Protein 9A4K (pdb70)

Solvent-accessible surface area: 30232 Å² total; per-residue (Å²): 237,138,214,124,119,165,127,176,192,174,202,201,91,109,134,122,83,122,151,91,170,166,127,91,77,184,57,86,91,28,123,0,68,133,46,121,106,98,17,80,26,166,89,0,54,177,44,53,45,3,1,108,82,33,80,56,12,12,69,24,62,0,83,44,9,14,116,27,3,10,34,167,181,32,48,88,28,26,57,51,2,14,20,14,63,41,21,12,56,7,88,33,1,89,106,87,10,75,140,22,46,131,144,28,57,15,17,2,0,0,2,0,0,69,7,37,1,30,55,26,64,1,0,2,0,4,6,2,23,43,0,48,116,0,3,10,0,0,0,0,0,29,5,0,0,49,0,1,48,73,0,51,79,59,186,23,26,0,0,0,3,0,5,1,34,30,38,0,12,4,1,0,2,5,4,1,0,0,4,0,4,0,0,2,3,0,15,34,3,37,111,106,172,14,18,2,0,0,0,3,15,69,20,0,21,18,25,3,0,0,0,0,0,13,17,15,80,57,18,8,0,4,38,41,1,60,5,5,32,11,39,80,181,91,0,47,119,64,52,68,115,193,10,46,171,68,2,4,26,0,80,11,17,73,166,57,62,39,13,84,31,37,12,36,9,79,78,2,66,135,37,0,63,71,14,4,80,134,86,98,147,75,57,133,107,147,175,111,168,184,219,70,83,176,12,116,35,25,101,61,3,65,113,22,74,66,124,10,59,109,46,93,140,111,42,158,113,39,165,106,120,32,66,78,78,18,120,172,26,67,89,156,24,52,140,50,39,47,92,32,29,153,107,21,116,36,47,16,21,2,56,0,2,92,9,61,82,2,3,2,0,49,24,0,7,141,87,12,13,87,98,58,140,54,18,107,14,12,193,92,136,28,55,12,71,0,1,1,0,0,48,4,85,5,123,52,59,66,0,0,0,0,0,0,1,33,0,125,83,111,161,48,22,122,86,35,30,99,0,20,0,34,0,12,0,0,66,4,0,22,46,0,0,83,58,0,24,158,117,105,22,3,0,0,0,0,0,1,0,123,9,5,48,16,1,99,42,0,15,42,43,4,1,14,50,2,0,0,78,1,0,15,16,0,6,17,1,113,2,5,0,0,0,0,0,0,0,33,3,10,29,1,0,0,0,0,0,0,0,0,0,27,1,4,0,0,36,5,0,8,0,9,14,36,52,6,59,22,0,0,46,123,41,75,193,58,64,90,63,6,89,98,0,0,71,22,0,56,3,5,0,50,24,0,93,140,33,59,3,4,54,85,61,3,116,15,19,97,4,0,0,38,107,57,38,152,71,0,2,50,53,0,22,103,14,0,55,110,4,7,129,62,1,91,171,58,48,68,127,89,6,22,84,58,0,15,78,35,1,57,85,12,24,102,48,40,110,94,137,168,106,110,34,28,187

Structure (mmCIF, N/CA/C/O backbone):
data_9A4K
#
_entry.id   9A4K
#
loop_
_entity.id
_entity.type
_entity.pdbx_description
1 POLYMER ACCD_BACSU
2 POLYMER ACCA_BACSU
#
loop_
_atom_site.group_PDB
_atom_site.id
_atom_site.type_symbol
_atom_site.label_atom_id
_atom_site.label_alt_id
_atom_site.label_comp_id
_atom_site.label_asym_id
_atom_site.label_entity_id
_atom_site.label_seq_id
_atom_site.pdbx_PDB_ins_code
_atom_site.Cartn_x
_atom_site.Cartn_y
_atom_site.Cartn_z
_atom_site.occupancy
_atom_site.B_iso_or_equiv
_atom_site.auth_seq_id
_atom_site.auth_comp_id
_atom_site.auth_asym_id
_atom_site.auth_atom_id
_atom_site.pdbx_PDB_model_num
ATOM 1 N N . MET A 1 1 ? -81.738 -39.847 -39.118 1.000 0.180 1 MET A N 1
ATOM 2 C CA . MET A 1 1 ? -80.511 -40.653 -38.949 1.000 0.180 1 MET A CA 1
ATOM 3 C C . MET A 1 1 ? -79.524 -39.975 -38.000 1.000 0.180 1 MET A C 1
ATOM 4 O O . MET A 1 1 ? -79.451 -40.346 -36.847 1.000 0.180 1 MET A O 1
ATOM 20 N N . LEU A 1 2 ? -78.808 -38.948 -38.450 1.000 0.210 2 LEU A N 1
ATOM 21 C CA . LEU A 1 2 ? -77.358 -38.839 -38.226 1.000 0.210 2 LEU A CA 1
ATOM 22 C C . LEU A 1 2 ? -76.890 -37.898 -37.099 1.000 0.210 2 LEU A C 1
ATOM 23 O O . LEU A 1 2 ? -75.783 -37.370 -37.159 1.000 0.210 2 LEU A O 1
ATOM 39 N N . LYS A 1 3 ? -77.714 -37.602 -36.096 1.000 0.250 3 LYS A N 1
ATOM 40 C CA . LYS A 1 3 ? -77.420 -36.503 -35.153 1.000 0.250 3 LYS A CA 1
ATOM 41 C C . LYS A 1 3 ? -76.324 -36.813 -34.092 1.000 0.250 3 LYS A C 1
ATOM 42 O O . LYS A 1 3 ? -76.334 -36.172 -33.051 1.000 0.250 3 LYS A O 1
ATOM 61 N N . ASP A 1 4 ? -75.384 -37.736 -34.336 1.000 0.220 4 ASP A N 1
ATOM 62 C CA . ASP A 1 4 ? -74.515 -38.353 -33.305 1.000 0.220 4 ASP A CA 1
ATOM 63 C C . ASP A 1 4 ? -73.383 -37.473 -32.723 1.000 0.220 4 ASP A C 1
ATOM 64 O O . ASP A 1 4 ? -73.260 -37.315 -31.512 1.000 0.220 4 ASP A O 1
ATOM 73 N N . ILE A 1 5 ? -72.452 -37.011 -33.569 1.000 0.210 5 ILE A N 1
ATOM 74 C CA . ILE A 1 5 ? -71.025 -37.301 -33.293 1.000 0.210 5 ILE A CA 1
ATOM 75 C C . ILE A 1 5 ? -70.360 -36.420 -32.222 1.000 0.210 5 ILE A C 1
ATOM 76 O O . ILE A 1 5 ? -69.743 -36.916 -31.280 1.000 0.210 5 ILE A O 1
ATOM 92 N N . PHE A 1 6 ? -70.311 -35.106 -32.457 1.000 0.220 6 PHE A N 1
ATOM 93 C CA . PHE A 1 6 ? -69.085 -34.331 -32.196 1.000 0.220 6 PHE A CA 1
ATOM 94 C C . PHE A 1 6 ? -68.889 -33.831 -30.748 1.000 0.220 6 PHE A C 1
ATOM 95 O O . PHE A 1 6 ? -68.275 -32.782 -30.539 1.000 0.220 6 PHE A O 1
ATOM 112 N N . THR A 1 7 ? -69.313 -34.571 -29.716 1.000 0.250 7 THR A N 1
ATOM 113 C CA . THR A 1 7 ? -68.945 -34.251 -28.319 1.000 0.250 7 THR A CA 1
ATOM 114 C C . THR A 1 7 ? -67.476 -34.612 -28.043 1.000 0.250 7 THR A C 1
ATOM 115 O O . THR A 1 7 ? -67.161 -35.453 -27.202 1.000 0.250 7 THR A O 1
ATOM 126 N N . LYS A 1 8 ? -66.525 -33.975 -28.753 1.000 0.230 8 LYS A N 1
ATOM 127 C CA . LYS A 1 8 ? -65.082 -34.098 -28.483 1.000 0.230 8 LYS A CA 1
ATOM 128 C C . LYS A 1 8 ? -64.803 -33.523 -27.093 1.000 0.230 8 LYS A C 1
ATOM 129 O O . LYS A 1 8 ? -64.513 -32.338 -26.943 1.000 0.230 8 LYS A O 1
ATOM 148 N N . LYS A 1 9 ? -64.886 -34.386 -26.074 1.000 0.240 9 LYS A N 1
ATOM 149 C CA . LYS A 1 9 ? -64.391 -34.136 -24.717 1.000 0.240 9 LYS A CA 1
ATOM 150 C C . LYS A 1 9 ? -62.911 -33.764 -24.830 1.000 0.240 9 LYS A C 1
ATOM 151 O O . LYS A 1 9 ? -62.062 -34.647 -24.938 1.000 0.240 9 LYS A O 1
ATOM 170 N N . LYS A 1 10 ? -62.599 -32.463 -24.860 1.000 0.250 10 LYS A N 1
ATOM 171 C CA . LYS A 1 10 ? -61.223 -31.953 -24.803 1.000 0.250 10 LYS A CA 1
ATOM 172 C C . LYS A 1 10 ? -60.625 -32.413 -23.471 1.000 0.250 10 LYS A C 1
ATOM 173 O O . LYS A 1 10 ? -60.888 -31.804 -22.439 1.000 0.250 10 LYS A O 1
ATOM 192 N N . LYS A 1 11 ? -59.874 -33.522 -23.485 1.000 0.240 11 LYS A N 1
ATOM 193 C CA . LYS A 1 11 ? -59.050 -33.957 -22.351 1.000 0.240 11 LYS A CA 1
ATOM 194 C C . LYS A 1 11 ? -57.982 -32.886 -22.158 1.000 0.240 11 LYS A C 1
ATOM 195 O O . LYS A 1 11 ? -56.997 -32.866 -22.891 1.000 0.240 11 LYS A O 1
ATOM 214 N N . TYR A 1 12 ? -58.224 -31.957 -21.235 1.000 0.250 12 TYR A N 1
ATOM 215 C CA . TYR A 1 12 ? -57.201 -31.008 -20.822 1.000 0.250 12 TYR A CA 1
ATOM 216 C C . TYR A 1 12 ? -56.058 -31.815 -20.219 1.000 0.250 12 TYR A C 1
ATOM 217 O O . TYR A 1 12 ? -56.225 -32.475 -19.195 1.000 0.250 12 TYR A O 1
ATOM 235 N N . ALA A 1 13 ? -54.935 -31.840 -20.933 1.000 0.250 13 ALA A N 1
ATOM 236 C CA . ALA A 1 13 ? -53.726 -32.472 -20.452 1.000 0.250 13 ALA A CA 1
ATOM 237 C C . ALA A 1 13 ? -53.293 -31.733 -19.183 1.000 0.250 13 ALA A C 1
ATOM 238 O O . ALA A 1 13 ? -53.162 -30.509 -19.180 1.000 0.250 13 ALA A O 1
ATOM 245 N N . SER A 1 14 ? -53.127 -32.480 -18.098 1.000 0.250 14 SER A N 1
ATOM 246 C CA . SER A 1 14 ? -52.545 -31.983 -16.860 1.000 0.250 14 SER A CA 1
ATOM 247 C C . SER A 1 14 ? -51.095 -31.618 -17.146 1.000 0.250 14 SER A C 1
ATOM 248 O O . SER A 1 14 ? -50.285 -32.490 -17.470 1.000 0.250 14 SER A O 1
ATOM 256 N N . VAL A 1 15 ? -50.792 -30.326 -17.092 1.000 0.290 15 VAL A N 1
ATOM 257 C CA . VAL A 1 15 ? -49.423 -29.834 -17.244 1.000 0.290 15 VAL A CA 1
ATOM 258 C C . VAL A 1 15 ? -48.575 -30.437 -16.108 1.000 0.290 15 VAL A C 1
ATOM 259 O O . VAL A 1 15 ? -49.075 -30.496 -14.980 1.000 0.290 15 VAL A O 1
ATOM 272 N N . PRO A 1 16 ? -47.350 -30.942 -16.377 1.000 0.270 16 PRO A N 1
ATOM 273 C CA . PRO A 1 16 ? -46.534 -31.610 -15.366 1.000 0.270 16 PRO A CA 1
ATOM 274 C C . PRO A 1 16 ? -46.222 -30.658 -14.213 1.000 0.270 16 PRO A C 1
ATOM 275 O O . PRO A 1 16 ? -45.991 -29.470 -14.430 1.000 0.270 16 PRO A O 1
ATOM 286 N N . SER A 1 17 ? -46.217 -31.183 -12.990 1.000 0.260 17 SER A N 1
ATOM 287 C CA . SER A 1 17 ? -45.888 -30.415 -11.790 1.000 0.260 17 SER A CA 1
ATOM 288 C C . SER A 1 17 ? -44.443 -29.903 -11.818 1.000 0.260 17 SER A C 1
ATOM 289 O O . SER A 1 17 ? -43.535 -30.636 -12.208 1.000 0.260 17 SER A O 1
ATOM 297 N N . ASP A 1 18 ? -44.222 -28.690 -11.300 1.000 0.280 18 ASP A N 1
ATOM 298 C CA . ASP A 1 18 ? -42.910 -28.021 -11.184 1.000 0.280 18 ASP A CA 1
ATOM 299 C C . ASP A 1 18 ? -41.874 -28.764 -10.308 1.000 0.280 18 ASP A C 1
ATOM 300 O O . ASP A 1 18 ? -40.699 -28.397 -10.295 1.000 0.280 18 ASP A O 1
ATOM 309 N N . GLN A 1 19 ? -42.270 -29.816 -9.578 1.000 0.290 19 GLN A N 1
ATOM 310 C CA . GLN A 1 19 ? -41.395 -30.533 -8.638 1.000 0.290 19 GLN A CA 1
ATOM 311 C C . GLN A 1 19 ? -40.139 -31.151 -9.274 1.000 0.290 19 GLN A C 1
ATOM 312 O O . GLN A 1 19 ? -39.124 -31.263 -8.595 1.000 0.290 19 GLN A O 1
ATOM 326 N N . ALA A 1 20 ? -40.154 -31.506 -10.563 1.000 0.310 20 ALA A N 1
ATOM 327 C CA . ALA A 1 20 ? -39.010 -32.166 -11.205 1.000 0.310 20 ALA A CA 1
ATOM 328 C C . ALA A 1 20 ? -37.758 -31.269 -11.349 1.000 0.310 20 ALA A C 1
ATOM 329 O O . ALA A 1 20 ? -36.691 -31.769 -11.696 1.000 0.310 20 ALA A O 1
ATOM 336 N N . LYS A 1 21 ? -37.856 -29.948 -11.114 1.000 0.300 21 LYS A N 1
ATOM 337 C CA . LYS A 1 21 ? -36.699 -29.036 -11.208 1.000 0.300 21 LYS A CA 1
ATOM 338 C C . LYS A 1 21 ? -35.719 -29.127 -10.034 1.000 0.300 21 LYS A C 1
ATOM 339 O O . LYS A 1 21 ? -34.578 -28.710 -10.211 1.000 0.300 21 LYS A O 1
ATOM 358 N N . HIS A 1 22 ? -36.141 -29.596 -8.857 1.000 0.330 22 HIS A N 1
ATOM 359 C CA . HIS A 1 22 ? -35.319 -29.510 -7.640 1.000 0.330 22 HIS A CA 1
ATOM 360 C C . HIS A 1 22 ? -34.352 -30.674 -7.430 1.000 0.330 22 HIS A C 1
ATOM 361 O O . HIS A 1 22 ? -33.415 -30.531 -6.653 1.000 0.330 22 HIS A O 1
ATOM 375 N N . ASP A 1 23 ? -34.534 -31.791 -8.130 1.000 0.330 23 ASP A N 1
ATOM 376 C CA . ASP A 1 23 ? -33.741 -32.995 -7.869 1.000 0.330 23 ASP A CA 1
ATOM 377 C C . ASP A 1 23 ? -32.323 -32.955 -8.443 1.000 0.330 23 ASP A C 1
ATOM 378 O O . ASP A 1 23 ? -31.580 -33.917 -8.269 1.000 0.330 23 ASP A O 1
ATOM 387 N N . VAL A 1 24 ? -31.900 -31.887 -9.130 1.000 0.390 24 VAL A N 1
ATOM 388 C CA . VAL A 1 24 ? -30.476 -31.758 -9.464 1.000 0.390 24 VAL A CA 1
ATOM 389 C C . VAL A 1 24 ? -29.753 -31.349 -8.180 1.000 0.390 24 VAL A C 1
ATOM 390 O O . VAL A 1 24 ? -29.947 -30.213 -7.744 1.000 0.390 24 VAL A O 1
ATOM 403 N N . PRO A 1 25 ? -28.927 -32.219 -7.565 1.000 0.440 25 PRO A N 1
ATOM 404 C CA . PRO A 1 25 ? -28.269 -31.885 -6.310 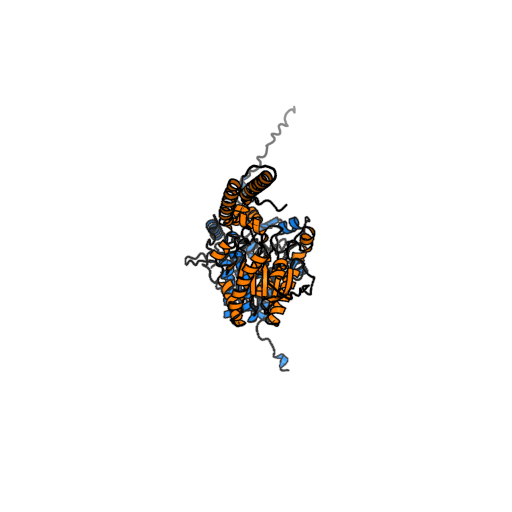1.000 0.440 25 PRO A CA 1
ATOM 405 C C . PRO A 1 25 ? -27.376 -30.663 -6.527 1.000 0.440 25 PRO A C 1
ATOM 406 O O . PRO A 1 25 ? -26.581 -30.627 -7.479 1.000 0.440 25 PRO A O 1
ATOM 417 N N . GLU A 1 26 ? -27.522 -29.651 -5.669 1.000 0.530 26 GLU A N 1
ATOM 418 C CA . GLU A 1 26 ? -26.631 -28.491 -5.671 1.000 0.530 26 GLU A CA 1
ATOM 419 C C . GLU A 1 26 ? -25.168 -28.971 -5.625 1.000 0.530 26 GLU A C 1
ATOM 420 O O . GLU A 1 26 ? -24.813 -29.878 -4.876 1.000 0.530 26 GLU A O 1
ATOM 432 N N . GLY A 1 27 ? -24.315 -28.405 -6.485 1.000 0.690 27 GLY A N 1
ATOM 433 C CA . GLY A 1 27 ? -22.886 -28.736 -6.574 1.000 0.690 27 GLY A CA 1
ATOM 434 C C . GLY A 1 27 ? -22.480 -29.692 -7.707 1.000 0.690 27 GLY A C 1
ATOM 435 O O . GLY A 1 27 ? -21.325 -29.657 -8.131 1.000 0.690 27 GLY A O 1
ATOM 439 N N . ILE A 1 28 ? -23.394 -30.483 -8.286 1.000 0.810 28 ILE A N 1
ATOM 440 C CA . ILE A 1 28 ? -23.031 -31.430 -9.368 1.000 0.810 28 ILE A CA 1
ATOM 441 C C . ILE A 1 28 ? -22.829 -30.732 -10.719 1.000 0.810 28 ILE A C 1
ATOM 442 O O . ILE A 1 28 ? -22.024 -31.179 -11.539 1.000 0.810 28 ILE A O 1
ATOM 458 N N . MET A 1 29 ? -23.543 -29.630 -10.946 1.000 0.910 29 MET A N 1
ATOM 459 C CA . MET A 1 29 ? -23.541 -28.895 -12.209 1.000 0.910 29 MET A CA 1
ATOM 460 C C . MET A 1 29 ? -23.071 -27.457 -12.000 1.000 0.910 29 MET A C 1
ATOM 461 O O . MET A 1 29 ? -23.547 -26.765 -11.102 1.000 0.910 29 MET A O 1
ATOM 475 N N . THR A 1 30 ? -22.195 -26.983 -12.885 1.000 0.930 30 THR A N 1
ATOM 476 C CA . THR A 1 30 ? -21.699 -25.600 -12.894 1.000 0.930 30 THR A CA 1
ATOM 477 C C . THR A 1 30 ? -22.077 -24.905 -14.204 1.000 0.930 30 THR A C 1
ATOM 478 O O . THR A 1 30 ? -21.886 -25.452 -15.292 1.000 0.930 30 THR A O 1
ATOM 489 N N . LYS A 1 31 ? -22.605 -23.674 -14.121 1.000 0.950 31 LYS A N 1
ATOM 490 C CA . LYS A 1 31 ? -22.941 -22.833 -15.284 1.000 0.950 31 LYS A CA 1
ATOM 491 C C . LYS A 1 31 ? -21.839 -21.808 -15.545 1.000 0.950 31 LYS A C 1
ATOM 492 O O . LYS A 1 31 ? -21.526 -21.006 -14.671 1.000 0.950 31 LYS A O 1
ATOM 511 N N . CYS A 1 32 ? -21.297 -21.777 -16.761 1.000 0.960 32 CYS A N 1
ATOM 512 C CA . CYS A 1 32 ? -20.289 -20.791 -17.140 1.000 0.960 32 CYS A CA 1
ATOM 513 C C . CYS A 1 32 ? -20.850 -19.362 -17.106 1.000 0.960 32 CYS A C 1
ATOM 514 O O . CYS A 1 32 ? -21.865 -19.094 -17.759 1.000 0.960 32 CYS A O 1
ATOM 522 N N . PRO A 1 33 ? -20.206 -18.412 -16.404 1.000 0.950 33 PRO A N 1
ATOM 523 C CA . PRO A 1 33 ? -20.673 -17.033 -16.376 1.000 0.950 33 PRO A CA 1
ATOM 524 C C . PRO A 1 33 ? -20.499 -16.334 -17.734 1.000 0.950 33 PRO A C 1
ATOM 525 O O . PRO A 1 33 ? -21.296 -15.443 -18.029 1.000 0.950 33 PRO A O 1
ATOM 536 N N . LYS A 1 34 ? -19.555 -16.770 -18.584 1.000 0.950 34 LYS A N 1
ATOM 537 C CA . LYS A 1 34 ? -19.309 -16.220 -19.930 1.000 0.950 34 LYS A CA 1
ATOM 538 C C . LYS A 1 34 ? -20.300 -16.770 -20.967 1.000 0.950 34 LYS A C 1
ATOM 539 O O . LYS A 1 34 ? -21.220 -16.060 -21.359 1.000 0.950 34 LYS A O 1
ATOM 558 N N . CYS A 1 35 ? -20.198 -18.046 -21.354 1.000 0.960 35 CYS A N 1
ATOM 559 C CA . CYS A 1 35 ? -21.037 -18.626 -22.421 1.000 0.960 35 CYS A CA 1
ATOM 560 C C . CYS A 1 35 ? -22.367 -19.242 -21.955 1.000 0.960 35 CYS A C 1
ATOM 561 O O . CYS A 1 35 ? -23.152 -19.708 -22.776 1.000 0.960 35 CYS A O 1
ATOM 569 N N . LYS A 1 36 ? -22.628 -19.285 -20.642 1.000 0.960 36 LYS A N 1
ATOM 570 C CA . LYS A 1 36 ? -23.844 -19.868 -20.041 1.000 0.960 36 LYS A CA 1
ATOM 571 C C . LYS A 1 36 ? -24.012 -21.388 -20.211 1.000 0.960 36 LYS A C 1
ATOM 572 O O . LYS A 1 36 ? -25.035 -21.907 -19.765 1.000 0.960 36 LYS A O 1
ATOM 591 N N . LYS A 1 37 ? -23.030 -22.106 -20.773 1.000 0.950 37 LYS A N 1
ATOM 592 C CA . LYS A 1 37 ? -23.015 -23.578 -20.863 1.000 0.950 37 LYS A CA 1
ATOM 593 C C . LYS A 1 37 ? -23.028 -24.204 -19.467 1.000 0.950 37 LYS A C 1
ATOM 594 O O . LYS A 1 37 ? -22.343 -23.721 -18.566 1.000 0.950 37 LYS A O 1
ATOM 613 N N . ILE A 1 38 ? -23.800 -25.274 -19.306 1.000 0.950 38 ILE A N 1
ATOM 614 C CA . ILE A 1 38 ? -23.818 -26.094 -18.094 1.000 0.950 38 ILE A CA 1
ATOM 615 C C . ILE A 1 38 ? -22.899 -27.292 -18.327 1.000 0.950 38 ILE A C 1
ATOM 616 O O . ILE A 1 38 ? -22.967 -27.919 -19.385 1.000 0.950 38 ILE A O 1
ATOM 632 N N . MET A 1 39 ? -22.038 -27.573 -17.358 1.000 0.930 39 MET A N 1
ATOM 633 C CA . MET A 1 39 ? -21.060 -28.660 -17.389 1.000 0.930 39 MET A CA 1
ATOM 634 C C . MET A 1 39 ? -21.099 -29.399 -16.048 1.000 0.930 39 MET A C 1
ATOM 635 O O . MET A 1 39 ? -21.473 -28.807 -15.029 1.000 0.930 39 MET A O 1
ATOM 649 N N . LEU A 1 40 ? -20.697 -30.670 -16.039 1.000 0.940 40 LEU A N 1
ATOM 650 C CA . LEU A 1 40 ? -20.486 -31.412 -14.797 1.000 0.940 40 LEU A CA 1
ATOM 651 C C . LEU A 1 40 ? -19.319 -30.783 -14.029 1.000 0.940 40 LEU A C 1
ATOM 652 O O . LEU A 1 40 ? -18.238 -30.600 -14.588 1.000 0.940 40 LEU A O 1
ATOM 668 N N . THR A 1 41 ? -19.513 -30.478 -12.744 1.000 0.930 41 THR A N 1
ATOM 669 C CA . THR A 1 41 ? -18.487 -29.827 -11.908 1.000 0.930 41 THR A CA 1
ATOM 670 C C . THR A 1 41 ? -17.203 -30.656 -11.853 1.000 0.930 41 THR A C 1
ATOM 671 O O . THR A 1 41 ? -16.123 -30.109 -12.012 1.000 0.930 41 THR A O 1
ATOM 682 N N . LYS A 1 42 ? -17.309 -31.986 -11.761 1.000 0.930 42 LYS A N 1
ATOM 683 C CA . LYS A 1 42 ? -16.141 -32.884 -11.761 1.000 0.930 42 LYS A CA 1
ATOM 684 C C . LYS A 1 42 ? -15.331 -32.844 -13.054 1.000 0.930 42 LYS A C 1
ATOM 685 O O . LYS A 1 42 ? -14.115 -32.976 -13.012 1.000 0.930 42 LYS A O 1
ATOM 704 N N . GLU A 1 43 ? -15.994 -32.732 -14.203 1.000 0.940 43 GLU A N 1
ATOM 705 C CA . GLU A 1 43 ? -15.286 -32.602 -15.481 1.000 0.940 43 GLU A CA 1
ATOM 706 C C . GLU A 1 43 ? -14.620 -31.227 -15.584 1.000 0.940 43 GLU A C 1
ATOM 707 O O . GLU A 1 43 ? -13.489 -31.137 -16.047 1.000 0.940 43 GLU A O 1
ATOM 719 N N . LEU A 1 44 ? -15.279 -30.171 -15.085 1.000 0.950 44 LEU A N 1
ATOM 720 C CA . LEU A 1 44 ? -14.683 -28.839 -14.971 1.000 0.950 44 LEU A CA 1
ATOM 721 C C . LEU A 1 44 ? -13.447 -28.848 -14.056 1.000 0.950 44 LEU A C 1
ATOM 722 O O . LEU A 1 44 ? -12.438 -28.257 -14.421 1.000 0.950 44 LEU A O 1
ATOM 738 N N . ASP A 1 45 ? -13.501 -29.527 -12.908 1.000 0.930 45 ASP A N 1
ATOM 739 C CA . ASP A 1 45 ? -12.366 -29.654 -11.984 1.000 0.930 45 ASP A CA 1
ATOM 740 C C . ASP A 1 45 ? -11.203 -30.429 -12.618 1.000 0.930 45 ASP A C 1
ATOM 741 O O . ASP A 1 45 ? -10.061 -29.987 -12.532 1.000 0.930 45 ASP A O 1
ATOM 750 N N . LYS A 1 46 ? -11.490 -31.524 -13.338 1.000 0.930 46 LYS A N 1
ATOM 751 C CA . LYS A 1 46 ? -10.480 -32.259 -14.121 1.000 0.930 46 LYS A CA 1
ATOM 752 C C . LYS A 1 46 ? -9.843 -31.410 -15.219 1.000 0.930 46 LYS A C 1
ATOM 753 O O . LYS A 1 46 ? -8.676 -31.606 -15.523 1.000 0.930 46 LYS A O 1
ATOM 772 N N . ASN A 1 47 ? -10.589 -30.466 -15.789 1.000 0.950 47 ASN A N 1
ATOM 773 C CA . ASN A 1 47 ? -10.083 -29.504 -16.768 1.000 0.950 47 ASN A CA 1
ATOM 774 C C . ASN A 1 47 ? -9.516 -28.240 -16.102 1.000 0.950 47 ASN A C 1
ATOM 775 O O . ASN A 1 47 ? -9.678 -27.133 -16.618 1.000 0.950 47 ASN A O 1
ATOM 786 N N . MET A 1 48 ? -8.967 -28.379 -14.889 1.000 0.960 48 MET A N 1
ATOM 787 C CA . MET A 1 48 ? -8.360 -27.293 -14.115 1.000 0.960 48 MET A CA 1
ATOM 788 C C . MET A 1 48 ? -9.243 -26.042 -14.023 1.000 0.960 48 MET A C 1
ATOM 789 O O . MET A 1 48 ? -8.768 -24.910 -14.007 1.000 0.960 48 MET A O 1
ATOM 803 N N . ARG A 1 49 ? -10.564 -26.218 -13.980 1.000 0.960 49 ARG A N 1
ATOM 804 C CA . ARG A 1 49 ? -11.555 -25.139 -13.926 1.000 0.960 49 ARG A CA 1
ATOM 805 C C . ARG A 1 49 ? -11.504 -24.154 -15.102 1.000 0.960 49 ARG A C 1
ATOM 806 O O . ARG A 1 49 ? -11.898 -22.997 -14.954 1.000 0.960 49 ARG A O 1
ATOM 827 N N . VAL A 1 50 ? -11.095 -24.611 -16.282 1.000 0.980 50 VAL A N 1
ATOM 828 C CA . VAL A 1 50 ? -11.244 -23.881 -17.549 1.000 0.980 50 VAL A CA 1
ATOM 829 C C . VAL A 1 50 ? -12.488 -24.378 -18.287 1.000 0.980 50 VAL A C 1
ATOM 830 O O . VAL A 1 50 ? -12.760 -25.576 -18.369 1.000 0.980 50 VAL A O 1
ATOM 843 N N . CYS A 1 51 ? -13.301 -23.464 -18.818 1.000 0.970 51 CYS A N 1
ATOM 844 C CA . CYS A 1 51 ? -14.497 -23.829 -19.570 1.000 0.970 51 CYS A CA 1
ATOM 845 C C . CYS A 1 51 ? -14.146 -24.451 -20.930 1.000 0.970 51 CYS A C 1
ATOM 846 O O . CYS A 1 51 ? -13.845 -23.725 -21.869 1.000 0.970 51 CYS A O 1
ATOM 854 N N . MET A 1 52 ? -14.383 -25.751 -21.099 1.000 0.950 52 MET A N 1
ATOM 855 C CA . MET A 1 52 ? -14.167 -26.478 -22.366 1.000 0.950 52 MET A CA 1
ATOM 856 C C . MET A 1 52 ? -14.960 -25.942 -23.578 1.000 0.950 52 MET A C 1
ATOM 857 O O . MET A 1 52 ? -14.707 -26.333 -24.711 1.000 0.950 52 MET A O 1
ATOM 871 N N . ASN A 1 53 ? -15.964 -25.082 -23.364 1.000 0.960 53 ASN A N 1
ATOM 872 C CA . ASN A 1 53 ? -16.793 -24.526 -24.440 1.000 0.960 53 ASN A CA 1
ATOM 873 C C . ASN A 1 53 ? -16.372 -23.113 -24.871 1.000 0.960 53 ASN A C 1
ATOM 874 O O . ASN A 1 53 ? -16.727 -22.689 -25.967 1.000 0.960 53 ASN A O 1
ATOM 885 N N . CYS A 1 54 ? -15.768 -22.315 -23.990 1.000 0.970 54 CYS A N 1
ATOM 886 C CA . CYS A 1 54 ? -15.477 -20.904 -24.295 1.000 0.970 54 CYS A CA 1
ATOM 887 C C . CYS A 1 54 ? -14.184 -20.375 -23.680 1.000 0.970 54 CYS A C 1
ATOM 888 O O . CYS A 1 54 ? -13.964 -19.162 -23.695 1.000 0.970 54 CYS A O 1
ATOM 896 N N . ASP A 1 55 ? -13.397 -21.270 -23.093 1.000 0.970 55 ASP A N 1
ATOM 897 C CA . ASP A 1 55 ? -12.090 -20.985 -22.521 1.000 0.970 55 ASP A CA 1
ATOM 898 C C . ASP A 1 55 ? -12.107 -19.990 -21.349 1.000 0.970 55 ASP A C 1
ATOM 899 O O . ASP A 1 55 ? -11.110 -19.381 -20.996 1.000 0.970 55 ASP A O 1
ATOM 908 N N . TYR A 1 56 ? -13.268 -19.784 -20.712 1.000 0.980 56 TYR A N 1
ATOM 909 C CA . TYR A 1 56 ? -13.353 -18.967 -19.500 1.000 0.980 56 TYR A CA 1
ATOM 910 C C . TYR A 1 56 ? -12.684 -19.679 -18.322 1.000 0.980 56 TYR A C 1
ATOM 911 O O . TYR A 1 56 ? -13.130 -20.755 -17.913 1.000 0.980 56 TYR A O 1
ATOM 929 N N . HIS A 1 57 ? -11.670 -19.041 -17.747 1.000 0.980 57 HIS A N 1
ATOM 930 C CA . HIS A 1 57 ? -11.002 -19.478 -16.526 1.000 0.980 57 HIS A CA 1
ATOM 931 C C . HIS A 1 57 ? -11.879 -19.164 -15.321 1.000 0.980 57 HIS A C 1
ATOM 932 O O . HIS A 1 57 ? -12.084 -18.006 -14.960 1.000 0.980 57 HIS A O 1
ATOM 946 N N . PHE A 1 58 ? -12.420 -20.197 -14.683 1.000 0.960 58 PHE A N 1
ATOM 947 C CA . PHE A 1 58 ? -13.095 -20.015 -13.406 1.000 0.960 58 PHE A CA 1
ATOM 948 C C . PHE A 1 58 ? -12.060 -19.829 -12.288 1.000 0.960 58 PHE A C 1
ATOM 949 O O . PHE A 1 58 ? -10.929 -20.323 -12.408 1.000 0.960 58 PHE A O 1
ATOM 966 N N . PRO A 1 59 ? -12.461 -19.183 -11.176 1.000 0.930 59 PRO A N 1
ATOM 967 C CA . PRO A 1 59 ? -11.670 -19.169 -9.956 1.000 0.930 59 PRO A CA 1
ATOM 968 C C . PRO A 1 59 ? -11.320 -20.588 -9.513 1.000 0.930 59 PRO A C 1
ATOM 969 O O . PRO A 1 59 ? -12.135 -21.511 -9.639 1.000 0.930 59 PRO A O 1
ATOM 980 N N . MET A 1 60 ? -10.116 -20.722 -8.980 1.000 0.940 60 MET A N 1
ATOM 981 C CA . MET A 1 60 ? -9.547 -21.947 -8.443 1.000 0.940 60 MET A CA 1
ATOM 982 C C . MET A 1 60 ? -9.158 -21.682 -6.990 1.000 0.940 60 MET A C 1
ATOM 983 O O . MET A 1 60 ? -8.660 -20.596 -6.695 1.000 0.940 60 MET A O 1
ATOM 997 N N . ASN A 1 61 ? -9.426 -22.635 -6.098 1.000 0.950 61 ASN A N 1
ATOM 998 C CA . ASN A 1 61 ? -8.999 -22.514 -4.704 1.000 0.950 61 ASN A CA 1
ATOM 999 C C . ASN A 1 61 ? -7.501 -22.846 -4.560 1.000 0.950 61 ASN A C 1
ATOM 1000 O O . ASN A 1 61 ? -6.884 -23.397 -5.478 1.000 0.950 61 ASN A O 1
ATOM 1011 N N . ALA A 1 62 ? -6.909 -22.516 -3.413 1.000 0.970 62 ALA A N 1
ATOM 1012 C CA . ALA A 1 62 ? -5.478 -22.713 -3.196 1.000 0.970 62 ALA A CA 1
ATOM 1013 C C . ALA A 1 62 ? -5.052 -24.189 -3.321 1.000 0.970 62 ALA A C 1
ATOM 1014 O O . ALA A 1 62 ? -4.024 -24.472 -3.932 1.000 0.970 62 ALA A O 1
ATOM 1021 N N . LYS A 1 63 ? -5.875 -25.131 -2.833 1.000 0.950 63 LYS A N 1
ATOM 1022 C CA . LYS A 1 63 ? -5.627 -26.581 -2.935 1.000 0.950 63 LYS A CA 1
ATOM 1023 C C . LYS A 1 63 ? -5.493 -27.043 -4.385 1.000 0.950 63 LYS A C 1
ATOM 1024 O O . LYS A 1 63 ? -4.472 -27.599 -4.770 1.000 0.950 63 LYS A O 1
ATOM 1043 N N . GLN A 1 64 ? -6.511 -26.758 -5.194 1.000 0.960 64 GLN A N 1
ATOM 1044 C CA . GLN A 1 64 ? -6.565 -27.124 -6.610 1.000 0.960 64 GLN A CA 1
ATOM 1045 C C . GLN A 1 64 ? -5.385 -26.536 -7.382 1.000 0.960 64 GLN A C 1
ATOM 1046 O O . GLN A 1 64 ? -4.835 -27.181 -8.271 1.000 0.960 64 GLN A O 1
ATOM 1060 N N . ARG A 1 65 ? -4.980 -25.312 -7.027 1.000 0.970 65 ARG A N 1
ATOM 1061 C CA . ARG A 1 65 ? -3.832 -24.652 -7.640 1.000 0.970 65 ARG A CA 1
ATOM 1062 C C . ARG A 1 65 ? -2.539 -25.398 -7.334 1.000 0.970 65 ARG A C 1
ATOM 1063 O O . ARG A 1 65 ? -1.800 -25.703 -8.265 1.000 0.970 65 ARG A O 1
ATOM 1084 N N . ILE A 1 66 ? -2.296 -25.713 -6.065 1.000 0.970 66 ILE A N 1
ATOM 1085 C CA . ILE A 1 66 ? -1.118 -26.466 -5.620 1.000 0.970 66 ILE A CA 1
ATOM 1086 C C . ILE A 1 66 ? -1.075 -27.840 -6.301 1.000 0.970 66 ILE A C 1
ATOM 1087 O O . ILE A 1 66 ? -0.059 -28.165 -6.905 1.000 0.970 66 ILE A O 1
ATOM 1103 N N . GLU A 1 67 ? -2.182 -28.589 -6.305 1.000 0.960 67 GLU A N 1
ATOM 1104 C CA . GLU A 1 67 ? -2.292 -29.902 -6.969 1.000 0.960 67 GLU A CA 1
ATOM 1105 C C . GLU A 1 67 ? -2.032 -29.836 -8.485 1.000 0.960 67 GLU A C 1
ATOM 1106 O O . GLU A 1 67 ? -1.487 -30.774 -9.061 1.000 0.960 67 GLU A O 1
ATOM 1118 N N . SER A 1 68 ? -2.409 -28.733 -9.143 1.000 0.960 68 SER A N 1
ATOM 1119 C CA . SER A 1 68 ? -2.185 -28.548 -10.585 1.000 0.960 68 SER A CA 1
ATOM 1120 C C . SER A 1 68 ? -0.746 -28.171 -10.963 1.000 0.960 68 SER A C 1
ATOM 1121 O O . SER A 1 68 ? -0.361 -28.315 -12.122 1.000 0.960 68 SER A O 1
ATOM 1129 N N . LEU A 1 69 ? 0.042 -27.657 -10.014 1.000 0.960 69 LEU A N 1
ATOM 1130 C CA . LEU A 1 69 ? 1.370 -27.084 -10.259 1.000 0.960 69 LEU A CA 1
ATOM 1131 C C . LEU A 1 69 ? 2.483 -27.949 -9.683 1.000 0.960 69 LEU A C 1
ATOM 1132 O O . LEU A 1 69 ? 3.388 -28.359 -10.412 1.000 0.960 69 LEU A O 1
ATOM 1148 N N . MET A 1 70 ? 2.406 -28.208 -8.379 1.000 0.970 70 MET A N 1
ATOM 1149 C CA . MET A 1 70 ? 3.447 -28.903 -7.637 1.000 0.970 70 MET A CA 1
ATOM 1150 C C . MET A 1 70 ? 3.522 -30.360 -8.085 1.000 0.970 70 MET A C 1
ATOM 1151 O O . MET A 1 70 ? 2.530 -30.961 -8.503 1.000 0.970 70 MET A O 1
ATOM 1165 N N . ASP A 1 71 ? 4.711 -30.939 -8.022 1.000 0.980 71 ASP A N 1
ATOM 1166 C CA . ASP A 1 71 ? 4.886 -32.360 -8.285 1.000 0.980 71 ASP A CA 1
ATOM 1167 C C . ASP A 1 71 ? 4.235 -33.189 -7.173 1.000 0.980 71 ASP A C 1
ATOM 1168 O O . ASP A 1 71 ? 4.162 -32.762 -6.012 1.000 0.980 71 ASP A O 1
ATOM 1177 N N . GLU A 1 72 ? 3.745 -34.374 -7.537 1.000 0.950 72 GLU A N 1
ATOM 1178 C CA . GLU A 1 72 ? 2.985 -35.246 -6.645 1.000 0.950 72 GLU A CA 1
ATOM 1179 C C . GLU A 1 72 ? 3.777 -35.546 -5.360 1.000 0.950 72 GLU A C 1
ATOM 1180 O O . GLU A 1 72 ? 4.948 -35.914 -5.410 1.000 0.950 72 GLU A O 1
ATOM 1192 N N . GLN A 1 73 ? 3.136 -35.352 -4.200 1.000 0.940 73 GLN A N 1
ATOM 1193 C CA . GLN A 1 73 ? 3.722 -35.541 -2.860 1.000 0.940 73 GLN A CA 1
ATOM 1194 C C . GLN A 1 73 ? 4.945 -34.661 -2.522 1.000 0.940 73 GLN A C 1
ATOM 1195 O O . GLN A 1 73 ? 5.588 -34.894 -1.500 1.000 0.940 73 GLN A O 1
ATOM 1209 N N . SER A 1 74 ? 5.253 -33.628 -3.316 1.000 0.970 74 SER A N 1
ATOM 1210 C CA . SER A 1 74 ? 6.390 -32.727 -3.047 1.000 0.970 74 SER A CA 1
ATOM 1211 C C . SER A 1 74 ? 6.068 -31.565 -2.099 1.000 0.970 74 SER A C 1
ATOM 1212 O O . SER A 1 74 ? 6.985 -30.958 -1.545 1.000 0.970 74 SER A O 1
ATOM 1220 N N . PHE A 1 75 ? 4.787 -31.222 -1.932 1.000 0.970 75 PHE A N 1
ATOM 1221 C CA . PHE A 1 75 ? 4.379 -30.000 -1.239 1.000 0.970 75 PHE A CA 1
ATOM 1222 C C . PHE A 1 75 ? 4.373 -30.143 0.291 1.000 0.970 75 PHE A C 1
ATOM 1223 O O . PHE A 1 75 ? 3.692 -31.002 0.848 1.000 0.970 75 PHE A O 1
ATOM 1240 N N . GLU A 1 76 ? 5.081 -29.240 0.970 1.000 0.980 76 GLU A N 1
ATOM 1241 C CA . GLU A 1 76 ? 5.109 -29.074 2.425 1.000 0.980 76 GLU A CA 1
ATOM 1242 C C . GLU A 1 76 ? 4.598 -27.670 2.775 1.000 0.980 76 GLU A C 1
ATOM 1243 O O . GLU A 1 76 ? 5.276 -26.669 2.529 1.000 0.980 76 GLU A O 1
ATOM 1255 N N . GLU A 1 77 ? 3.394 -27.593 3.342 1.000 0.960 77 GLU A N 1
ATOM 1256 C CA . GLU A 1 77 ? 2.761 -26.323 3.702 1.000 0.960 77 GLU A CA 1
ATOM 1257 C C . GLU A 1 77 ? 3.346 -25.736 5.001 1.000 0.960 77 GLU A C 1
ATOM 1258 O O . GLU A 1 77 ? 3.491 -26.426 6.012 1.000 0.960 77 GLU A O 1
ATOM 1270 N N . PHE A 1 78 ? 3.617 -24.432 4.990 1.000 0.950 78 PHE A N 1
ATOM 1271 C CA . PHE A 1 78 ? 4.142 -23.648 6.103 1.000 0.950 78 PHE A CA 1
ATOM 1272 C C . PHE A 1 78 ? 3.045 -22.903 6.862 1.000 0.950 78 PHE A C 1
ATOM 1273 O O . PHE A 1 78 ? 2.052 -22.457 6.285 1.000 0.950 78 PHE A O 1
ATOM 1290 N N . ASN A 1 79 ? 3.296 -22.652 8.153 1.000 0.950 79 ASN A N 1
ATOM 1291 C CA . ASN A 1 79 ? 2.533 -21.703 8.978 1.000 0.950 79 ASN A CA 1
ATOM 1292 C C . ASN A 1 79 ? 1.012 -21.884 8.857 1.000 0.950 79 ASN A C 1
ATOM 1293 O O . ASN A 1 79 ? 0.258 -20.913 8.760 1.000 0.950 79 ASN A O 1
ATOM 1304 N N . GLN A 1 80 ? 0.569 -23.137 8.800 1.000 0.930 80 GLN A N 1
ATOM 1305 C CA . GLN A 1 80 ? -0.801 -23.482 8.444 1.000 0.930 80 GLN A CA 1
ATOM 1306 C C . GLN A 1 80 ? -1.813 -22.846 9.433 1.000 0.930 80 GLN A C 1
ATOM 1307 O O . GLN A 1 80 ? -2.946 -22.542 9.068 1.000 0.930 80 GLN A O 1
ATOM 1321 N N . GLY A 1 81 ? -1.431 -22.690 10.705 1.000 0.930 81 GLY A N 1
ATOM 1322 C CA . GLY A 1 81 ? -2.308 -22.456 11.872 1.000 0.930 81 GLY A CA 1
ATOM 1323 C C . GLY A 1 81 ? -2.222 -21.048 12.397 1.000 0.930 81 GLY A C 1
ATOM 1324 O O . GLY A 1 81 ? -2.659 -20.756 13.506 1.000 0.930 81 GLY A O 1
ATOM 1328 N N . MET A 1 82 ? -1.625 -20.182 11.589 1.000 0.960 82 MET A N 1
ATOM 1329 C CA . MET A 1 82 ? -1.647 -18.762 11.814 1.000 0.960 82 MET A CA 1
ATOM 1330 C C . MET A 1 82 ? -3.069 -18.242 11.595 1.000 0.960 82 MET A C 1
ATOM 1331 O O . MET A 1 82 ? -3.678 -18.491 10.552 1.000 0.960 82 MET A O 1
ATOM 1345 N N . LEU A 1 83 ? -3.585 -17.520 12.582 1.000 0.960 83 LEU A N 1
ATOM 1346 C CA . LEU A 1 83 ? -4.957 -17.033 12.632 1.000 0.960 83 LEU A CA 1
ATOM 1347 C C . LEU A 1 83 ? -4.997 -15.520 12.805 1.000 0.960 83 LEU A C 1
ATOM 1348 O O . LEU A 1 83 ? -4.100 -14.894 13.377 1.000 0.960 83 LEU A O 1
ATOM 1364 N N . SER A 1 84 ? -6.056 -14.924 12.262 1.000 0.970 84 SER A N 1
ATOM 1365 C CA . SER A 1 84 ? -6.264 -13.485 12.342 1.000 0.970 84 SER A CA 1
ATOM 1366 C C . SER A 1 84 ? -6.805 -13.101 13.712 1.000 0.970 84 SER A C 1
ATOM 1367 O O . SER A 1 84 ? -7.773 -13.681 14.201 1.000 0.970 84 SER A O 1
ATOM 1375 N N . GLU A 1 85 ? -6.232 -12.050 14.288 1.000 0.970 85 GLU A N 1
ATOM 1376 C CA . GLU A 1 85 ? -6.798 -11.384 15.456 1.000 0.970 85 GLU A CA 1
ATOM 1377 C C . GLU A 1 85 ? -7.753 -10.249 15.055 1.000 0.970 85 GLU A C 1
ATOM 1378 O O . GLU A 1 85 ? -7.936 -9.928 13.880 1.000 0.970 85 GLU A O 1
ATOM 1390 N N . ASN A 1 86 ? -8.337 -9.584 16.056 1.000 0.980 86 ASN A N 1
ATOM 1391 C CA . ASN A 1 86 ? -9.136 -8.376 15.870 1.000 0.980 86 ASN A CA 1
ATOM 1392 C C . ASN A 1 86 ? -8.456 -7.142 16.493 1.000 0.980 86 ASN A C 1
ATOM 1393 O O . ASN A 1 86 ? -8.952 -6.604 17.487 1.000 0.980 86 ASN A O 1
ATOM 1404 N N . PRO A 1 87 ? -7.324 -6.671 15.933 1.000 0.970 87 PRO A N 1
ATOM 1405 C CA . PRO A 1 87 ? -6.482 -5.649 16.559 1.000 0.970 87 PRO A CA 1
ATOM 1406 C C . PRO A 1 87 ? -7.185 -4.301 16.772 1.000 0.970 87 PRO A C 1
ATOM 1407 O O . PRO A 1 87 ? -6.784 -3.536 17.646 1.000 0.970 87 PRO A O 1
ATOM 1418 N N . LEU A 1 88 ? -8.226 -4.001 15.990 1.000 0.980 88 LEU A N 1
ATOM 1419 C CA . LEU A 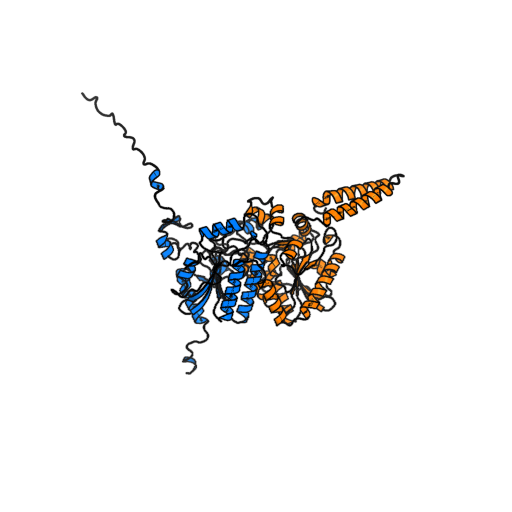1 88 ? -8.989 -2.754 16.099 1.000 0.980 88 LEU A CA 1
ATOM 1420 C C . LEU A 1 88 ? -10.260 -2.891 16.950 1.000 0.980 88 LEU A C 1
ATOM 1421 O O . LEU A 1 88 ? -10.945 -1.895 17.169 1.000 0.980 88 LEU A O 1
ATOM 1437 N N . GLY A 1 89 ? -10.603 -4.100 17.410 1.000 0.970 89 GLY A N 1
ATOM 1438 C CA . GLY A 1 89 ? -11.914 -4.368 18.008 1.000 0.970 89 GLY A CA 1
ATOM 1439 C C . GLY A 1 89 ? -13.056 -4.174 17.004 1.000 0.970 89 GLY A C 1
ATOM 1440 O O . GLY A 1 89 ? -14.145 -3.727 17.360 1.000 0.970 89 GLY A O 1
ATOM 1444 N N . PHE A 1 90 ? -12.804 -4.471 15.728 1.000 0.970 90 PHE A N 1
ATOM 1445 C CA . PHE A 1 90 ? -13.734 -4.243 14.637 1.000 0.970 90 PHE A CA 1
ATOM 1446 C C . PHE A 1 90 ? -15.001 -5.105 14.806 1.000 0.970 90 PHE A C 1
ATOM 1447 O O . PHE A 1 90 ? -14.895 -6.336 14.895 1.000 0.970 90 PHE A O 1
ATOM 1464 N N . PRO A 1 91 ? -16.210 -4.510 14.822 1.000 0.960 91 PRO A N 1
ATOM 1465 C CA . PRO A 1 91 ? -17.440 -5.246 15.098 1.000 0.960 91 PRO A CA 1
ATOM 1466 C C . PRO A 1 91 ? -17.732 -6.344 14.071 1.000 0.960 91 PRO A C 1
ATOM 1467 O O . PRO A 1 91 ? -17.769 -6.092 12.859 1.000 0.960 91 PRO A O 1
ATOM 1478 N N . GLY A 1 92 ? -18.008 -7.554 14.560 1.000 0.960 92 GLY A N 1
ATOM 1479 C CA . GLY A 1 92 ? -18.389 -8.689 13.722 1.000 0.960 92 GLY A CA 1
ATOM 1480 C C . GLY A 1 92 ? -17.242 -9.273 12.890 1.000 0.960 92 GLY A C 1
ATOM 1481 O O . GLY A 1 92 ? -17.513 -9.932 11.883 1.000 0.960 92 GLY A O 1
ATOM 1485 N N . TYR A 1 93 ? -15.982 -8.924 13.187 1.000 0.970 93 TYR A N 1
ATOM 1486 C CA . TYR A 1 93 ? -14.851 -9.346 12.362 1.000 0.970 93 TYR A CA 1
ATOM 1487 C C . TYR A 1 93 ? -14.527 -10.831 12.540 1.000 0.970 93 TYR A C 1
ATOM 1488 O O . TYR A 1 93 ? -14.509 -11.555 11.546 1.000 0.970 93 TYR A O 1
ATOM 1506 N N . LEU A 1 94 ? -14.341 -11.288 13.781 1.000 0.960 94 LEU A N 1
ATOM 1507 C CA . LEU A 1 94 ? -13.990 -12.681 14.081 1.000 0.960 94 LEU A CA 1
ATOM 1508 C C . LEU A 1 94 ? -15.077 -13.654 13.610 1.000 0.960 94 LEU A C 1
ATOM 1509 O O . LEU A 1 94 ? -14.780 -14.692 13.037 1.000 0.960 94 LEU A O 1
ATOM 1525 N N . GLU A 1 95 ? -16.346 -13.276 13.732 1.000 0.970 95 GLU A N 1
ATOM 1526 C CA . GLU A 1 95 ? -17.479 -14.086 13.285 1.000 0.970 95 GLU A CA 1
ATOM 1527 C C . GLU A 1 95 ? -17.521 -14.236 11.759 1.000 0.970 95 GLU A C 1
ATOM 1528 O O . GLU A 1 95 ? -17.999 -15.241 11.237 1.000 0.970 95 GLU A O 1
ATOM 1540 N N . LYS A 1 96 ? -17.055 -13.227 11.015 1.000 0.960 96 LYS A N 1
ATOM 1541 C CA . LYS A 1 96 ? -16.928 -13.325 9.554 1.000 0.960 96 LYS A CA 1
ATOM 1542 C C . LYS A 1 96 ? -15.745 -14.193 9.154 1.000 0.960 96 LYS A C 1
ATOM 1543 O O . LYS A 1 96 ? -15.863 -14.906 8.166 1.000 0.960 96 LYS A O 1
ATOM 1562 N N . LEU A 1 97 ? -14.639 -14.108 9.891 1.000 0.960 97 LEU A N 1
ATOM 1563 C CA . LEU A 1 97 ? -13.478 -14.967 9.673 1.000 0.960 97 LEU A CA 1
ATOM 1564 C C . LEU A 1 97 ? -13.852 -16.431 9.890 1.000 0.960 97 LEU A C 1
ATOM 1565 O O . LEU A 1 97 ? -13.587 -17.246 9.018 1.000 0.960 97 LEU A O 1
ATOM 1581 N N . GLU A 1 98 ? -14.558 -16.741 10.976 1.000 0.950 98 GLU A N 1
ATOM 1582 C CA . GLU A 1 98 ? -14.974 -18.114 11.269 1.000 0.950 98 GLU A CA 1
ATOM 1583 C C . GLU A 1 98 ? -15.879 -18.691 10.174 1.000 0.950 98 GLU A C 1
ATOM 1584 O O . GLU A 1 98 ? -15.642 -19.785 9.673 1.000 0.950 98 GLU A O 1
ATOM 1596 N N . LYS A 1 99 ? -16.846 -17.903 9.689 1.000 0.960 99 LYS A N 1
ATOM 1597 C CA . LYS A 1 99 ? -17.689 -18.305 8.551 1.000 0.960 99 LYS A CA 1
ATOM 1598 C C . LYS A 1 99 ? -16.894 -18.589 7.282 1.000 0.960 99 LYS A C 1
ATOM 1599 O O . LYS A 1 99 ? -17.267 -19.477 6.516 1.000 0.960 99 LYS A O 1
ATOM 1618 N N . ASP A 1 100 ? -15.847 -17.808 7.022 1.000 0.950 100 ASP A N 1
ATOM 1619 C CA . ASP A 1 100 ? -14.985 -18.052 5.872 1.000 0.950 100 ASP A CA 1
ATOM 1620 C C . ASP A 1 100 ? -14.154 -19.334 6.076 1.000 0.950 100 ASP A C 1
ATOM 1621 O O . ASP A 1 100 ? -14.066 -20.111 5.130 1.000 0.950 100 ASP A O 1
ATOM 1630 N N . ARG A 1 101 ? -13.669 -19.637 7.293 1.000 0.940 101 ARG A N 1
ATOM 1631 C CA . ARG A 1 101 ? -12.973 -20.904 7.620 1.000 0.940 101 ARG A CA 1
ATOM 1632 C C . ARG A 1 101 ? -13.864 -22.125 7.431 1.000 0.940 101 ARG A C 1
ATOM 1633 O O . ARG A 1 101 ? -13.457 -23.082 6.781 1.000 0.940 101 ARG A O 1
ATOM 1654 N N . GLU A 1 102 ? -15.093 -22.083 7.941 1.000 0.930 102 GLU A N 1
ATOM 1655 C CA . GLU A 1 102 ? -16.068 -23.167 7.762 1.000 0.930 102 GLU A CA 1
ATOM 1656 C C . GLU A 1 102 ? -16.349 -23.419 6.274 1.000 0.930 102 GLU A C 1
ATOM 1657 O O . GLU A 1 102 ? -16.411 -24.561 5.820 1.000 0.930 102 GLU A O 1
ATOM 1669 N N . LYS A 1 103 ? -16.486 -22.340 5.495 1.000 0.920 103 LYS A N 1
ATOM 1670 C CA . LYS A 1 103 ? -16.803 -22.405 4.066 1.000 0.920 103 LYS A CA 1
ATOM 1671 C C . LYS A 1 103 ? -15.636 -22.910 3.215 1.000 0.920 103 LYS A C 1
ATOM 1672 O O . LYS A 1 103 ? -15.884 -23.581 2.213 1.000 0.920 103 LYS A O 1
ATOM 1691 N N . THR A 1 104 ? -14.400 -22.527 3.528 1.000 0.930 104 THR A N 1
ATOM 1692 C CA . THR A 1 104 ? -13.235 -22.803 2.667 1.000 0.930 104 THR A CA 1
ATOM 1693 C C . THR A 1 104 ? -12.313 -23.886 3.205 1.000 0.930 104 THR A C 1
ATOM 1694 O O . THR A 1 104 ? -11.474 -24.371 2.453 1.000 0.930 104 THR A O 1
ATOM 1705 N N . SER A 1 105 ? -12.447 -24.258 4.482 1.000 0.920 105 SER A N 1
ATOM 1706 C CA . SER A 1 105 ? -11.483 -25.099 5.203 1.000 0.920 105 SER A CA 1
ATOM 1707 C C . SER A 1 105 ? -10.055 -24.531 5.187 1.000 0.920 105 SER A C 1
ATOM 1708 O O . SER A 1 105 ? -9.087 -25.283 5.225 1.000 0.920 105 SER A O 1
ATOM 1716 N N . LEU A 1 106 ? -9.920 -23.200 5.123 1.000 0.940 106 LEU A N 1
ATOM 1717 C CA . LEU A 1 106 ? -8.648 -22.482 5.229 1.000 0.940 106 LEU A CA 1
ATOM 1718 C C . LEU A 1 106 ? -8.657 -21.601 6.471 1.000 0.940 106 LEU A C 1
ATOM 1719 O O . LEU A 1 106 ? -9.657 -20.949 6.751 1.000 0.940 106 LEU A O 1
ATOM 1735 N N . ASN A 1 107 ? -7.521 -21.501 7.157 1.000 0.940 107 ASN A N 1
ATOM 1736 C CA . ASN A 1 107 ? -7.360 -20.549 8.257 1.000 0.940 107 ASN A CA 1
ATOM 1737 C C . ASN A 1 107 ? -7.259 -19.095 7.775 1.000 0.940 107 ASN A C 1
ATOM 1738 O O . ASN A 1 107 ? -7.637 -18.184 8.507 1.000 0.940 107 ASN A O 1
ATOM 1749 N N . GLU A 1 108 ? -6.782 -18.880 6.546 1.000 0.960 108 GLU A N 1
ATOM 1750 C CA . GLU A 1 108 ? -6.739 -17.568 5.902 1.000 0.960 108 GLU A CA 1
ATOM 1751 C C . GLU A 1 108 ? -6.622 -17.682 4.375 1.000 0.960 108 GLU A C 1
ATOM 1752 O O . GLU A 1 108 ? -6.380 -18.750 3.817 1.000 0.960 108 GLU A O 1
ATOM 1764 N N . ALA A 1 109 ? -6.756 -16.549 3.695 1.000 0.980 109 ALA A N 1
ATOM 1765 C CA . ALA A 1 109 ? -6.742 -16.346 2.256 1.000 0.980 109 ALA A CA 1
ATOM 1766 C C . ALA A 1 109 ? -5.377 -16.551 1.582 1.000 0.980 109 ALA A C 1
ATOM 1767 O O . ALA A 1 109 ? -5.162 -16.019 0.492 1.000 0.980 109 ALA A O 1
ATOM 1774 N N . VAL A 1 110 ? -4.444 -17.275 2.204 1.000 0.990 110 VAL A N 1
ATOM 1775 C CA . VAL A 1 110 ? -3.189 -17.682 1.565 1.000 0.990 110 VAL A CA 1
ATOM 1776 C C . VAL A 1 110 ? -2.678 -19.010 2.127 1.000 0.990 110 VAL A C 1
ATOM 1777 O O . VAL A 1 110 ? -2.597 -19.216 3.343 1.000 0.990 110 VAL A O 1
ATOM 1790 N N . VAL A 1 111 ? -2.285 -19.902 1.223 1.000 0.980 111 VAL A N 1
ATOM 1791 C CA . VAL A 1 111 ? -1.553 -21.139 1.519 1.000 0.980 111 VAL A CA 1
ATOM 1792 C C . VAL A 1 111 ? -0.112 -20.941 1.065 1.000 0.980 111 VAL A C 1
ATOM 1793 O O . VAL A 1 111 ? 0.121 -20.481 -0.051 1.000 0.980 111 VAL A O 1
ATOM 1806 N N . THR A 1 112 ? 0.857 -21.232 1.928 1.000 0.990 112 THR A N 1
ATOM 1807 C CA . THR A 1 112 ? 2.284 -21.084 1.615 1.000 0.990 112 THR A CA 1
ATOM 1808 C C . THR A 1 112 ? 3.013 -22.384 1.897 1.000 0.990 112 THR A C 1
ATOM 1809 O O . THR A 1 112 ? 2.594 -23.139 2.763 1.000 0.990 112 THR A O 1
ATOM 1820 N N . GLY A 1 113 ? 4.087 -22.671 1.175 1.000 0.980 113 GLY A N 1
ATOM 1821 C CA . GLY A 1 113 ? 4.836 -23.912 1.351 1.000 0.980 113 GLY A CA 1
ATOM 1822 C C . GLY A 1 113 ? 6.001 -24.023 0.386 1.000 0.980 113 GLY A C 1
ATOM 1823 O O . GLY A 1 113 ? 6.195 -23.149 -0.454 1.000 0.980 113 GLY A O 1
ATOM 1827 N N . LYS A 1 114 ? 6.764 -25.107 0.482 1.000 0.980 114 LYS A N 1
ATOM 1828 C CA . LYS A 1 114 ? 7.778 -25.479 -0.518 1.000 0.980 114 LYS A CA 1
ATOM 1829 C C . LYS A 1 114 ? 7.370 -26.758 -1.229 1.000 0.980 114 LYS A C 1
ATOM 1830 O O . LYS A 1 114 ? 6.595 -27.542 -0.696 1.000 0.980 114 LYS A O 1
ATOM 1849 N N . GLY A 1 115 ? 7.942 -26.993 -2.393 1.000 0.980 115 GLY A N 1
ATOM 1850 C CA . GLY A 1 115 ? 7.893 -28.279 -3.076 1.000 0.980 115 GLY A CA 1
ATOM 1851 C C . GLY A 1 115 ? 8.693 -28.199 -4.362 1.000 0.980 115 GLY A C 1
ATOM 1852 O O . GLY A 1 115 ? 9.581 -27.351 -4.468 1.000 0.980 115 GLY A O 1
ATOM 1856 N N . THR A 1 116 ? 8.374 -29.046 -5.335 1.000 0.990 116 THR A N 1
ATOM 1857 C CA . THR A 1 116 ? 9.023 -29.019 -6.650 1.000 0.990 116 THR A CA 1
ATOM 1858 C C . THR A 1 116 ? 8.017 -28.802 -7.774 1.000 0.990 116 THR A C 1
ATOM 1859 O O . THR A 1 116 ? 6.844 -29.156 -7.645 1.000 0.990 116 THR A O 1
ATOM 1870 N N . ILE A 1 117 ? 8.474 -28.202 -8.872 1.000 0.980 117 ILE A N 1
ATOM 1871 C CA . ILE A 1 117 ? 7.747 -28.098 -10.140 1.000 0.980 117 ILE A CA 1
ATOM 1872 C C . ILE A 1 117 ? 8.690 -28.601 -11.229 1.000 0.980 117 ILE A C 1
ATOM 1873 O O . ILE A 1 117 ? 9.726 -27.983 -11.469 1.000 0.980 117 ILE A O 1
ATOM 1889 N N . GLY A 1 118 ? 8.364 -29.731 -11.857 1.000 0.970 118 GLY A N 1
ATOM 1890 C CA . GLY A 1 118 ? 9.271 -30.362 -12.822 1.000 0.970 118 GLY A CA 1
ATOM 1891 C C . GLY A 1 118 ? 10.604 -30.774 -12.187 1.000 0.970 118 GLY A C 1
ATOM 1892 O O . GLY A 1 118 ? 11.650 -30.705 -12.816 1.000 0.970 118 GLY A O 1
ATOM 1896 N N . GLY A 1 119 ? 10.597 -31.136 -10.901 1.000 0.970 119 GLY A N 1
ATOM 1897 C CA . GLY 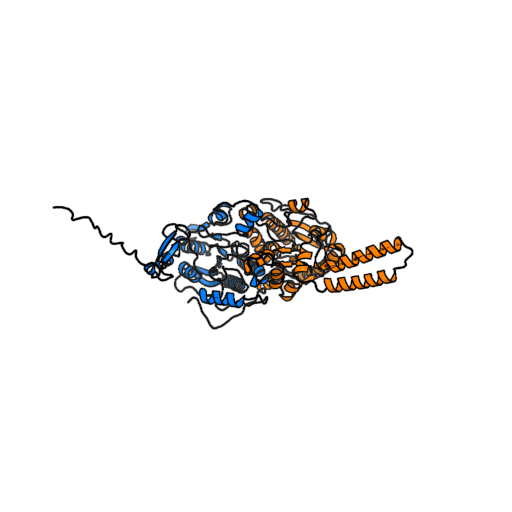A 1 119 ? 11.806 -31.449 -10.137 1.000 0.970 119 GLY A CA 1
ATOM 1898 C C . GLY A 1 119 ? 12.589 -30.233 -9.628 1.000 0.970 119 GLY A C 1
ATOM 1899 O O . GLY A 1 119 ? 13.461 -30.403 -8.775 1.000 0.970 119 GLY A O 1
ATOM 1903 N N . HIS A 1 120 ? 12.261 -29.009 -10.055 1.000 0.980 120 HIS A N 1
ATOM 1904 C CA . HIS A 1 120 ? 12.928 -27.799 -9.572 1.000 0.980 120 HIS A CA 1
ATOM 1905 C C . HIS A 1 120 ? 12.303 -27.322 -8.254 1.000 0.980 120 HIS A C 1
ATOM 1906 O O . HIS A 1 120 ? 11.091 -27.085 -8.207 1.000 0.980 120 HIS A O 1
ATOM 1920 N N . PRO A 1 121 ? 13.084 -27.179 -7.170 1.000 0.980 121 PRO A N 1
ATOM 1921 C CA . PRO A 1 121 ? 12.559 -26.740 -5.886 1.000 0.980 121 PRO A CA 1
ATOM 1922 C C . PRO A 1 121 ? 12.139 -25.267 -5.932 1.000 0.980 121 PRO A C 1
ATOM 1923 O O . PRO A 1 121 ? 12.845 -24.428 -6.487 1.000 0.980 121 PRO A O 1
ATOM 1934 N N . ALA A 1 122 ? 11.012 -24.947 -5.300 1.000 0.990 122 ALA A N 1
ATOM 1935 C CA . ALA A 1 122 ? 10.516 -23.582 -5.162 1.000 0.990 122 ALA A CA 1
ATOM 1936 C C . ALA A 1 122 ? 9.705 -23.416 -3.870 1.000 0.990 122 ALA A C 1
ATOM 1937 O O . ALA A 1 122 ? 9.084 -24.365 -3.377 1.000 0.990 122 ALA A O 1
ATOM 1944 N N . VAL A 1 123 ? 9.674 -22.189 -3.343 1.000 0.990 123 VAL A N 1
ATOM 1945 C CA . VAL A 1 123 ? 8.694 -21.775 -2.332 1.000 0.990 123 VAL A CA 1
ATOM 1946 C C . VAL A 1 123 ? 7.535 -21.080 -3.031 1.000 0.990 123 VAL A C 1
ATOM 1947 O O . VAL A 1 123 ? 7.733 -20.190 -3.856 1.000 0.990 123 VAL A O 1
ATOM 1960 N N . VAL A 1 124 ? 6.315 -21.479 -2.685 1.000 0.990 124 VAL A N 1
ATOM 1961 C CA . VAL A 1 124 ? 5.090 -21.004 -3.321 1.000 0.990 124 VAL A CA 1
ATOM 1962 C C . VAL A 1 124 ? 4.160 -20.358 -2.298 1.000 0.990 124 VAL A C 1
ATOM 1963 O O . VAL A 1 124 ? 3.994 -20.856 -1.183 1.000 0.990 124 VAL A O 1
ATOM 1976 N N . ALA A 1 125 ? 3.517 -19.259 -2.694 1.000 0.990 125 ALA A N 1
ATOM 1977 C CA . ALA A 1 125 ? 2.387 -18.653 -1.998 1.000 0.990 125 ALA A CA 1
ATOM 1978 C C . ALA A 1 125 ? 1.166 -18.591 -2.926 1.000 0.990 125 ALA A C 1
ATOM 1979 O O . ALA A 1 125 ? 1.239 -18.051 -4.024 1.000 0.990 125 ALA A O 1
ATOM 1986 N N . VAL A 1 126 ? 0.022 -19.118 -2.497 1.000 0.990 126 VAL A N 1
ATOM 1987 C CA . VAL A 1 126 ? -1.214 -19.121 -3.289 1.000 0.990 126 VAL A CA 1
ATOM 1988 C C . VAL A 1 126 ? -2.321 -18.433 -2.512 1.000 0.990 126 VAL A C 1
ATOM 1989 O O . VAL A 1 126 ? -2.811 -18.966 -1.516 1.000 0.990 126 VAL A O 1
ATOM 2002 N N . MET A 1 127 ? -2.715 -17.243 -2.967 1.000 0.990 127 MET A N 1
ATOM 2003 C CA . MET A 1 127 ? -3.855 -16.526 -2.406 1.000 0.990 127 MET A CA 1
ATOM 2004 C C . MET A 1 127 ? -5.176 -17.168 -2.837 1.000 0.990 127 MET A C 1
ATOM 2005 O O . MET A 1 127 ? -5.326 -17.591 -3.982 1.000 0.990 127 MET A O 1
ATOM 2019 N N . ASP A 1 128 ? -6.161 -17.177 -1.941 1.000 0.980 128 ASP A N 1
ATOM 2020 C CA . ASP A 1 128 ? -7.484 -17.743 -2.195 1.000 0.980 128 ASP A CA 1
ATOM 2021 C C . ASP A 1 128 ? -8.583 -16.685 -2.034 1.000 0.980 128 ASP A C 1
ATOM 2022 O O . ASP A 1 128 ? -8.905 -16.238 -0.931 1.000 0.980 128 ASP A O 1
ATOM 2031 N N . SER A 1 129 ? -9.203 -16.295 -3.151 1.000 0.980 129 SER A N 1
ATOM 2032 C CA . SER A 1 129 ? -10.273 -15.292 -3.145 1.000 0.980 129 SER A CA 1
ATOM 2033 C C . SER A 1 129 ? -11.592 -15.788 -2.540 1.000 0.980 129 SER A C 1
ATOM 2034 O O . SER A 1 129 ? -12.479 -14.977 -2.259 1.000 0.980 129 SER A O 1
ATOM 2042 N N . SER A 1 130 ? -11.746 -17.094 -2.294 1.000 0.960 130 SER A N 1
ATOM 2043 C CA . SER A 1 130 ? -12.937 -17.648 -1.643 1.000 0.960 130 SER A CA 1
ATOM 2044 C C . SER A 1 130 ? -13.023 -17.298 -0.153 1.000 0.960 130 SER A C 1
ATOM 2045 O O . SER A 1 130 ? -14.142 -17.269 0.381 1.000 0.960 130 SER A O 1
ATOM 2053 N N . PHE A 1 131 ? -11.885 -16.958 0.469 1.000 0.970 131 PHE A N 1
ATOM 2054 C CA . PHE A 1 131 ? -11.756 -16.480 1.845 1.000 0.970 131 PHE A CA 1
ATOM 2055 C C . PHE A 1 131 ? -11.626 -14.955 1.857 1.000 0.970 131 PHE A C 1
ATOM 2056 O O . PHE A 1 131 ? -10.692 -14.405 1.274 1.000 0.970 131 PHE A O 1
ATOM 2073 N N . ARG A 1 132 ? -12.557 -14.228 2.494 1.000 0.970 132 ARG A N 1
ATOM 2074 C CA . ARG A 1 132 ? -12.527 -12.753 2.597 1.000 0.970 132 ARG A CA 1
ATOM 2075 C C . ARG A 1 132 ? -12.202 -12.018 1.278 1.000 0.970 132 ARG A C 1
ATOM 2076 O O . ARG A 1 132 ? -11.573 -10.958 1.319 1.000 0.970 132 ARG A O 1
ATOM 2097 N N . MET A 1 133 ? -12.616 -12.536 0.115 1.000 0.970 133 MET A N 1
ATOM 2098 C CA . MET A 1 133 ? -12.272 -11.982 -1.210 1.000 0.970 133 MET A CA 1
ATOM 2099 C C . MET A 1 133 ? -10.758 -11.896 -1.487 1.000 0.970 133 MET A C 1
ATOM 2100 O O . MET A 1 133 ? -10.338 -11.062 -2.286 1.000 0.970 133 MET A O 1
ATOM 2114 N N . GLY A 1 134 ? -9.920 -12.683 -0.808 1.000 0.980 134 GLY A N 1
ATOM 2115 C CA . GLY A 1 134 ? -8.465 -12.602 -0.952 1.000 0.980 134 GLY A CA 1
ATOM 2116 C C . GLY A 1 134 ? -7.868 -11.322 -0.360 1.000 0.980 134 GLY A C 1
ATOM 2117 O O . GLY A 1 134 ? -6.768 -10.904 -0.715 1.000 0.980 134 GLY A O 1
ATOM 2121 N N . SER A 1 135 ? -8.619 -10.608 0.481 1.000 0.980 135 SER A N 1
ATOM 2122 C CA . SER A 1 135 ? -8.148 -9.345 1.050 1.000 0.980 135 SER A CA 1
ATOM 2123 C C . SER A 1 135 ? -6.972 -9.570 2.001 1.000 0.980 135 SER A C 1
ATOM 2124 O O . SER A 1 135 ? -7.013 -10.477 2.822 1.000 0.980 135 SER A O 1
ATOM 2132 N N . MET A 1 136 ? -5.931 -8.744 1.919 1.000 0.990 136 MET A N 1
ATOM 2133 C CA . MET A 1 136 ? -4.706 -8.937 2.702 1.000 0.990 136 MET A CA 1
ATOM 2134 C C . MET A 1 136 ? -4.830 -8.359 4.120 1.000 0.990 136 MET A C 1
ATOM 2135 O O . MET A 1 136 ? -4.835 -7.139 4.293 1.000 0.990 136 MET A O 1
ATOM 2149 N N . GLY A 1 137 ? -4.927 -9.240 5.117 1.000 0.990 137 GLY A N 1
ATOM 2150 C CA . GLY A 1 137 ? -4.761 -8.927 6.542 1.000 0.990 137 GLY A CA 1
ATOM 2151 C C . GLY A 1 137 ? -3.363 -9.275 7.060 1.000 0.990 137 GLY A C 1
ATOM 2152 O O . GLY A 1 137 ? -2.487 -9.672 6.290 1.000 0.990 137 GLY A O 1
ATOM 2156 N N . SER A 1 138 ? -3.170 -9.156 8.373 1.000 0.990 138 SER A N 1
ATOM 2157 C CA . SER A 1 138 ? -1.894 -9.407 9.058 1.000 0.990 138 SER A CA 1
ATOM 2158 C C . SER A 1 138 ? -1.359 -10.818 8.814 1.000 0.990 138 SER A C 1
ATOM 2159 O O . SER A 1 138 ? -0.175 -10.975 8.544 1.000 0.990 138 SER A O 1
ATOM 2167 N N . VAL A 1 139 ? -2.225 -11.836 8.836 1.000 0.990 139 VAL A N 1
ATOM 2168 C CA . VAL A 1 139 ? -1.825 -13.234 8.584 1.000 0.990 139 VAL A CA 1
ATOM 2169 C C . VAL A 1 139 ? -1.346 -13.433 7.156 1.000 0.990 139 VAL A C 1
ATOM 2170 O O . VAL A 1 139 ? -0.323 -14.071 6.941 1.000 0.990 139 VAL A O 1
ATOM 2183 N N . VAL A 1 140 ? -2.060 -12.882 6.169 1.000 0.990 140 VAL A N 1
ATOM 2184 C CA . VAL A 1 140 ? -1.652 -12.992 4.762 1.000 0.990 140 VAL A CA 1
ATOM 2185 C C . VAL A 1 140 ? -0.277 -12.356 4.563 1.000 0.990 140 VAL A C 1
ATOM 2186 O O . VAL A 1 140 ? 0.600 -12.978 3.968 1.000 0.990 140 VAL A O 1
ATOM 2199 N N . GLY A 1 141 ? -0.074 -11.150 5.103 1.000 0.990 141 GLY A N 1
ATOM 2200 C CA . GLY A 1 141 ? 1.218 -10.469 5.047 1.000 0.990 141 GLY A CA 1
ATOM 2201 C C . GLY A 1 141 ? 2.333 -11.249 5.748 1.000 0.990 141 GLY A C 1
ATOM 2202 O O . GLY A 1 141 ? 3.398 -11.430 5.169 1.000 0.990 141 GLY A O 1
ATOM 2206 N N . GLU A 1 142 ? 2.080 -11.773 6.950 1.000 0.990 142 GLU A N 1
ATOM 2207 C CA . GLU A 1 142 ? 3.038 -12.586 7.710 1.000 0.990 142 GLU A CA 1
ATOM 2208 C C . GLU A 1 142 ? 3.400 -13.890 6.983 1.000 0.990 142 GLU A C 1
ATOM 2209 O O . GLU A 1 142 ? 4.580 -14.155 6.761 1.000 0.990 142 GLU A O 1
ATOM 2221 N N . LYS A 1 143 ? 2.411 -14.682 6.539 1.000 0.990 143 LYS A N 1
ATOM 2222 C CA . LYS A 1 143 ? 2.660 -15.946 5.822 1.000 0.990 143 LYS A CA 1
ATOM 2223 C C . LYS A 1 143 ? 3.466 -15.723 4.542 1.000 0.990 143 LYS A C 1
ATOM 2224 O O . LYS A 1 143 ? 4.363 -16.517 4.267 1.000 0.990 143 LYS A O 1
ATOM 2243 N N . ILE A 1 144 ? 3.172 -14.664 3.778 1.000 0.990 144 ILE A N 1
ATOM 2244 C CA . ILE A 1 144 ? 3.929 -14.311 2.565 1.000 0.990 144 ILE A CA 1
ATOM 2245 C C . ILE A 1 144 ? 5.358 -13.891 2.926 1.000 0.990 144 ILE A C 1
ATOM 2246 O O . ILE A 1 144 ? 6.300 -14.400 2.326 1.000 0.990 144 ILE A O 1
ATOM 2262 N N . THR A 1 145 ? 5.544 -13.016 3.920 1.000 0.990 145 THR A N 1
ATOM 2263 C CA . THR A 1 145 ? 6.880 -12.595 4.370 1.000 0.990 145 THR A CA 1
ATOM 2264 C C . THR A 1 145 ? 7.728 -13.783 4.823 1.000 0.990 145 THR A C 1
ATOM 2265 O O . THR A 1 145 ? 8.857 -13.919 4.359 1.000 0.990 145 THR A O 1
ATOM 2276 N N . LEU A 1 146 ? 7.183 -14.685 5.644 1.000 0.990 146 LEU A N 1
ATOM 2277 C CA . LEU A 1 146 ? 7.894 -15.886 6.096 1.000 0.990 146 LEU A CA 1
ATOM 2278 C C . LEU A 1 146 ? 8.220 -16.843 4.941 1.000 0.990 146 LEU A C 1
ATOM 2279 O O . LEU A 1 146 ? 9.280 -17.464 4.941 1.000 0.990 146 LEU A O 1
ATOM 2295 N N . ALA A 1 147 ? 7.342 -16.955 3.940 1.000 0.990 147 ALA A N 1
ATOM 2296 C CA . ALA A 1 147 ? 7.619 -17.745 2.743 1.000 0.990 147 ALA A CA 1
ATOM 2297 C C . ALA A 1 147 ? 8.791 -17.157 1.934 1.000 0.990 147 ALA A C 1
ATOM 2298 O O . ALA A 1 147 ? 9.680 -17.896 1.523 1.000 0.990 147 ALA A O 1
ATOM 2305 N N . ILE A 1 148 ? 8.853 -15.833 1.771 1.000 0.990 148 ILE A N 1
ATOM 2306 C CA . ILE A 1 148 ? 9.977 -15.167 1.095 1.000 0.990 148 ILE A CA 1
ATOM 2307 C C . ILE A 1 148 ? 11.283 -15.372 1.876 1.000 0.990 148 ILE A C 1
ATOM 2308 O O . ILE A 1 148 ? 12.303 -15.723 1.287 1.000 0.990 148 ILE A O 1
ATOM 2324 N N . GLU A 1 149 ? 11.262 -15.217 3.205 1.000 0.990 149 GLU A N 1
ATOM 2325 C CA . GLU A 1 149 ? 12.436 -15.490 4.049 1.000 0.990 149 GLU A CA 1
ATOM 2326 C C . GLU A 1 149 ? 12.895 -16.948 3.935 1.000 0.990 149 GLU A C 1
ATOM 2327 O O . GLU A 1 149 ? 14.096 -17.223 3.913 1.000 0.990 149 GLU A O 1
ATOM 2339 N N . LYS A 1 150 ? 11.949 -17.886 3.805 1.000 0.990 150 LYS A N 1
ATOM 2340 C CA . LYS A 1 150 ? 12.254 -19.299 3.589 1.000 0.990 150 LYS A CA 1
ATOM 2341 C C . LYS A 1 150 ? 12.883 -19.548 2.216 1.000 0.990 150 LYS A C 1
ATOM 2342 O O . LYS A 1 150 ? 13.887 -20.250 2.148 1.000 0.990 150 LYS A O 1
ATOM 2361 N N . ALA A 1 151 ? 12.354 -18.934 1.157 1.000 0.990 151 ALA A N 1
ATOM 2362 C CA . ALA A 1 151 ? 12.919 -19.006 -0.194 1.000 0.990 151 ALA A CA 1
ATOM 2363 C C . ALA A 1 151 ? 14.361 -18.482 -0.222 1.000 0.990 151 ALA A C 1
ATOM 2364 O O . ALA A 1 151 ? 15.261 -19.120 -0.765 1.000 0.990 151 ALA A O 1
ATOM 2371 N N . LYS A 1 152 ? 14.584 -17.355 0.462 1.000 0.990 152 LYS A N 1
ATOM 2372 C CA . LYS A 1 152 ? 15.892 -16.732 0.645 1.000 0.990 152 LYS A CA 1
ATOM 2373 C C . LYS A 1 152 ? 16.880 -17.648 1.372 1.000 0.990 152 LYS A C 1
ATOM 2374 O O . LYS A 1 152 ? 17.977 -17.880 0.874 1.000 0.990 152 LYS A O 1
ATOM 2393 N N . ALA A 1 153 ? 16.493 -18.192 2.528 1.000 0.980 153 ALA A N 1
ATOM 2394 C CA . ALA A 1 153 ? 17.350 -19.068 3.329 1.000 0.980 153 ALA A CA 1
ATOM 2395 C C . ALA A 1 153 ? 17.719 -20.365 2.593 1.000 0.980 153 ALA A C 1
ATOM 2396 O O . ALA A 1 153 ? 18.860 -20.821 2.674 1.000 0.980 153 ALA A O 1
ATOM 2403 N N . ASP A 1 154 ? 16.762 -20.928 1.854 1.000 0.980 154 ASP A N 1
ATOM 2404 C CA . ASP A 1 154 ? 16.952 -22.158 1.085 1.000 0.980 154 ASP A CA 1
ATOM 2405 C C . ASP A 1 154 ? 17.609 -21.900 -0.285 1.000 0.980 154 ASP A C 1
ATOM 2406 O O . ASP A 1 154 ? 18.003 -22.852 -0.954 1.000 0.980 154 ASP A O 1
ATOM 2415 N N . LYS A 1 155 ? 17.766 -20.628 -0.686 1.000 0.970 155 LYS A N 1
ATOM 2416 C CA . LYS A 1 155 ? 18.282 -20.193 -1.995 1.000 0.970 155 LYS A CA 1
ATOM 2417 C C . LYS A 1 155 ? 17.509 -20.800 -3.169 1.000 0.970 155 LYS A C 1
ATOM 2418 O O . LYS A 1 155 ? 18.101 -21.284 -4.131 1.000 0.970 155 LYS A O 1
ATOM 2437 N N . VAL A 1 156 ? 16.182 -20.772 -3.077 1.000 0.980 156 VAL A N 1
ATOM 2438 C CA . VAL A 1 156 ? 15.267 -21.260 -4.119 1.000 0.980 156 VAL A CA 1
ATOM 2439 C C . VAL A 1 156 ? 14.343 -20.139 -4.604 1.000 0.980 156 VAL A C 1
ATOM 2440 O O . VAL A 1 156 ? 14.112 -19.181 -3.862 1.000 0.980 156 VAL A O 1
ATOM 2453 N N . PRO A 1 157 ? 13.782 -20.238 -5.822 1.000 0.990 157 PRO A N 1
ATOM 2454 C CA . PRO A 1 157 ? 12.818 -19.269 -6.335 1.000 0.990 157 PRO A CA 1
ATOM 2455 C C . PRO A 1 157 ? 11.567 -19.122 -5.461 1.000 0.990 157 PRO A C 1
ATOM 2456 O O . PRO A 1 157 ? 11.113 -20.076 -4.819 1.000 0.990 157 PRO A O 1
ATOM 2467 N N . PHE A 1 158 ? 10.984 -17.924 -5.490 1.000 0.990 158 PHE A N 1
ATOM 2468 C CA . PHE A 1 158 ? 9.701 -17.608 -4.872 1.000 0.990 158 PHE A CA 1
ATOM 2469 C C . PHE A 1 158 ? 8.641 -17.372 -5.951 1.000 0.990 158 PHE A C 1
ATOM 2470 O O . PHE A 1 158 ? 8.784 -16.486 -6.794 1.000 0.990 158 PHE A O 1
ATOM 2487 N N . ILE A 1 159 ? 7.556 -18.145 -5.907 1.000 0.990 159 ILE A N 1
ATOM 2488 C CA . ILE A 1 159 ? 6.437 -18.031 -6.848 1.000 0.990 159 ILE A CA 1
ATOM 2489 C C . ILE A 1 159 ? 5.177 -17.655 -6.079 1.000 0.990 159 ILE A C 1
ATOM 2490 O O . ILE A 1 159 ? 4.827 -18.299 -5.090 1.000 0.990 159 ILE A O 1
ATOM 2506 N N . ILE A 1 160 ? 4.445 -16.647 -6.545 1.000 0.990 160 ILE A N 1
ATOM 2507 C CA . ILE A 1 160 ? 3.197 -16.231 -5.910 1.000 0.990 160 ILE A CA 1
ATOM 2508 C C . ILE A 1 160 ? 2.035 -16.164 -6.895 1.000 0.990 160 ILE A C 1
ATOM 2509 O O . ILE A 1 160 ? 2.112 -15.516 -7.932 1.000 0.990 160 ILE A O 1
ATOM 2525 N N . PHE A 1 161 ? 0.920 -16.794 -6.534 1.000 0.990 161 PHE A N 1
ATOM 2526 C CA . PHE A 1 161 ? -0.362 -16.649 -7.215 1.000 0.990 161 PHE A CA 1
ATOM 2527 C C . PHE A 1 161 ? -1.214 -15.653 -6.444 1.000 0.990 161 PHE A C 1
ATOM 2528 O O . PHE A 1 161 ? -1.612 -15.907 -5.304 1.000 0.990 161 PHE A O 1
ATOM 2545 N N . THR A 1 162 ? -1.489 -14.507 -7.058 1.000 0.990 162 THR A N 1
ATOM 2546 C CA . THR A 1 162 ? -2.224 -13.424 -6.402 1.000 0.990 162 THR A CA 1
ATOM 2547 C C . THR A 1 162 ? -3.702 -13.474 -6.753 1.000 0.990 162 THR A C 1
ATOM 2548 O O . THR A 1 162 ? -4.072 -13.758 -7.892 1.000 0.990 162 THR A O 1
ATOM 2559 N N . ALA A 1 163 ? -4.544 -13.216 -5.754 1.000 0.990 163 ALA A N 1
ATOM 2560 C CA . ALA A 1 163 ? -5.991 -13.119 -5.885 1.000 0.990 163 ALA A CA 1
ATOM 2561 C C . ALA A 1 163 ? -6.522 -12.227 -4.754 1.000 0.990 163 ALA A C 1
ATOM 2562 O O . ALA A 1 163 ? -6.468 -12.604 -3.588 1.000 0.990 163 ALA A O 1
ATOM 2569 N N . SER A 1 164 ? -7.013 -11.032 -5.076 1.000 0.980 164 SER A N 1
ATOM 2570 C CA . SER A 1 164 ? -7.594 -10.082 -4.133 1.000 0.980 164 SER A CA 1
ATOM 2571 C C . SER A 1 164 ? -8.603 -9.143 -4.798 1.000 0.980 164 SER A C 1
ATOM 2572 O O . SER A 1 164 ? -8.276 -8.404 -5.729 1.000 0.980 164 SER A O 1
ATOM 2580 N N . GLY A 1 165 ? -9.838 -9.133 -4.294 1.000 0.970 165 GLY A N 1
ATOM 2581 C CA . GLY A 1 165 ? -10.930 -8.262 -4.748 1.000 0.970 165 GLY A CA 1
ATOM 2582 C C . GLY A 1 165 ? -11.156 -7.012 -3.888 1.000 0.970 165 GLY A C 1
ATOM 2583 O O . GLY A 1 165 ? -12.166 -6.332 -4.072 1.000 0.970 165 GLY A O 1
ATOM 2587 N N . GLY A 1 166 ? -10.291 -6.729 -2.908 1.000 0.950 166 GLY A N 1
ATOM 2588 C CA . GLY A 1 166 ? -10.426 -5.557 -2.041 1.000 0.950 166 GLY A CA 1
ATOM 2589 C C . GLY A 1 166 ? -9.536 -5.580 -0.796 1.000 0.950 166 GLY A C 1
ATOM 2590 O O . GLY A 1 166 ? -8.804 -6.530 -0.541 1.000 0.950 166 GLY A O 1
ATOM 2594 N N . ALA A 1 167 ? -9.610 -4.518 0.008 1.000 0.970 167 ALA A N 1
ATOM 2595 C CA . ALA A 1 167 ? -8.805 -4.367 1.222 1.000 0.970 167 ALA A CA 1
ATOM 2596 C C . ALA A 1 167 ? -9.423 -5.059 2.450 1.000 0.970 167 ALA A C 1
ATOM 2597 O O . ALA A 1 167 ? -10.648 -5.088 2.615 1.000 0.970 167 ALA A O 1
ATOM 2604 N N . ARG A 1 168 ? -8.573 -5.523 3.380 1.000 0.980 168 ARG A N 1
ATOM 2605 C CA . ARG A 1 168 ? -8.991 -6.058 4.687 1.000 0.980 168 ARG A CA 1
ATOM 2606 C C . ARG A 1 168 ? -9.238 -4.916 5.677 1.000 0.980 168 ARG A C 1
ATOM 2607 O O . ARG A 1 168 ? -8.615 -4.791 6.718 1.000 0.980 168 ARG A O 1
ATOM 2628 N N . MET A 1 169 ? -10.194 -4.056 5.353 1.000 0.970 169 MET A N 1
ATOM 2629 C CA . MET A 1 169 ? -10.494 -2.839 6.122 1.000 0.970 169 MET A CA 1
ATOM 2630 C C . MET A 1 169 ? -10.813 -3.060 7.612 1.000 0.970 169 MET A C 1
ATOM 2631 O O . MET A 1 169 ? -10.731 -2.111 8.383 1.000 0.970 169 MET A O 1
ATOM 2645 N N . GLN A 1 170 ? -11.124 -4.291 8.034 1.000 0.980 170 GLN A N 1
ATOM 2646 C CA . GLN A 1 170 ? -11.296 -4.645 9.445 1.000 0.980 170 GLN A CA 1
ATOM 2647 C C . GLN A 1 170 ? -10.015 -4.528 10.283 1.000 0.980 170 GLN A C 1
ATOM 2648 O O . GLN A 1 170 ? -10.113 -4.346 11.492 1.000 0.980 170 GLN A O 1
ATOM 2662 N N . GLU A 1 171 ? -8.834 -4.583 9.663 1.000 0.980 171 GLU A N 1
ATOM 2663 C CA . GLU A 1 171 ? -7.561 -4.313 10.347 1.000 0.980 171 GLU A CA 1
ATOM 2664 C C . GLU A 1 171 ? -6.971 -2.947 9.952 1.000 0.980 171 GLU A C 1
ATOM 2665 O O . GLU A 1 171 ? -5.871 -2.591 10.374 1.000 0.980 171 GLU A O 1
ATOM 2677 N N . GLY A 1 172 ? -7.713 -2.147 9.175 1.000 0.980 172 GLY A N 1
ATOM 2678 C CA . GLY A 1 172 ? -7.391 -0.753 8.872 1.000 0.980 172 GLY A CA 1
ATOM 2679 C C . GLY A 1 172 ? -5.964 -0.560 8.357 1.000 0.980 172 GLY A C 1
ATOM 2680 O O . GLY A 1 172 ? -5.542 -1.189 7.385 1.000 0.980 172 GLY A O 1
ATOM 2684 N N . VAL A 1 173 ? -5.214 0.331 9.007 1.000 0.980 173 VAL A N 1
ATOM 2685 C CA . VAL A 1 173 ? -3.830 0.641 8.622 1.000 0.980 173 VAL A CA 1
ATOM 2686 C C . VAL A 1 173 ? -2.878 -0.555 8.763 1.000 0.980 173 VAL A C 1
ATOM 2687 O O . VAL A 1 173 ? -1.910 -0.630 8.012 1.000 0.980 173 VAL A O 1
ATOM 2700 N N . LEU A 1 174 ? -3.154 -1.527 9.643 1.000 0.990 174 LEU A N 1
ATOM 2701 C CA . LEU A 1 174 ? -2.316 -2.728 9.751 1.000 0.990 174 LEU A CA 1
ATOM 2702 C C . LEU A 1 174 ? -2.336 -3.514 8.440 1.000 0.990 174 LEU A C 1
ATOM 2703 O O . LEU A 1 174 ? -1.278 -3.934 7.981 1.000 0.990 174 LEU A O 1
ATOM 2719 N N . SER A 1 175 ? -3.501 -3.622 7.789 1.000 0.990 175 SER A N 1
ATOM 2720 C CA . SER A 1 175 ? -3.616 -4.207 6.446 1.000 0.990 175 SER A CA 1
ATOM 2721 C C . SER A 1 175 ? -2.860 -3.416 5.389 1.000 0.990 175 SER A C 1
ATOM 2722 O O . SER A 1 175 ? -2.238 -4.010 4.514 1.000 0.990 175 SER A O 1
ATOM 2730 N N . LEU A 1 176 ? -2.894 -2.082 5.462 1.000 0.990 176 LEU A N 1
ATOM 2731 C CA . LEU A 1 176 ? -2.154 -1.233 4.528 1.000 0.990 176 LEU A CA 1
ATOM 2732 C C . LEU A 1 176 ? -0.645 -1.488 4.629 1.000 0.990 176 LEU A C 1
ATOM 2733 O O . LEU A 1 176 ? 0.024 -1.663 3.615 1.000 0.990 176 LEU A O 1
ATOM 2749 N N . MET A 1 177 ? -0.120 -1.562 5.851 1.000 0.990 177 MET A N 1
ATOM 2750 C CA . MET A 1 177 ? 1.309 -1.765 6.095 1.000 0.990 177 MET A CA 1
ATOM 2751 C C . MET A 1 177 ? 1.817 -3.135 5.634 1.000 0.990 177 MET A C 1
ATOM 2752 O O . MET A 1 177 ? 3.012 -3.269 5.372 1.000 0.990 177 MET A O 1
ATOM 2766 N N . GLN A 1 178 ? 0.934 -4.121 5.431 1.000 0.990 178 GLN A N 1
ATOM 2767 C CA . GLN A 1 178 ? 1.330 -5.409 4.852 1.000 0.990 178 GLN A CA 1
ATOM 2768 C C . GLN A 1 178 ? 1.883 -5.264 3.424 1.000 0.990 178 GLN A C 1
ATOM 2769 O O . GLN A 1 178 ? 2.732 -6.055 3.019 1.000 0.990 178 GLN A O 1
ATOM 2783 N N . MET A 1 179 ? 1.485 -4.218 2.683 1.000 0.990 179 MET A N 1
ATOM 2784 C CA . MET A 1 179 ? 2.079 -3.891 1.379 1.000 0.990 179 MET A CA 1
ATOM 2785 C C . MET A 1 179 ? 3.576 -3.588 1.514 1.000 0.990 179 MET A C 1
ATOM 2786 O O . MET A 1 179 ? 4.387 -4.134 0.772 1.000 0.990 179 MET A O 1
ATOM 2800 N N . ALA A 1 180 ? 3.955 -2.746 2.482 1.000 0.990 180 ALA A N 1
ATOM 2801 C CA . ALA A 1 180 ? 5.353 -2.402 2.735 1.000 0.990 180 ALA A CA 1
ATOM 2802 C C . ALA A 1 180 ? 6.130 -3.585 3.329 1.000 0.990 180 ALA A C 1
ATOM 2803 O O . ALA A 1 180 ? 7.257 -3.840 2.911 1.000 0.990 180 ALA A O 1
ATOM 2810 N N . LYS A 1 181 ? 5.517 -4.342 4.249 1.000 0.990 181 LYS A N 1
ATOM 2811 C CA . LYS A 1 181 ? 6.097 -5.545 4.865 1.000 0.990 181 LYS A CA 1
ATOM 2812 C C . LYS A 1 181 ? 6.531 -6.586 3.831 1.000 0.990 181 LYS A C 1
ATOM 2813 O O . LYS A 1 181 ? 7.689 -6.995 3.799 1.000 0.990 181 LYS A O 1
ATOM 2832 N N . THR A 1 182 ? 5.607 -6.980 2.960 1.000 0.990 182 THR A N 1
ATOM 2833 C CA . THR A 1 182 ? 5.855 -7.983 1.914 1.000 0.990 182 THR A CA 1
ATOM 2834 C C . THR A 1 182 ? 6.817 -7.459 0.847 1.000 0.990 182 THR A C 1
ATOM 2835 O O . THR A 1 182 ? 7.755 -8.163 0.479 1.000 0.990 182 THR A O 1
ATOM 2846 N N . SER A 1 183 ? 6.669 -6.199 0.415 1.000 0.990 183 SER A N 1
ATOM 2847 C CA . SER A 1 183 ? 7.581 -5.583 -0.566 1.000 0.990 183 SER A CA 1
ATOM 2848 C C . SER A 1 183 ? 9.014 -5.452 -0.036 1.000 0.990 183 SER A C 1
ATOM 2849 O O . SER A 1 183 ? 9.964 -5.615 -0.797 1.000 0.990 183 SER A O 1
ATOM 2857 N N . SER A 1 184 ? 9.190 -5.204 1.268 1.000 0.990 184 SER A N 1
ATOM 2858 C CA . SER A 1 184 ? 10.518 -5.140 1.894 1.000 0.990 184 SER A CA 1
ATOM 2859 C C . SER A 1 184 ? 11.192 -6.512 1.954 1.000 0.990 184 SER A C 1
ATOM 2860 O O . SER A 1 184 ? 12.390 -6.612 1.702 1.000 0.990 184 SER A O 1
ATOM 2868 N N . ALA A 1 185 ? 10.428 -7.577 2.224 1.000 0.990 185 ALA A N 1
ATOM 2869 C CA . ALA A 1 185 ? 10.938 -8.947 2.163 1.000 0.990 185 ALA A CA 1
ATOM 2870 C C . ALA A 1 185 ? 11.370 -9.324 0.738 1.000 0.990 185 ALA A C 1
ATOM 2871 O O . ALA A 1 185 ? 12.474 -9.833 0.550 1.000 0.990 185 ALA A O 1
ATOM 2878 N N . LEU A 1 186 ? 10.553 -8.993 -0.273 1.000 0.990 186 LEU A N 1
ATOM 2879 C CA . LEU A 1 186 ? 10.924 -9.188 -1.679 1.000 0.990 186 LEU A CA 1
ATOM 2880 C C . LEU A 1 186 ? 12.189 -8.415 -2.050 1.000 0.990 186 LEU A C 1
ATOM 2881 O O . LEU A 1 186 ? 13.034 -8.948 -2.764 1.000 0.990 186 LEU A O 1
ATOM 2897 N N . LYS A 1 187 ? 12.360 -7.187 -1.544 1.000 0.990 187 LYS A N 1
ATOM 2898 C CA . LYS A 1 187 ? 13.571 -6.405 -1.807 1.000 0.990 187 LYS A CA 1
ATOM 2899 C C . LYS A 1 187 ? 14.824 -7.121 -1.317 1.000 0.990 187 LYS A C 1
ATOM 2900 O O . LYS A 1 187 ? 15.767 -7.272 -2.084 1.000 0.990 187 LYS A O 1
ATOM 2919 N N . LEU A 1 188 ? 14.825 -7.596 -0.072 1.000 0.980 188 LEU A N 1
ATOM 2920 C CA . LEU A 1 188 ? 15.975 -8.310 0.492 1.000 0.980 188 LEU A CA 1
ATOM 2921 C C . LEU A 1 188 ? 16.237 -9.670 -0.161 1.000 0.980 188 LEU A C 1
ATOM 2922 O O . LEU A 1 188 ? 17.367 -10.149 -0.101 1.000 0.980 188 LEU A O 1
ATOM 2938 N N . PHE A 1 189 ? 15.211 -10.311 -0.719 1.000 0.990 189 PHE A N 1
ATOM 2939 C CA . PHE A 1 189 ? 15.360 -11.538 -1.498 1.000 0.990 189 PHE A CA 1
ATOM 2940 C C . PHE A 1 189 ? 15.984 -11.255 -2.872 1.000 0.990 189 PHE A C 1
ATOM 2941 O O . PHE A 1 189 ? 16.932 -11.927 -3.265 1.000 0.990 189 PHE A O 1
ATOM 2958 N N . SER A 1 190 ? 15.536 -10.196 -3.549 1.000 0.990 190 SER A N 1
ATOM 2959 C CA . SER A 1 190 ? 16.077 -9.761 -4.842 1.000 0.990 190 SER A CA 1
ATOM 2960 C C . SER A 1 190 ? 17.536 -9.281 -4.762 1.000 0.990 190 SER A C 1
ATOM 2961 O O . SER A 1 190 ? 18.327 -9.594 -5.647 1.000 0.990 190 SER A O 1
ATOM 2969 N N . GLU A 1 191 ? 17.941 -8.587 -3.689 1.000 0.970 191 GLU A N 1
ATOM 2970 C CA . GLU A 1 191 ? 19.350 -8.185 -3.477 1.000 0.970 191 GLU A CA 1
ATOM 2971 C C . GLU A 1 191 ? 20.299 -9.389 -3.316 1.000 0.970 191 GLU A C 1
ATOM 2972 O O . GLU A 1 191 ? 21.487 -9.290 -3.615 1.000 0.970 191 GLU A O 1
ATOM 2984 N N . GLU A 1 192 ? 19.775 -10.547 -2.902 1.000 0.970 192 GLU A N 1
ATOM 2985 C CA . GLU A 1 192 ? 20.500 -11.826 -2.891 1.000 0.970 192 GLU A CA 1
ATOM 2986 C C . GLU A 1 192 ? 20.250 -12.659 -4.157 1.000 0.970 192 GLU A C 1
ATOM 2987 O O . GLU A 1 192 ? 20.447 -13.871 -4.161 1.000 0.970 192 GLU A O 1
ATOM 2999 N N . GLN A 1 193 ? 19.854 -11.998 -5.250 1.000 0.970 193 GLN A N 1
ATOM 3000 C CA . GLN A 1 193 ? 19.636 -12.593 -6.571 1.000 0.970 193 GLN A CA 1
ATOM 3001 C C . GLN A 1 193 ? 18.516 -13.650 -6.601 1.000 0.970 193 GLN A C 1
ATOM 3002 O O . GLN A 1 193 ? 18.504 -14.522 -7.467 1.000 0.970 193 GLN A O 1
ATOM 3016 N N . GLY A 1 194 ? 17.573 -13.588 -5.657 1.000 0.980 194 GLY A N 1
ATOM 3017 C CA . GLY A 1 194 ? 16.425 -14.485 -5.606 1.000 0.980 194 GLY A CA 1
ATOM 3018 C C . GLY A 1 194 ? 15.421 -14.221 -6.729 1.000 0.980 194 GLY A C 1
ATOM 3019 O O . GLY A 1 194 ? 14.986 -13.085 -6.901 1.000 0.980 194 GLY A O 1
ATOM 3023 N N . LEU A 1 195 ? 15.029 -15.279 -7.449 1.000 0.990 195 LEU A N 1
ATOM 3024 C CA . LEU A 1 195 ? 14.038 -15.224 -8.529 1.000 0.990 195 LEU A CA 1
ATOM 3025 C C . LEU A 1 195 ? 12.611 -15.100 -7.980 1.000 0.990 195 LEU A C 1
ATOM 3026 O O . LEU A 1 195 ? 12.143 -15.981 -7.252 1.000 0.990 195 LEU A O 1
ATOM 3042 N N . ILE A 1 196 ? 11.904 -14.051 -8.392 1.000 0.990 196 ILE A N 1
ATOM 3043 C CA . ILE A 1 196 ? 10.517 -13.754 -8.031 1.000 0.990 196 ILE A CA 1
ATOM 3044 C C . ILE A 1 196 ? 9.626 -13.931 -9.266 1.000 0.990 196 ILE A C 1
ATOM 3045 O O . ILE A 1 196 ? 9.746 -13.194 -10.242 1.000 0.990 196 ILE A O 1
ATOM 3061 N N . ILE A 1 197 ? 8.664 -14.853 -9.211 1.000 0.990 197 ILE A N 1
ATOM 3062 C CA . ILE A 1 197 ? 7.634 -15.001 -10.250 1.000 0.990 197 ILE A CA 1
ATOM 3063 C C . ILE A 1 197 ? 6.270 -14.666 -9.656 1.000 0.990 197 ILE A C 1
ATOM 3064 O O . ILE A 1 197 ? 5.816 -15.305 -8.705 1.000 0.990 197 ILE A O 1
ATOM 3080 N N . SER A 1 198 ? 5.584 -13.691 -10.243 1.000 0.990 198 SER A N 1
ATOM 3081 C CA . SER A 1 198 ? 4.220 -13.331 -9.866 1.000 0.990 198 SER A CA 1
ATOM 3082 C C . SER A 1 198 ? 3.236 -13.780 -10.937 1.000 0.990 198 SER A C 1
ATOM 3083 O O . SER A 1 198 ? 3.376 -13.438 -12.108 1.000 0.990 198 SER A O 1
ATOM 3091 N N . VAL A 1 199 ? 2.208 -14.523 -10.535 1.000 0.990 199 VAL A N 1
ATOM 3092 C CA . VAL A 1 199 ? 1.100 -14.937 -11.397 1.000 0.990 199 VAL A CA 1
ATOM 3093 C C . VAL A 1 199 ? -0.186 -14.291 -10.891 1.000 0.990 199 VAL A C 1
ATOM 3094 O O . VAL A 1 199 ? -0.762 -14.676 -9.871 1.000 0.990 199 VAL A O 1
ATOM 3107 N N . MET A 1 200 ? -0.648 -13.267 -11.600 1.000 0.990 200 MET A N 1
ATOM 3108 C CA . MET A 1 200 ? -1.847 -12.509 -11.264 1.000 0.990 200 MET A CA 1
ATOM 3109 C C . MET A 1 200 ? -3.108 -13.221 -11.762 1.000 0.990 200 MET A C 1
ATOM 3110 O O . MET A 1 200 ? -3.313 -13.398 -12.963 1.000 0.990 200 MET A O 1
ATOM 3124 N N . THR A 1 201 ? -3.976 -13.634 -10.837 1.000 0.990 201 THR A N 1
ATOM 3125 C CA . THR A 1 201 ? -5.208 -14.372 -11.162 1.000 0.990 201 THR A CA 1
ATOM 3126 C C . THR A 1 201 ? -6.457 -13.517 -10.948 1.000 0.990 201 THR A C 1
ATOM 3127 O O . THR A 1 201 ? -6.397 -12.383 -10.478 1.000 0.990 201 THR A O 1
ATOM 3138 N N . HIS A 1 202 ? -7.625 -14.021 -11.355 1.000 0.980 202 HIS A N 1
ATOM 3139 C CA . HIS A 1 202 ? -8.861 -13.244 -11.289 1.000 0.980 202 HIS A CA 1
ATOM 3140 C C . HIS A 1 202 ? -9.477 -13.220 -9.872 1.000 0.980 202 HIS A C 1
ATOM 3141 O O . HIS A 1 202 ? -9.900 -14.276 -9.391 1.000 0.980 202 HIS A O 1
ATOM 3155 N N . PRO A 1 203 ? -9.706 -12.040 -9.262 1.000 0.980 203 PRO A N 1
ATOM 3156 C CA . PRO A 1 203 ? -9.142 -10.718 -9.572 1.000 0.980 203 PRO A CA 1
ATOM 3157 C C . PRO A 1 203 ? -7.866 -10.428 -8.756 1.000 0.980 203 PRO A C 1
ATOM 3158 O O . PRO A 1 203 ? -7.745 -10.939 -7.651 1.000 0.980 203 PRO A O 1
ATOM 3169 N N . THR A 1 204 ? -6.993 -9.526 -9.213 1.000 0.990 204 THR A N 1
ATOM 3170 C CA . THR A 1 204 ? -5.851 -8.990 -8.441 1.000 0.990 204 THR A CA 1
ATOM 3171 C C . THR A 1 204 ? -5.926 -7.471 -8.411 1.000 0.990 204 THR A C 1
ATOM 3172 O O . THR A 1 204 ? -5.565 -6.793 -9.369 1.000 0.990 204 THR A O 1
ATOM 3183 N N . THR A 1 205 ? -6.420 -6.908 -7.309 1.000 0.980 205 THR A N 1
ATOM 3184 C CA . THR A 1 205 ? -6.742 -5.475 -7.243 1.000 0.980 205 THR A CA 1
ATOM 3185 C C . THR A 1 205 ? -6.190 -4.760 -6.015 1.000 0.980 205 THR A C 1
ATOM 3186 O O . THR A 1 205 ? -5.741 -5.386 -5.050 1.000 0.980 205 THR A O 1
ATOM 3197 N N . GLY A 1 206 ? -6.213 -3.424 -6.043 1.000 0.980 206 GLY A N 1
ATOM 3198 C CA . GLY A 1 206 ? -5.928 -2.581 -4.883 1.000 0.980 206 GLY A CA 1
ATOM 3199 C C . GLY A 1 206 ? -4.523 -2.791 -4.324 1.000 0.980 206 GLY A C 1
ATOM 3200 O O . GLY A 1 206 ? -3.554 -2.863 -5.078 1.000 0.980 206 GLY A O 1
ATOM 3204 N N . GLY A 1 207 ? -4.412 -2.901 -2.998 1.000 0.990 207 GLY A N 1
ATOM 3205 C CA . GLY A 1 207 ? -3.121 -2.993 -2.311 1.000 0.990 207 GLY A CA 1
ATOM 3206 C C . GLY A 1 207 ? -2.274 -4.202 -2.715 1.000 0.990 207 GLY A C 1
ATOM 3207 O O . GLY A 1 207 ? -1.057 -4.085 -2.784 1.000 0.990 207 GLY A O 1
ATOM 3211 N N . VAL A 1 208 ? -2.898 -5.334 -3.051 1.000 0.990 208 VAL A N 1
ATOM 3212 C CA . VAL A 1 208 ? -2.173 -6.514 -3.549 1.000 0.990 208 VAL A CA 1
ATOM 3213 C C . VAL A 1 208 ? -1.566 -6.227 -4.919 1.000 0.990 208 VAL A C 1
ATOM 3214 O O . VAL A 1 208 ? -0.378 -6.466 -5.113 1.000 0.990 208 VAL A O 1
ATOM 3227 N N . SER A 1 209 ? -2.343 -5.630 -5.834 1.000 0.990 209 SER A N 1
ATOM 3228 C CA . SER A 1 209 ? -1.819 -5.209 -7.141 1.000 0.990 209 SER A CA 1
ATOM 3229 C C . SER A 1 209 ? -0.670 -4.202 -6.993 1.000 0.990 209 SER A C 1
ATOM 3230 O O . SER A 1 209 ? 0.354 -4.341 -7.648 1.000 0.990 209 SER A O 1
ATOM 3238 N N . ALA A 1 210 ? -0.798 -3.233 -6.080 1.000 0.990 210 ALA A N 1
ATOM 3239 C CA . ALA A 1 210 ? 0.185 -2.177 -5.827 1.000 0.990 210 ALA A CA 1
ATOM 3240 C C . ALA A 1 210 ? 1.277 -2.569 -4.812 1.000 0.990 210 ALA A C 1
ATOM 3241 O O . ALA A 1 210 ? 1.799 -1.721 -4.088 1.000 0.990 210 ALA A O 1
ATOM 3248 N N . SER A 1 211 ? 1.594 -3.858 -4.720 1.000 0.990 211 SER A N 1
ATOM 3249 C CA . SER A 1 211 ? 2.706 -4.381 -3.925 1.000 0.990 211 SER A CA 1
ATOM 3250 C C . SER A 1 211 ? 3.277 -5.631 -4.600 1.000 0.990 211 SER A C 1
ATOM 3251 O O . SER A 1 211 ? 3.586 -5.583 -5.787 1.000 0.990 211 SER A O 1
ATOM 3259 N N . PHE A 1 212 ? 3.401 -6.751 -3.888 1.000 0.990 212 PHE A N 1
ATOM 3260 C CA . PHE A 1 212 ? 4.084 -7.962 -4.353 1.000 0.990 212 PHE A CA 1
ATOM 3261 C C . PHE A 1 212 ? 3.575 -8.520 -5.684 1.000 0.990 212 PHE A C 1
ATOM 3262 O O . PHE A 1 212 ? 4.352 -9.137 -6.403 1.000 0.990 212 PHE A O 1
ATOM 3279 N N . ALA A 1 213 ? 2.306 -8.296 -6.047 1.000 0.990 213 ALA A N 1
ATOM 3280 C CA . ALA A 1 213 ? 1.790 -8.794 -7.315 1.000 0.990 213 ALA A CA 1
ATOM 3281 C C . ALA A 1 213 ? 2.526 -8.197 -8.523 1.000 0.990 213 ALA A C 1
ATOM 3282 O O . ALA A 1 213 ? 2.707 -8.906 -9.502 1.000 0.990 213 ALA A O 1
ATOM 3289 N N . SER A 1 214 ? 2.955 -6.932 -8.455 1.000 0.990 214 SER A N 1
ATOM 3290 C CA . SER A 1 214 ? 3.606 -6.223 -9.571 1.000 0.990 214 SER A CA 1
ATOM 3291 C C . SER A 1 214 ? 5.134 -6.175 -9.448 1.000 0.990 214 SER A C 1
ATOM 3292 O O . SER A 1 214 ? 5.772 -5.337 -10.079 1.000 0.990 214 SER A O 1
ATOM 3300 N N . LEU A 1 215 ? 5.723 -7.021 -8.598 1.000 0.990 215 LEU A N 1
ATOM 3301 C CA . LEU A 1 215 ? 7.155 -7.011 -8.267 1.000 0.990 215 LEU A CA 1
ATOM 3302 C C . LEU A 1 215 ? 7.882 -8.294 -8.685 1.000 0.990 215 LEU A C 1
ATOM 3303 O O . LEU A 1 215 ? 8.978 -8.547 -8.191 1.000 0.990 215 LEU A O 1
ATOM 3319 N N . GLY A 1 216 ? 7.280 -9.112 -9.549 1.000 0.990 216 GLY A N 1
ATOM 3320 C CA . GLY A 1 216 ? 7.977 -10.250 -10.135 1.000 0.990 216 GLY A CA 1
ATOM 3321 C C . GLY A 1 216 ? 9.089 -9.799 -11.077 1.000 0.990 216 GLY A C 1
ATOM 3322 O O . GLY A 1 216 ? 8.935 -8.807 -11.789 1.000 0.990 216 GLY A O 1
ATOM 3326 N N . ASP A 1 217 ? 10.177 -10.569 -11.114 1.000 0.990 217 ASP A N 1
ATOM 3327 C CA . ASP A 1 217 ? 11.109 -10.568 -12.247 1.000 0.990 217 ASP A CA 1
ATOM 3328 C C . ASP A 1 217 ? 10.383 -11.012 -13.521 1.000 0.990 217 ASP A C 1
ATOM 3329 O O . ASP A 1 217 ? 10.674 -10.528 -14.611 1.000 0.990 217 ASP A O 1
ATOM 3338 N N . TYR A 1 218 ? 9.395 -11.895 -13.342 1.000 0.990 218 TYR A N 1
ATOM 3339 C CA . TYR A 1 218 ? 8.366 -12.195 -14.323 1.000 0.990 218 TYR A CA 1
ATOM 3340 C C . TYR A 1 218 ? 6.985 -11.941 -13.723 1.000 0.990 218 TYR A C 1
ATOM 3341 O O . TYR A 1 218 ? 6.635 -12.499 -12.676 1.000 0.990 218 TYR A O 1
ATOM 3359 N N . ASN A 1 219 ? 6.180 -11.140 -14.414 1.000 0.990 219 ASN A N 1
ATOM 3360 C CA . ASN A 1 219 ? 4.776 -10.910 -14.112 1.000 0.990 219 ASN A CA 1
ATOM 3361 C C . ASN A 1 219 ? 3.909 -11.590 -15.178 1.000 0.990 219 ASN A C 1
ATOM 3362 O O . ASN A 1 219 ? 3.844 -11.163 -16.332 1.000 0.990 219 ASN A O 1
ATOM 3373 N N . PHE A 1 220 ? 3.188 -12.631 -14.782 1.000 0.990 220 PHE A N 1
ATOM 3374 C CA . PHE A 1 220 ? 2.240 -13.348 -15.627 1.000 0.990 220 PHE A CA 1
ATOM 3375 C C . PHE A 1 220 ? 0.804 -13.108 -15.185 1.000 0.990 220 PHE A C 1
ATOM 3376 O O . PHE A 1 220 ? 0.538 -12.729 -14.046 1.000 0.990 220 PHE A O 1
ATOM 3393 N N . ALA A 1 221 ? -0.144 -13.388 -16.072 1.000 0.990 221 ALA A N 1
ATOM 3394 C CA . ALA A 1 221 ? -1.556 -13.457 -15.721 1.000 0.990 221 ALA A CA 1
ATOM 3395 C C . ALA A 1 221 ? -2.276 -14.578 -16.472 1.000 0.990 221 ALA A C 1
ATOM 3396 O O . ALA A 1 221 ? -1.816 -15.040 -17.515 1.000 0.990 221 ALA A O 1
ATOM 3403 N N . GLU A 1 222 ? -3.431 -14.995 -15.958 1.000 0.990 222 GLU A N 1
ATOM 3404 C CA . GLU A 1 222 ? -4.333 -15.906 -16.672 1.000 0.990 222 GLU A CA 1
ATOM 3405 C C . GLU A 1 222 ? -5.272 -15.132 -17.627 1.000 0.990 222 GLU A C 1
ATOM 3406 O O . GLU A 1 222 ? -5.659 -14.001 -17.309 1.000 0.990 222 GLU A O 1
ATOM 3418 N N . PRO A 1 223 ? -5.687 -15.724 -18.768 1.000 0.980 223 PRO A N 1
ATOM 3419 C CA . PRO A 1 223 ? -6.581 -15.098 -19.741 1.000 0.980 223 PRO A CA 1
ATOM 3420 C C . PRO A 1 223 ? -7.824 -14.444 -19.130 1.000 0.980 223 PRO A C 1
ATOM 3421 O O . PRO A 1 223 ? -8.595 -15.075 -18.399 1.000 0.980 223 PRO A O 1
ATOM 3432 N N . GLY A 1 224 ? -8.048 -13.168 -19.450 1.000 0.980 224 GLY A N 1
ATOM 3433 C CA . GLY A 1 224 ? -9.183 -12.385 -18.956 1.000 0.980 224 GLY A CA 1
ATOM 3434 C C . GLY A 1 224 ? -9.196 -12.092 -17.447 1.000 0.980 224 GLY A C 1
ATOM 3435 O O . GLY A 1 224 ? -10.223 -11.623 -16.938 1.000 0.980 224 GLY A O 1
ATOM 3439 N N . ALA A 1 225 ? -8.109 -12.351 -16.706 1.000 0.980 225 ALA A N 1
ATOM 3440 C CA . ALA A 1 225 ? -8.015 -11.963 -15.298 1.000 0.980 225 ALA A CA 1
ATOM 3441 C C . ALA A 1 225 ? -8.178 -10.443 -15.135 1.000 0.980 225 ALA A C 1
ATOM 3442 O O . ALA A 1 225 ? -7.676 -9.677 -15.948 1.000 0.980 225 ALA A O 1
ATOM 3449 N N . LEU A 1 226 ? -8.901 -10.006 -14.095 1.000 0.980 226 LEU A N 1
ATOM 3450 C CA . LEU A 1 226 ? -9.121 -8.582 -13.821 1.000 0.980 226 LEU A CA 1
ATOM 3451 C C . LEU A 1 226 ? -8.033 -8.099 -12.867 1.000 0.980 226 LEU A C 1
ATOM 3452 O O . LEU A 1 226 ? -7.981 -8.566 -11.728 1.000 0.980 226 LEU A O 1
ATOM 3468 N N . ILE A 1 227 ? -7.201 -7.168 -13.316 1.000 0.990 227 ILE A N 1
ATOM 3469 C CA . ILE A 1 227 ? -6.028 -6.691 -12.593 1.000 0.990 227 ILE A CA 1
ATOM 3470 C C . ILE A 1 227 ? -5.982 -5.163 -12.652 1.000 0.990 227 ILE A C 1
ATOM 3471 O O . ILE A 1 227 ? -6.099 -4.579 -13.725 1.000 0.990 227 ILE A O 1
ATOM 3487 N N . GLY A 1 228 ? -5.809 -4.499 -11.510 1.000 0.980 228 GLY A N 1
ATOM 3488 C CA . GLY A 1 228 ? -5.669 -3.041 -11.492 1.000 0.980 228 GLY A CA 1
ATOM 3489 C C . GLY A 1 228 ? -5.728 -2.417 -10.107 1.000 0.980 228 GLY A C 1
ATOM 3490 O O . GLY A 1 228 ? -6.173 -3.041 -9.140 1.000 0.980 228 GLY A O 1
ATOM 3494 N N . PHE A 1 229 ? -5.301 -1.164 -9.997 1.000 0.980 229 PHE A N 1
ATOM 3495 C CA . PHE A 1 229 ? -5.248 -0.490 -8.705 1.000 0.980 229 PHE A CA 1
ATOM 3496 C C . PHE A 1 229 ? -6.651 -0.105 -8.236 1.000 0.980 229 PHE A C 1
ATOM 3497 O O . PHE A 1 229 ? -7.121 -0.578 -7.196 1.000 0.980 229 PHE A O 1
ATOM 3514 N N . ALA A 1 230 ? -7.342 0.729 -9.013 1.000 0.970 230 ALA A N 1
ATOM 3515 C CA . ALA A 1 230 ? -8.693 1.169 -8.697 1.000 0.970 230 ALA A CA 1
ATOM 3516 C C . ALA A 1 230 ? -9.745 0.307 -9.404 1.000 0.970 230 ALA A C 1
ATOM 3517 O O . ALA A 1 230 ? -9.607 -0.072 -10.561 1.000 0.970 230 ALA A O 1
ATOM 3524 N N . GLY A 1 231 ? -10.854 0.014 -8.725 1.000 0.950 231 GLY A N 1
ATOM 3525 C CA . GLY A 1 231 ? -11.942 -0.738 -9.349 1.000 0.950 231 GLY A CA 1
ATOM 3526 C C . GLY A 1 231 ? -12.634 0.065 -10.455 1.000 0.950 231 GLY A C 1
ATOM 3527 O O . GLY A 1 231 ? -12.892 1.258 -10.283 1.000 0.950 231 GLY A O 1
ATOM 3531 N N . ARG A 1 232 ? -13.037 -0.616 -11.537 1.000 0.930 232 ARG A N 1
ATOM 3532 C CA . ARG A 1 232 ? -13.751 -0.049 -12.699 1.000 0.930 232 ARG A CA 1
ATOM 3533 C C . ARG A 1 232 ? -14.793 1.016 -12.341 1.000 0.930 232 ARG A C 1
ATOM 3534 O O . ARG A 1 232 ? -14.766 2.113 -12.880 1.000 0.930 232 ARG A O 1
ATOM 3555 N N . ARG A 1 233 ? -15.680 0.719 -11.383 1.000 0.920 233 ARG A N 1
ATOM 3556 C CA . ARG A 1 233 ? -16.749 1.636 -10.952 1.000 0.920 233 ARG A CA 1
ATOM 3557 C C . ARG A 1 233 ? -16.216 2.969 -10.411 1.000 0.920 233 ARG A C 1
ATOM 3558 O O . ARG A 1 233 ? -16.829 3.998 -10.667 1.000 0.920 233 ARG A O 1
ATOM 3579 N N . ILE A 1 234 ? -15.118 2.952 -9.653 1.000 0.920 234 ILE A N 1
ATOM 3580 C CA . ILE A 1 234 ? -14.510 4.169 -9.089 1.000 0.920 234 ILE A CA 1
ATOM 3581 C C . ILE A 1 234 ? -13.894 5.013 -10.201 1.000 0.920 234 ILE A C 1
ATOM 3582 O O . ILE A 1 234 ? -14.073 6.231 -10.217 1.000 0.920 234 ILE A O 1
ATOM 3598 N N . ILE A 1 235 ? -13.212 4.357 -11.140 1.000 0.960 235 ILE A N 1
ATOM 3599 C CA . ILE A 1 235 ? -12.589 5.024 -12.281 1.000 0.960 235 ILE A CA 1
ATOM 3600 C C . ILE A 1 235 ? -13.669 5.671 -13.156 1.000 0.960 235 ILE A C 1
ATOM 3601 O O . ILE A 1 235 ? -13.603 6.874 -13.383 1.000 0.960 235 ILE A O 1
ATOM 3617 N N . GLU A 1 236 ? -14.708 4.928 -13.562 1.000 0.960 236 GLU A N 1
ATOM 3618 C CA . GLU A 1 236 ? -15.833 5.457 -14.360 1.000 0.960 236 GLU A CA 1
ATOM 3619 C C . GLU A 1 236 ? -16.524 6.644 -13.670 1.000 0.960 236 GLU A C 1
ATOM 3620 O O . GLU A 1 236 ? -16.850 7.634 -14.318 1.000 0.960 236 GLU A O 1
ATOM 3632 N N . GLN A 1 237 ? -16.705 6.590 -12.345 1.000 0.920 237 GLN A N 1
ATOM 3633 C CA . GLN A 1 237 ? -17.269 7.703 -11.570 1.000 0.920 237 GLN A CA 1
ATOM 3634 C C . GLN A 1 237 ? -16.355 8.929 -11.522 1.000 0.920 237 GLN A C 1
ATOM 3635 O O . GLN A 1 237 ? -16.852 10.051 -11.517 1.000 0.920 237 GLN A O 1
ATOM 3649 N N . THR A 1 238 ? -15.040 8.719 -11.461 1.000 0.890 238 THR A N 1
ATOM 3650 C CA . THR A 1 238 ? -14.054 9.802 -11.386 1.000 0.890 238 THR A CA 1
ATOM 3651 C C . THR A 1 238 ? -13.894 10.500 -12.733 1.000 0.890 238 THR A C 1
ATOM 3652 O O . THR A 1 238 ? -13.789 11.723 -12.763 1.000 0.890 238 THR A O 1
ATOM 3663 N N . ILE A 1 239 ? -13.907 9.749 -13.840 1.000 0.920 239 ILE A N 1
ATOM 3664 C CA . ILE A 1 239 ? -13.726 10.310 -15.190 1.000 0.920 239 ILE A CA 1
ATOM 3665 C C . ILE A 1 239 ? -15.046 10.711 -15.868 1.000 0.920 239 ILE A C 1
ATOM 3666 O O . ILE A 1 239 ? -15.025 11.492 -16.810 1.000 0.920 239 ILE A O 1
ATOM 3682 N N . GLY A 1 240 ? -16.195 10.201 -15.409 1.000 0.920 240 GLY A N 1
ATOM 3683 C CA . GLY A 1 240 ? -17.508 10.507 -15.992 1.000 0.920 240 GLY A CA 1
ATOM 3684 C C . GLY A 1 240 ? -17.806 9.791 -17.316 1.000 0.920 240 GLY A C 1
ATOM 3685 O O . GLY A 1 240 ? -18.720 10.186 -18.038 1.000 0.920 240 GLY A O 1
ATOM 3689 N N . GLU A 1 241 ? -17.065 8.731 -17.636 1.000 0.940 241 GLU A N 1
ATOM 3690 C CA . GLU A 1 241 ? -17.139 8.005 -18.906 1.000 0.940 241 GLU A CA 1
ATOM 3691 C C . GLU A 1 241 ? -17.188 6.492 -18.678 1.000 0.940 241 GLU A C 1
ATOM 3692 O O . GLU A 1 241 ? -16.755 5.985 -17.642 1.000 0.940 241 GLU A O 1
ATOM 3704 N N . LYS A 1 242 ? -17.702 5.753 -19.670 1.000 0.940 242 LYS A N 1
ATOM 3705 C CA . LYS A 1 242 ? -17.631 4.288 -19.676 1.000 0.940 242 LYS A CA 1
ATOM 3706 C C . LYS A 1 242 ? -16.260 3.827 -20.140 1.000 0.940 242 LYS A C 1
ATOM 3707 O O . LYS A 1 242 ? -15.766 4.277 -21.172 1.000 0.940 242 LYS A O 1
ATOM 3726 N N . LEU A 1 243 ? -15.693 2.867 -19.418 1.000 0.960 243 LEU A N 1
ATOM 3727 C CA . LEU A 1 243 ? -14.430 2.253 -19.807 1.000 0.960 243 LEU A CA 1
ATOM 3728 C C . LEU A 1 243 ? -14.643 1.212 -20.919 1.000 0.960 243 LEU A C 1
ATOM 3729 O O . LEU A 1 243 ? -15.739 0.650 -21.028 1.000 0.960 243 LEU A O 1
ATOM 3745 N N . PRO A 1 244 ? -13.606 0.914 -21.719 1.000 0.950 244 PRO A N 1
ATOM 3746 C CA . PRO A 1 244 ? -13.619 -0.203 -22.663 1.000 0.950 244 PRO A CA 1
ATOM 3747 C C . PRO A 1 244 ? -13.974 -1.547 -22.004 1.000 0.950 244 PRO A C 1
ATOM 3748 O O . PRO A 1 244 ? -13.857 -1.717 -20.786 1.000 0.950 244 PRO A O 1
ATOM 3759 N N . GLU A 1 245 ? -14.440 -2.520 -22.787 1.000 0.950 245 GLU A N 1
ATOM 3760 C CA . GLU A 1 245 ? -14.787 -3.847 -22.254 1.000 0.950 245 GLU A CA 1
ATOM 3761 C C . GLU A 1 245 ? -13.558 -4.607 -21.738 1.000 0.950 245 GLU A C 1
ATOM 3762 O O . GLU A 1 245 ? -13.642 -5.234 -20.686 1.000 0.950 245 GLU A O 1
ATOM 3774 N N . ASP A 1 246 ? -12.420 -4.480 -22.421 1.000 0.970 246 ASP A N 1
ATOM 3775 C CA . ASP A 1 246 ? -11.139 -5.119 -22.098 1.000 0.970 246 ASP A CA 1
ATOM 3776 C C . ASP A 1 246 ? -10.350 -4.401 -20.995 1.000 0.970 246 ASP A C 1
ATOM 3777 O O . ASP A 1 246 ? -9.311 -4.894 -20.562 1.000 0.970 246 ASP A O 1
ATOM 3786 N N . PHE A 1 247 ? -10.815 -3.245 -20.522 1.000 0.980 247 PHE A N 1
ATOM 3787 C CA . PHE A 1 247 ? -10.097 -2.463 -19.521 1.000 0.980 247 PHE A CA 1
ATOM 3788 C C . PHE A 1 247 ? -9.780 -3.302 -18.273 1.000 0.980 247 PHE A C 1
ATOM 3789 O O . PHE A 1 247 ? -10.672 -3.959 -17.730 1.000 0.980 247 PHE A O 1
ATOM 3806 N N . GLN A 1 248 ? -8.520 -3.251 -17.819 1.000 0.980 248 GLN A N 1
ATOM 3807 C CA . GLN A 1 248 ? -7.993 -4.025 -16.682 1.000 0.980 248 GLN A CA 1
ATOM 3808 C C . GLN A 1 248 ? -7.991 -5.554 -16.863 1.000 0.980 248 GLN A C 1
ATOM 3809 O O . GLN A 1 248 ? -7.778 -6.280 -15.897 1.000 0.980 248 GLN A O 1
ATOM 3823 N N . THR A 1 249 ? -8.213 -6.078 -18.069 1.000 0.990 249 THR A N 1
ATOM 3824 C CA . THR A 1 249 ? -7.971 -7.505 -18.344 1.000 0.990 249 THR A CA 1
ATOM 3825 C C . THR A 1 249 ? -6.475 -7.813 -18.443 1.000 0.990 249 THR A C 1
ATOM 3826 O O . THR A 1 249 ? -5.669 -6.924 -18.718 1.000 0.990 249 THR A O 1
ATOM 3837 N N . ALA A 1 250 ? -6.093 -9.077 -18.281 1.000 0.990 250 ALA A N 1
ATOM 3838 C CA . ALA A 1 250 ? -4.731 -9.551 -18.512 1.000 0.990 250 ALA A CA 1
ATOM 3839 C C . ALA A 1 250 ? -4.190 -9.127 -19.894 1.000 0.990 250 ALA A C 1
ATOM 3840 O O . ALA A 1 250 ? -3.073 -8.627 -20.005 1.000 0.990 250 ALA A O 1
ATOM 3847 N N . GLU A 1 251 ? -5.005 -9.233 -20.944 1.000 0.990 251 GLU A N 1
ATOM 3848 C CA . GLU A 1 251 ? -4.639 -8.833 -22.306 1.000 0.990 251 GLU A CA 1
ATOM 3849 C C . GLU A 1 251 ? -4.424 -7.317 -22.421 1.000 0.990 251 GLU A C 1
ATOM 3850 O O . GLU A 1 251 ? -3.511 -6.860 -23.115 1.000 0.990 251 GLU A O 1
ATOM 3862 N N . PHE A 1 252 ? -5.229 -6.527 -21.705 1.000 0.980 252 PHE A N 1
ATOM 3863 C CA . PHE A 1 252 ? -5.025 -5.086 -21.596 1.000 0.980 252 PHE A CA 1
ATOM 3864 C C . PHE A 1 252 ? -3.706 -4.765 -20.892 1.000 0.980 252 PHE A C 1
ATOM 3865 O O . PHE A 1 252 ? -2.960 -3.921 -21.385 1.000 0.980 252 PHE A O 1
ATOM 3882 N N . LEU A 1 253 ? -3.382 -5.432 -19.782 1.000 0.990 253 LEU A N 1
ATOM 3883 C CA . LEU A 1 253 ? -2.126 -5.200 -19.064 1.000 0.990 253 LEU A CA 1
ATOM 3884 C C . LEU A 1 253 ? -0.906 -5.577 -19.911 1.000 0.990 253 LEU A C 1
ATOM 3885 O O . LEU A 1 253 ? 0.046 -4.800 -19.975 1.000 0.990 253 LEU A O 1
ATOM 3901 N N . LEU A 1 254 ? -0.955 -6.717 -20.606 1.000 0.990 254 LEU A N 1
ATOM 3902 C CA . LEU A 1 254 ? 0.102 -7.148 -21.523 1.000 0.990 254 LEU A CA 1
ATOM 3903 C C . LEU A 1 254 ? 0.335 -6.106 -22.625 1.000 0.990 254 LEU A C 1
ATOM 3904 O O . LEU A 1 254 ? 1.469 -5.708 -22.881 1.000 0.990 254 LEU A O 1
ATOM 3920 N N . LYS A 1 255 ? -0.740 -5.587 -23.234 1.000 0.980 255 LYS A N 1
ATOM 3921 C CA . LYS A 1 255 ? -0.656 -4.528 -24.254 1.000 0.980 255 LYS A CA 1
ATOM 3922 C C . LYS A 1 255 ? -0.016 -3.234 -23.729 1.000 0.980 255 LYS A C 1
ATOM 3923 O O . LYS A 1 255 ? 0.613 -2.519 -24.505 1.000 0.980 255 LYS A O 1
ATOM 3942 N N . HIS A 1 256 ? -0.176 -2.932 -22.440 1.000 0.980 256 HIS A N 1
ATOM 3943 C CA . HIS A 1 256 ? 0.419 -1.765 -21.776 1.000 0.980 256 HIS A CA 1
ATOM 3944 C C . HIS A 1 256 ? 1.762 -2.082 -21.087 1.000 0.980 256 HIS A C 1
ATOM 3945 O O . HIS A 1 256 ? 2.252 -1.280 -20.289 1.000 0.980 256 HIS A O 1
ATOM 3959 N N . GLY A 1 257 ? 2.366 -3.238 -21.391 1.000 0.980 257 GLY A N 1
ATOM 3960 C CA . GLY A 1 257 ? 3.703 -3.615 -20.929 1.000 0.980 257 GLY A CA 1
ATOM 3961 C C . GLY A 1 257 ? 3.809 -3.887 -19.427 1.000 0.980 257 GLY A C 1
ATOM 3962 O O . GLY A 1 257 ? 4.884 -3.715 -18.867 1.000 0.980 257 GLY A O 1
ATOM 3966 N N . GLN A 1 258 ? 2.708 -4.254 -18.763 1.000 0.990 258 GLN A N 1
ATOM 3967 C CA . GLN A 1 258 ? 2.687 -4.557 -17.320 1.000 0.990 258 GLN A CA 1
ATOM 3968 C C . GLN A 1 258 ? 2.865 -6.053 -17.010 1.000 0.990 258 GLN A C 1
ATOM 3969 O O . GLN A 1 258 ? 2.947 -6.433 -15.845 1.000 0.990 258 GLN A O 1
ATOM 3983 N N . LEU A 1 259 ? 2.876 -6.900 -18.040 1.000 0.990 259 LEU A N 1
ATOM 3984 C CA . LEU A 1 259 ? 3.040 -8.348 -17.941 1.000 0.990 259 LEU A CA 1
ATOM 3985 C C . LEU A 1 259 ? 4.051 -8.813 -18.984 1.000 0.990 259 LEU A C 1
ATOM 3986 O O . LEU A 1 259 ? 4.107 -8.251 -20.078 1.000 0.990 259 LEU A O 1
ATOM 4002 N N . ASP A 1 260 ? 4.768 -9.883 -18.671 1.000 0.990 260 ASP A N 1
ATOM 4003 C CA . ASP A 1 260 ? 5.652 -10.588 -19.597 1.000 0.990 260 ASP A CA 1
ATOM 4004 C C . ASP A 1 260 ? 4.860 -11.532 -20.512 1.000 0.990 260 ASP A C 1
ATOM 4005 O O . ASP A 1 260 ? 5.181 -11.682 -21.690 1.000 0.990 260 ASP A O 1
ATOM 4014 N N . ALA A 1 261 ? 3.794 -12.154 -19.989 1.000 0.990 261 ALA A N 1
ATOM 4015 C CA . ALA A 1 261 ? 2.902 -13.015 -20.763 1.000 0.990 261 ALA A CA 1
ATOM 4016 C C . ALA A 1 261 ? 1.522 -13.198 -20.111 1.000 0.990 261 ALA A C 1
ATOM 4017 O O . ALA A 1 261 ? 1.359 -13.140 -18.890 1.000 0.990 261 ALA A O 1
ATOM 4024 N N . VAL A 1 262 ? 0.530 -13.505 -20.948 1.000 0.990 262 VAL A N 1
ATOM 4025 C CA . VAL A 1 262 ? -0.743 -14.094 -20.518 1.000 0.990 262 VAL A CA 1
ATOM 4026 C C . VAL A 1 262 ? -0.674 -15.588 -20.809 1.000 0.990 262 VAL A C 1
ATOM 4027 O O . VAL A 1 262 ? -0.559 -15.980 -21.969 1.000 0.990 262 VAL A O 1
ATOM 4040 N N . ILE A 1 263 ? -0.709 -16.417 -19.768 1.000 0.990 263 ILE A N 1
ATOM 4041 C CA . ILE A 1 263 ? -0.449 -17.856 -19.869 1.000 0.990 263 ILE A CA 1
ATOM 4042 C C . ILE A 1 263 ? -1.742 -18.621 -19.620 1.000 0.990 263 ILE A C 1
ATOM 4043 O O . ILE A 1 263 ? -2.382 -18.483 -18.573 1.000 0.990 263 ILE A O 1
ATOM 4059 N N . HIS A 1 264 ? -2.127 -19.452 -20.586 1.000 0.980 264 HIS A N 1
ATOM 4060 C CA . HIS A 1 264 ? -3.236 -20.373 -20.401 1.000 0.980 264 HIS A CA 1
ATOM 4061 C C . HIS A 1 264 ? -2.906 -21.384 -19.292 1.000 0.980 264 HIS A C 1
ATOM 4062 O O . HIS A 1 264 ? -1.764 -21.799 -19.121 1.000 0.980 264 HIS A O 1
ATOM 4076 N N . ARG A 1 265 ? -3.910 -21.808 -18.523 1.000 0.980 265 ARG A N 1
ATOM 4077 C CA . ARG A 1 265 ? -3.696 -22.604 -17.308 1.000 0.980 265 ARG A CA 1
ATOM 4078 C C . ARG A 1 265 ? -3.088 -23.970 -17.623 1.000 0.980 265 ARG A C 1
ATOM 4079 O O . ARG A 1 265 ? -2.272 -24.452 -16.846 1.000 0.980 265 ARG A O 1
ATOM 4100 N N . ASP A 1 266 ? -3.422 -24.517 -18.791 1.000 0.960 266 ASP A N 1
ATOM 4101 C CA . ASP A 1 266 ? -2.851 -25.761 -19.322 1.000 0.960 266 ASP A CA 1
ATOM 4102 C C . ASP A 1 266 ? -1.342 -25.661 -19.602 1.000 0.960 266 ASP A C 1
ATOM 4103 O O . ASP A 1 266 ? -0.630 -26.654 -19.486 1.000 0.960 266 ASP A O 1
ATOM 4112 N N . ASP A 1 267 ? -0.836 -24.461 -19.898 1.000 0.980 267 ASP A N 1
ATOM 4113 C CA . ASP A 1 267 ? 0.581 -24.217 -20.185 1.000 0.980 267 ASP A CA 1
ATOM 4114 C C . ASP A 1 267 ? 1.358 -23.713 -18.954 1.000 0.980 267 ASP A C 1
ATOM 4115 O O . ASP A 1 267 ? 2.589 -23.632 -18.984 1.000 0.980 267 ASP A O 1
ATOM 4124 N N . MET A 1 268 ? 0.667 -23.375 -17.857 1.000 0.980 268 MET A N 1
ATOM 4125 C CA . MET A 1 268 ? 1.256 -22.709 -16.690 1.000 0.980 268 MET A CA 1
ATOM 4126 C C . MET A 1 268 ? 2.357 -23.551 -16.034 1.000 0.980 268 MET A C 1
ATOM 4127 O O . MET A 1 268 ? 3.464 -23.051 -15.844 1.000 0.980 268 MET A O 1
ATOM 4141 N N . LYS A 1 269 ? 2.093 -24.837 -15.739 1.000 0.980 269 LYS A N 1
ATOM 4142 C CA . LYS A 1 269 ? 3.085 -25.736 -15.114 1.000 0.980 269 LYS A CA 1
ATOM 4143 C C . LYS A 1 269 ? 4.348 -25.856 -15.971 1.000 0.980 269 LYS A C 1
ATOM 4144 O O . LYS A 1 269 ? 5.444 -25.652 -15.463 1.000 0.980 269 LYS A O 1
ATOM 4163 N N . LYS A 1 270 ? 4.182 -26.101 -17.274 1.000 0.980 270 LYS A N 1
ATOM 4164 C CA . LYS A 1 270 ? 5.293 -26.231 -18.227 1.000 0.980 270 LYS A CA 1
ATOM 4165 C C . LYS A 1 270 ? 6.083 -24.929 -18.385 1.000 0.980 270 LYS A C 1
ATOM 4166 O O . LYS A 1 270 ? 7.299 -24.959 -18.519 1.000 0.980 270 LYS A O 1
ATOM 4185 N N . THR A 1 271 ? 5.403 -23.783 -18.375 1.000 0.990 271 THR A N 1
ATOM 4186 C CA . THR A 1 271 ? 6.071 -22.477 -18.468 1.000 0.990 271 THR A CA 1
ATOM 4187 C C . THR A 1 271 ? 6.931 -22.212 -17.237 1.000 0.990 271 THR A C 1
ATOM 4188 O O . THR A 1 271 ? 8.067 -21.769 -17.373 1.000 0.990 271 THR A O 1
ATOM 4199 N N . LEU A 1 272 ? 6.416 -22.528 -16.046 1.000 0.990 272 LEU A N 1
ATOM 4200 C CA . LEU A 1 272 ? 7.171 -22.399 -14.802 1.000 0.990 272 LEU A CA 1
ATOM 4201 C C . LEU A 1 272 ? 8.340 -23.387 -14.738 1.000 0.990 272 LEU A C 1
ATOM 4202 O O . LEU A 1 272 ? 9.433 -22.967 -14.390 1.000 0.990 272 LEU A O 1
ATOM 4218 N N . GLU A 1 273 ? 8.147 -24.649 -15.128 1.000 0.980 273 GLU A N 1
ATOM 4219 C CA . GLU A 1 273 ? 9.226 -25.646 -15.236 1.000 0.980 273 GLU A CA 1
ATOM 4220 C C . GLU A 1 273 ? 10.370 -25.135 -16.125 1.000 0.980 273 GLU A C 1
ATOM 4221 O O . GLU A 1 273 ? 11.506 -25.055 -15.668 1.000 0.980 273 GLU A O 1
ATOM 4233 N N . ASN A 1 274 ? 10.059 -24.661 -17.339 1.000 0.980 274 ASN A N 1
ATOM 4234 C CA . ASN A 1 274 ? 11.065 -24.120 -18.258 1.000 0.980 274 ASN A CA 1
ATOM 4235 C C . ASN A 1 274 ? 11.812 -22.908 -17.675 1.000 0.980 274 ASN A C 1
ATOM 4236 O O . ASN A 1 274 ? 12.995 -22.719 -17.938 1.000 0.980 274 ASN A O 1
ATOM 4247 N N . LEU A 1 275 ? 11.124 -22.048 -16.919 1.000 0.980 275 LEU A N 1
ATOM 4248 C CA . LEU A 1 275 ? 11.751 -20.879 -16.299 1.000 0.980 275 LEU A CA 1
ATOM 4249 C C . LEU A 1 275 ? 12.642 -21.268 -15.124 1.000 0.980 275 LEU A C 1
ATOM 4250 O O . LEU A 1 275 ? 13.749 -20.751 -15.008 1.000 0.980 275 LEU A O 1
ATOM 4266 N N . LEU A 1 276 ? 12.175 -22.171 -14.264 1.000 0.980 276 LEU A N 1
ATOM 4267 C CA . LEU A 1 276 ? 12.961 -22.662 -13.139 1.000 0.980 276 LEU A CA 1
ATOM 4268 C C . LEU A 1 276 ? 14.225 -23.391 -13.617 1.000 0.980 276 LEU A C 1
ATOM 4269 O O . LEU A 1 276 ? 15.270 -23.213 -12.995 1.000 0.980 276 LEU A O 1
ATOM 4285 N N . ASP A 1 277 ? 14.149 -24.136 -14.725 1.000 0.960 277 ASP A N 1
ATOM 4286 C CA . ASP A 1 277 ? 15.300 -24.762 -15.389 1.000 0.960 277 ASP A CA 1
ATOM 4287 C C . ASP A 1 277 ? 16.290 -23.717 -15.928 1.000 0.960 277 ASP A C 1
ATOM 4288 O O . ASP A 1 277 ? 17.465 -23.716 -15.563 1.000 0.960 277 ASP A O 1
ATOM 4297 N N . MET A 1 278 ? 15.805 -22.744 -16.711 1.000 0.960 278 MET A N 1
ATOM 4298 C CA . MET A 1 278 ? 16.647 -21.691 -17.301 1.000 0.960 278 MET A CA 1
ATOM 4299 C C . MET A 1 278 ? 17.343 -20.783 -16.273 1.000 0.960 278 MET A C 1
ATOM 4300 O O . MET A 1 278 ? 18.337 -20.140 -16.610 1.000 0.960 278 MET A O 1
ATOM 4314 N N . HIS A 1 279 ? 16.824 -20.688 -15.046 1.000 0.960 279 HIS A N 1
ATOM 4315 C CA . HIS A 1 279 ? 17.423 -19.908 -13.954 1.000 0.960 279 HIS A CA 1
ATOM 4316 C C . HIS A 1 279 ? 18.325 -20.738 -13.031 1.000 0.960 279 HIS A C 1
ATOM 4317 O O . HIS A 1 279 ? 18.855 -20.206 -12.052 1.000 0.960 279 HIS A O 1
ATOM 4331 N N . GLN A 1 280 ? 18.547 -22.023 -13.323 1.000 0.890 280 GLN A N 1
ATOM 4332 C CA . GLN A 1 280 ? 19.582 -22.785 -12.633 1.000 0.890 280 GLN A CA 1
ATOM 4333 C C . GLN A 1 280 ? 20.973 -22.329 -13.073 1.000 0.890 280 GLN A C 1
ATOM 4334 O O . GLN A 1 280 ? 21.231 -22.027 -14.237 1.000 0.890 280 GLN A O 1
ATOM 4348 N N . THR A 1 281 ? 21.907 -22.283 -12.126 1.000 0.770 281 THR A N 1
ATOM 4349 C CA . THR A 1 281 ? 23.300 -21.995 -12.446 1.000 0.770 281 THR A CA 1
ATOM 4350 C C . THR A 1 281 ? 23.936 -23.198 -13.126 1.000 0.770 281 THR A C 1
ATOM 4351 O O . THR A 1 281 ? 24.074 -24.271 -12.543 1.000 0.770 281 THR A O 1
ATOM 4362 N N . GLY A 1 282 ? 24.368 -22.998 -14.364 1.000 0.740 282 GLY A N 1
ATOM 4363 C CA . GLY A 1 282 ? 25.002 -24.034 -15.166 1.000 0.740 282 GLY A CA 1
ATOM 4364 C C . GLY A 1 282 ? 24.482 -24.021 -16.596 1.000 0.740 282 GLY A C 1
ATOM 4365 O O . GLY A 1 282 ? 23.935 -23.025 -17.062 1.000 0.740 282 GLY A O 1
ATOM 4369 N N . GLY A 1 283 ? 24.711 -25.122 -17.299 1.000 0.730 283 GLY A N 1
ATOM 4370 C CA . GLY A 1 283 ? 24.295 -25.343 -18.679 1.000 0.730 283 GLY A CA 1
ATOM 4371 C C . GLY A 1 283 ? 25.231 -26.333 -19.362 1.000 0.730 283 GLY A C 1
ATOM 4372 O O . GLY A 1 283 ? 26.332 -26.591 -18.870 1.000 0.730 283 GLY A O 1
ATOM 4376 N N . ASP A 1 284 ? 24.816 -26.869 -20.504 1.000 0.740 284 ASP A N 1
ATOM 4377 C CA . ASP A 1 284 ? 25.704 -27.665 -21.348 1.000 0.740 284 ASP A CA 1
ATOM 4378 C C . ASP A 1 284 ? 26.705 -26.728 -22.028 1.000 0.740 284 ASP A C 1
ATOM 4379 O O . ASP A 1 284 ? 26.457 -26.157 -23.091 1.000 0.740 284 ASP A O 1
ATOM 4388 N N . ILE A 1 285 ? 27.840 -26.526 -21.359 1.000 0.790 285 ILE A N 1
ATOM 4389 C CA . ILE A 1 285 ? 28.963 -25.700 -21.821 1.000 0.790 285 ILE A CA 1
ATOM 4390 C C . ILE A 1 285 ? 30.078 -26.523 -22.490 1.000 0.790 285 ILE A C 1
ATOM 4391 O O . ILE A 1 285 ? 31.156 -25.990 -22.730 1.000 0.790 285 ILE A O 1
ATOM 4407 N N . GLU A 1 286 ? 29.843 -27.796 -22.844 1.000 0.800 286 GLU A N 1
ATOM 4408 C CA . GLU A 1 286 ? 30.834 -28.635 -23.554 1.000 0.800 286 GLU A CA 1
ATOM 4409 C C . GLU A 1 286 ? 31.315 -27.996 -24.864 1.000 0.800 286 GLU A C 1
ATOM 4410 O O . GLU A 1 286 ? 32.510 -27.978 -25.145 1.000 0.800 286 GLU A O 1
ATOM 4422 N N . TRP A 1 287 ? 30.407 -27.371 -25.614 1.000 0.780 287 TRP A N 1
ATOM 4423 C CA . TRP A 1 287 ? 30.716 -26.691 -26.876 1.000 0.780 287 TRP A CA 1
ATOM 4424 C C . TRP A 1 287 ? 31.625 -25.455 -26.724 1.000 0.780 287 TRP A C 1
ATOM 4425 O O . TRP A 1 287 ? 32.106 -24.945 -27.730 1.000 0.780 287 TRP A O 1
ATOM 4446 N N . LEU A 1 288 ? 31.861 -24.949 -25.501 1.000 0.800 288 LEU A N 1
ATOM 4447 C CA . LEU A 1 288 ? 32.842 -23.882 -25.239 1.000 0.800 288 LEU A CA 1
ATOM 4448 C C . LEU A 1 288 ? 34.283 -24.404 -25.106 1.000 0.800 288 LEU A C 1
ATOM 4449 O O . LEU A 1 288 ? 35.201 -23.593 -24.967 1.000 0.800 288 LEU A O 1
ATOM 4465 N N . GLN A 1 289 ? 34.488 -25.725 -25.061 1.000 0.840 289 GLN A N 1
ATOM 4466 C CA . GLN A 1 289 ? 35.822 -26.331 -24.969 1.000 0.840 289 GLN A CA 1
ATOM 4467 C C . GLN A 1 289 ? 36.434 -26.681 -26.337 1.000 0.840 289 GLN A C 1
ATOM 4468 O O . GLN A 1 289 ? 37.624 -27.000 -26.376 1.000 0.840 289 GLN A O 1
ATOM 4482 N N . ASP A 1 290 ? 35.653 -26.583 -27.420 1.000 0.600 290 ASP A N 1
ATOM 4483 C CA . ASP A 1 290 ? 36.095 -26.733 -28.817 1.000 0.600 290 ASP A CA 1
ATOM 4484 C C . ASP A 1 290 ? 36.585 -25.398 -29.419 1.000 0.600 290 ASP A C 1
ATOM 4485 O O . ASP A 1 290 ? 37.532 -25.442 -30.245 1.000 0.600 290 ASP A O 1
ATOM 4495 N N . MET B 2 1 ? -15.217 32.208 2.533 1.000 0.310 1 MET B N 1
ATOM 4496 C CA . MET B 2 1 ? -15.444 31.827 3.945 1.000 0.310 1 MET B CA 1
ATOM 4497 C C . MET B 2 1 ? -14.926 30.415 4.114 1.000 0.310 1 MET B C 1
ATOM 4498 O O . MET B 2 1 ? -15.250 29.594 3.262 1.000 0.310 1 MET B O 1
ATOM 4514 N N . ALA B 2 2 ? -14.113 30.154 5.140 1.000 0.420 2 ALA B N 1
ATOM 4515 C CA . ALA B 2 2 ? -13.665 28.798 5.449 1.000 0.420 2 ALA B CA 1
ATOM 4516 C C . ALA B 2 2 ? -14.884 27.877 5.672 1.000 0.420 2 ALA B C 1
ATOM 4517 O O . ALA B 2 2 ? -15.925 28.364 6.140 1.000 0.420 2 ALA B O 1
ATOM 4524 N N . PRO B 2 3 ? -14.809 26.583 5.313 1.000 0.510 3 PRO B N 1
ATOM 4525 C CA . PRO B 2 3 ? -15.892 25.648 5.585 1.000 0.510 3 PRO B CA 1
ATOM 4526 C C . PRO B 2 3 ? -16.154 25.642 7.092 1.000 0.510 3 PRO B C 1
ATOM 4527 O O . PRO B 2 3 ? -15.239 25.429 7.880 1.000 0.510 3 PRO B O 1
ATOM 4538 N N . ARG B 2 4 ? -17.393 25.927 7.502 1.000 0.620 4 ARG B N 1
ATOM 4539 C CA . ARG B 2 4 ? -17.749 25.982 8.924 1.000 0.620 4 ARG B CA 1
ATOM 4540 C C . ARG B 2 4 ? -17.723 24.570 9.500 1.000 0.620 4 ARG B C 1
ATOM 4541 O O . ARG B 2 4 ? -18.607 23.773 9.184 1.000 0.620 4 ARG B O 1
ATOM 4562 N N . LEU B 2 5 ? -16.737 24.277 10.343 1.000 0.810 5 LEU B N 1
ATOM 4563 C CA . LEU B 2 5 ? -16.675 23.025 11.086 1.000 0.810 5 LEU B CA 1
ATOM 4564 C C . LEU B 2 5 ? -17.764 23.015 12.157 1.000 0.810 5 LEU B C 1
ATOM 4565 O O . LEU B 2 5 ? -17.913 23.949 12.942 1.000 0.810 5 LEU B O 1
ATOM 4581 N N . GLU B 2 6 ? -18.573 21.959 12.174 1.000 0.800 6 GLU B N 1
ATOM 4582 C CA . GLU B 2 6 ? -19.765 21.917 13.019 1.000 0.800 6 GLU B CA 1
ATOM 4583 C C . GLU B 2 6 ? -19.432 21.912 14.519 1.000 0.800 6 GLU B C 1
ATOM 4584 O O . GLU B 2 6 ? -20.155 22.533 15.299 1.000 0.800 6 GLU B O 1
ATOM 4596 N N . PHE B 2 7 ? -18.319 21.286 14.913 1.000 0.840 7 PHE B N 1
ATOM 4597 C CA . PHE B 2 7 ? -17.866 21.250 16.306 1.000 0.840 7 PHE B CA 1
ATOM 4598 C C . PHE B 2 7 ? -17.340 22.609 16.806 1.000 0.840 7 PHE B C 1
ATOM 4599 O O . PHE B 2 7 ? -17.352 22.857 18.010 1.000 0.840 7 PHE B O 1
ATOM 4616 N N . GLU B 2 8 ? -16.955 23.522 15.907 1.000 0.860 8 GLU B N 1
ATOM 4617 C CA . GLU B 2 8 ? -16.514 24.881 16.254 1.000 0.860 8 GLU B CA 1
ATOM 4618 C C . GLU B 2 8 ? -17.675 25.876 16.371 1.000 0.860 8 GLU B C 1
ATOM 4619 O O . GLU B 2 8 ? -17.464 27.005 16.819 1.000 0.860 8 GLU B O 1
ATOM 4631 N N . LYS B 2 9 ? -18.913 25.484 16.020 1.000 0.840 9 LYS B N 1
ATOM 4632 C CA . LYS B 2 9 ? -20.094 26.369 16.109 1.000 0.840 9 LYS B CA 1
ATOM 4633 C C . LYS B 2 9 ? -20.180 27.120 17.451 1.000 0.840 9 LYS B C 1
ATOM 4634 O O . LYS B 2 9 ? -20.305 28.342 17.405 1.000 0.840 9 LYS B O 1
ATOM 4653 N N . PRO B 2 10 ? -20.041 26.476 18.629 1.000 0.840 10 PRO B N 1
ATOM 4654 C CA . PRO B 2 10 ? -20.116 27.178 19.91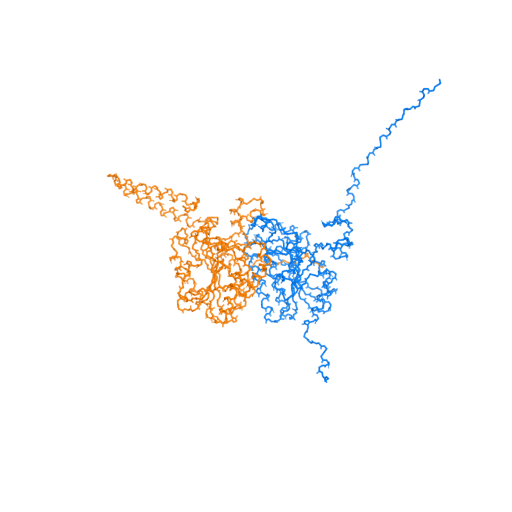3 1.000 0.840 10 PRO B CA 1
ATOM 4655 C C . PRO B 2 10 ? -18.990 28.202 20.119 1.000 0.840 10 PRO B C 1
ATOM 4656 O O . PRO B 2 10 ? -19.213 29.254 20.714 1.000 0.840 10 PRO B O 1
ATOM 4667 N N . VAL B 2 11 ? -17.783 27.907 19.620 1.000 0.850 11 VAL B N 1
ATOM 4668 C CA . VAL B 2 11 ? -16.620 28.807 19.685 1.000 0.850 11 VAL B CA 1
ATOM 4669 C C . VAL B 2 11 ? -16.881 30.046 18.833 1.000 0.850 11 VAL B C 1
ATOM 4670 O O . VAL B 2 11 ? -16.716 31.160 19.322 1.000 0.850 11 VAL B O 1
ATOM 4683 N N . ILE B 2 12 ? -17.365 29.867 17.601 1.000 0.830 12 ILE B N 1
ATOM 4684 C CA . ILE B 2 12 ? -17.665 30.963 16.668 1.000 0.830 12 ILE B CA 1
ATOM 4685 C C . ILE B 2 12 ? -18.831 31.821 17.170 1.000 0.830 12 ILE B C 1
ATOM 4686 O O . ILE B 2 12 ? -18.763 33.049 17.106 1.000 0.830 12 ILE B O 1
ATOM 4702 N N . GLU B 2 13 ? -19.901 31.204 17.681 1.000 0.860 13 GLU B N 1
ATOM 4703 C CA . GLU B 2 13 ? -21.034 31.928 18.273 1.000 0.860 13 GLU B CA 1
ATOM 4704 C C . GLU B 2 13 ? -20.574 32.808 19.442 1.000 0.860 13 GLU B C 1
ATOM 4705 O O . GLU B 2 13 ? -20.969 33.972 19.541 1.000 0.860 13 GLU B O 1
ATOM 4717 N N . LEU B 2 14 ? -19.695 32.281 20.302 1.000 0.860 14 LEU B N 1
ATOM 4718 C CA . LEU B 2 14 ? -19.152 33.025 21.435 1.000 0.860 14 LEU B CA 1
ATOM 4719 C C . LEU B 2 14 ? -18.182 34.131 20.983 1.000 0.860 14 LEU B C 1
ATOM 4720 O O . LEU B 2 14 ? -18.268 35.250 21.482 1.000 0.860 14 LEU B O 1
ATOM 4736 N N . GLN B 2 15 ? -17.324 33.863 19.995 1.000 0.870 15 GLN B N 1
ATOM 4737 C CA . GLN B 2 15 ? -16.449 34.870 19.378 1.000 0.870 15 GLN B CA 1
ATOM 4738 C C . GLN B 2 15 ? -17.242 36.015 18.736 1.000 0.870 15 GLN B C 1
ATOM 4739 O O . GLN B 2 15 ? -16.880 37.179 18.896 1.000 0.870 15 GLN B O 1
ATOM 4753 N N . THR B 2 16 ? -18.340 35.699 18.048 1.000 0.870 16 THR B N 1
ATOM 4754 C CA . THR B 2 16 ? -19.212 36.691 17.400 1.000 0.870 16 THR B CA 1
ATOM 4755 C C . THR B 2 16 ? -19.869 37.594 18.443 1.000 0.870 16 THR B C 1
ATOM 4756 O O . THR B 2 16 ? -19.795 38.813 18.313 1.000 0.870 16 THR B O 1
ATOM 4767 N N . LYS B 2 17 ? -20.410 37.019 19.531 1.000 0.880 17 LYS B N 1
ATOM 4768 C CA . LYS B 2 17 ? -20.954 37.792 20.663 1.000 0.880 17 LYS B CA 1
ATOM 4769 C C . LYS B 2 17 ? -19.914 38.717 21.296 1.000 0.880 17 LYS B C 1
ATOM 4770 O O . LYS B 2 17 ? -20.230 39.865 21.590 1.000 0.880 17 LYS B O 1
ATOM 4789 N N . ILE B 2 18 ? -18.679 38.243 21.492 1.000 0.890 18 ILE B N 1
ATOM 4790 C CA . ILE B 2 18 ? -17.586 39.075 22.027 1.000 0.890 18 ILE B CA 1
ATOM 4791 C C . ILE B 2 18 ? -17.279 40.237 21.076 1.000 0.890 18 ILE B C 1
ATOM 4792 O O . ILE B 2 18 ? -17.113 41.368 21.528 1.000 0.890 18 ILE B O 1
ATOM 4808 N N . ALA B 2 19 ? -17.230 39.989 19.766 1.000 0.870 19 ALA B N 1
ATOM 4809 C CA . ALA B 2 19 ? -16.988 41.032 18.773 1.000 0.870 19 ALA B CA 1
ATOM 4810 C C . ALA B 2 19 ? -18.123 42.072 18.722 1.000 0.870 19 ALA B C 1
ATOM 4811 O O . ALA B 2 19 ? -17.851 43.270 18.657 1.000 0.870 19 ALA B O 1
ATOM 4818 N N . GLU B 2 20 ? -19.382 41.632 18.795 1.000 0.870 20 GLU B N 1
ATOM 4819 C CA . GLU B 2 20 ? -20.554 42.513 18.878 1.000 0.870 20 GLU B CA 1
ATOM 4820 C C . GLU B 2 20 ? -20.518 43.380 20.141 1.000 0.870 20 GLU B C 1
ATOM 4821 O O . GLU B 2 20 ? -20.700 44.593 20.045 1.000 0.870 20 GLU B O 1
ATOM 4833 N N . LEU B 2 21 ? -20.201 42.789 21.301 1.000 0.860 21 LEU B N 1
ATOM 4834 C CA . LEU B 2 21 ? -20.045 43.518 22.564 1.000 0.860 21 LEU B CA 1
ATOM 4835 C C . LEU B 2 21 ? -18.910 44.540 22.490 1.000 0.860 21 LEU B C 1
ATOM 4836 O O . LEU B 2 21 ? -19.104 45.687 22.875 1.000 0.860 21 LEU B O 1
ATOM 4852 N N . LYS B 2 22 ? -17.752 44.164 21.935 1.000 0.860 22 LYS B N 1
ATOM 4853 C CA . LYS B 2 22 ? -16.620 45.086 21.753 1.000 0.860 22 LYS B CA 1
ATOM 4854 C C . LYS B 2 22 ? -16.980 46.289 20.880 1.000 0.860 22 LYS B C 1
ATOM 4855 O O . LYS B 2 22 ? -16.581 47.405 21.199 1.000 0.860 22 LYS B O 1
ATOM 4874 N N . LYS B 2 23 ? -17.740 46.082 19.802 1.000 0.850 23 LYS B N 1
ATOM 4875 C CA . LYS B 2 23 ? -18.220 47.170 18.939 1.000 0.850 23 LYS B CA 1
ATOM 4876 C C . LYS B 2 23 ? -19.255 48.039 19.661 1.000 0.850 23 LYS B C 1
ATOM 4877 O O . LYS B 2 23 ? -19.186 49.259 19.591 1.000 0.850 23 LYS B O 1
ATOM 4896 N N . PHE B 2 24 ? -20.151 47.414 20.427 1.000 0.830 24 PHE B N 1
ATOM 4897 C CA . PHE B 2 24 ? -21.142 48.124 21.233 1.000 0.830 24 PHE B CA 1
ATOM 4898 C C . PHE B 2 24 ? -20.496 49.038 22.292 1.000 0.830 24 PHE B C 1
ATOM 4899 O O . PHE B 2 24 ? -20.955 50.162 22.471 1.000 0.830 24 PHE B O 1
ATOM 4916 N N . THR B 2 25 ? -19.403 48.615 22.940 1.000 0.800 25 THR B N 1
ATOM 4917 C CA . THR B 2 25 ? -18.627 49.446 23.888 1.000 0.800 25 THR B CA 1
ATOM 4918 C C . THR B 2 25 ? -17.893 50.604 23.208 1.000 0.800 25 THR B C 1
ATOM 4919 O O . THR B 2 25 ? -17.651 51.630 23.830 1.000 0.800 25 THR B O 1
ATOM 4930 N N . GLN B 2 26 ? -17.517 50.463 21.933 1.000 0.790 26 GLN B N 1
ATOM 4931 C CA . GLN B 2 26 ? -16.949 51.580 21.167 1.000 0.790 26 GLN B CA 1
ATOM 4932 C C . GLN B 2 26 ? -18.012 52.612 20.783 1.000 0.790 26 GLN B C 1
ATOM 4933 O O . GLN B 2 26 ? -17.708 53.800 20.717 1.000 0.790 26 GLN B O 1
ATOM 4947 N N . ASP B 2 27 ? -19.243 52.157 20.545 1.000 0.820 27 ASP B N 1
ATOM 4948 C CA . ASP B 2 27 ? -20.349 52.989 20.069 1.000 0.820 27 ASP B CA 1
ATOM 4949 C C . ASP B 2 27 ? -21.227 53.555 21.209 1.000 0.820 27 ASP B C 1
ATOM 4950 O O . ASP B 2 27 ? -22.155 54.323 20.947 1.000 0.820 27 ASP B O 1
ATOM 4959 N N . SER B 2 28 ? -20.978 53.191 22.473 1.000 0.770 28 SER B N 1
ATOM 4960 C CA . SER B 2 28 ? -21.779 53.622 23.628 1.000 0.770 28 SER B CA 1
ATOM 4961 C C . SER B 2 28 ? -20.927 53.879 24.873 1.000 0.770 28 SER B C 1
ATOM 4962 O O . SER B 2 28 ? -19.894 53.251 25.065 1.000 0.770 28 SER B O 1
ATOM 4970 N N . ASP B 2 29 ? -21.405 54.737 25.778 1.000 0.780 29 ASP B N 1
ATOM 4971 C CA . ASP B 2 29 ? -20.753 55.020 27.071 1.000 0.780 29 ASP B CA 1
ATOM 4972 C C . ASP B 2 29 ? -20.905 53.877 28.107 1.000 0.780 29 ASP B C 1
ATOM 4973 O O . ASP B 2 29 ? -20.695 54.079 29.305 1.000 0.780 29 ASP B O 1
ATOM 4982 N N . MET B 2 30 ? -21.314 52.671 27.688 1.000 0.780 30 MET B N 1
ATOM 4983 C CA . MET B 2 30 ? -21.434 51.518 28.583 1.000 0.780 30 MET B CA 1
ATOM 4984 C C . MET B 2 30 ? -20.110 50.772 28.696 1.000 0.780 30 MET B C 1
ATOM 4985 O O . MET B 2 30 ? -19.690 50.075 27.775 1.000 0.780 30 MET B O 1
ATOM 4999 N N . ASP B 2 31 ? -19.507 50.828 29.878 1.000 0.780 31 ASP B N 1
ATOM 5000 C CA . ASP B 2 31 ? -18.352 50.001 30.203 1.000 0.780 31 ASP B CA 1
ATOM 5001 C C . ASP B 2 31 ? -18.767 48.530 30.412 1.000 0.780 31 ASP B C 1
ATOM 5002 O O . ASP B 2 31 ? -19.224 48.122 31.481 1.000 0.780 31 ASP B O 1
ATOM 5011 N N . LEU B 2 32 ? -18.620 47.727 29.354 1.000 0.860 32 LEU B N 1
ATOM 5012 C CA . LEU B 2 32 ? -18.831 46.275 29.363 1.000 0.860 32 LEU B CA 1
ATOM 5013 C C . LEU B 2 32 ? -17.516 45.486 29.515 1.000 0.860 32 LEU B C 1
ATOM 5014 O O . LEU B 2 32 ? -17.506 44.284 29.248 1.000 0.860 32 LEU B O 1
ATOM 5030 N N . SER B 2 33 ? -16.414 46.120 29.947 1.000 0.840 33 SER B N 1
ATOM 5031 C CA . SER B 2 33 ? -15.076 45.499 30.019 1.000 0.840 33 SER B CA 1
ATOM 5032 C C . SER B 2 33 ? -15.073 44.183 30.798 1.000 0.840 33 SER B C 1
ATOM 5033 O O . SER B 2 33 ? -14.547 43.184 30.318 1.000 0.840 33 SER B O 1
ATOM 5041 N N . ALA B 2 34 ? -15.732 44.153 31.959 1.000 0.860 34 ALA B N 1
ATOM 5042 C CA . ALA B 2 34 ? -15.805 42.960 32.801 1.000 0.860 34 ALA B CA 1
ATOM 5043 C C . ALA B 2 34 ? -16.594 41.814 32.143 1.000 0.860 34 ALA B C 1
ATOM 5044 O O . ALA B 2 34 ? -16.240 40.644 32.284 1.000 0.860 34 ALA B O 1
ATOM 5051 N N . GLU B 2 35 ? -17.661 42.136 31.403 1.000 0.870 35 GLU B N 1
ATOM 5052 C CA . GLU B 2 35 ? -18.461 41.119 30.716 1.000 0.870 35 GLU B CA 1
ATOM 5053 C C . GLU B 2 35 ? -17.715 40.566 29.490 1.000 0.870 35 GLU B C 1
ATOM 5054 O O . GLU B 2 35 ? -17.787 39.368 29.218 1.000 0.870 35 GLU B O 1
ATOM 5066 N N . ILE B 2 36 ? -16.934 41.408 28.799 1.000 0.880 36 ILE B N 1
ATOM 5067 C CA . ILE B 2 36 ? -16.031 40.995 27.714 1.000 0.880 36 ILE B CA 1
ATOM 5068 C C . ILE B 2 36 ? -14.939 40.067 28.255 1.000 0.880 36 ILE B C 1
ATOM 5069 O O . ILE B 2 36 ? -14.793 38.958 27.743 1.000 0.880 36 ILE B O 1
ATOM 5085 N N . GLU B 2 37 ? -14.235 40.473 29.316 1.000 0.890 37 GLU B N 1
ATOM 5086 C CA . GLU B 2 37 ? -13.161 39.684 29.937 1.000 0.890 37 GLU B CA 1
ATOM 5087 C C . GLU B 2 37 ? -13.683 38.312 30.403 1.000 0.890 37 GLU B C 1
ATOM 5088 O O . GLU B 2 37 ? -13.081 37.272 30.136 1.000 0.890 37 GLU B O 1
ATOM 5100 N N . ARG B 2 38 ? -14.885 38.269 30.995 1.000 0.890 38 ARG B N 1
ATOM 5101 C CA . ARG B 2 38 ? -15.529 37.021 31.434 1.000 0.890 38 ARG B CA 1
ATOM 5102 C C . ARG B 2 38 ? -15.887 36.082 30.280 1.000 0.890 38 ARG B C 1
ATOM 5103 O O . ARG B 2 38 ? -15.822 34.856 30.429 1.000 0.890 38 ARG B O 1
ATOM 5124 N N . LEU B 2 39 ? -16.311 36.629 29.142 1.000 0.900 39 LEU B N 1
ATOM 5125 C CA . LEU B 2 39 ? -16.614 35.844 27.948 1.000 0.900 39 LEU B CA 1
ATOM 5126 C C . LEU B 2 39 ? -15.348 35.369 27.238 1.000 0.900 39 LEU B C 1
ATOM 5127 O O . LEU B 2 39 ? -15.353 34.249 26.733 1.000 0.900 39 LEU B O 1
ATOM 5143 N N . GLU B 2 40 ? -14.276 36.160 27.234 1.000 0.900 40 GLU B N 1
ATOM 5144 C CA . GLU B 2 40 ? -12.961 35.754 26.722 1.000 0.900 40 GLU B CA 1
ATOM 5145 C C . GLU B 2 40 ? -12.386 34.584 27.531 1.000 0.900 40 GLU B C 1
ATOM 5146 O O . GLU B 2 40 ? -11.967 33.582 26.949 1.000 0.900 40 GLU B O 1
ATOM 5158 N N . ASP B 2 41 ? -12.492 34.630 28.861 1.000 0.910 41 ASP B N 1
ATOM 5159 C CA . ASP B 2 41 ? -12.139 33.512 29.744 1.000 0.910 41 ASP B CA 1
ATOM 5160 C C . ASP B 2 41 ? -12.970 32.255 29.446 1.000 0.910 41 ASP B C 1
ATOM 5161 O O . ASP B 2 41 ? -12.468 31.124 29.411 1.000 0.910 41 ASP B O 1
ATOM 5170 N N . ARG B 2 42 ? -14.272 32.441 29.200 1.000 0.900 42 ARG B N 1
ATOM 5171 C CA . ARG B 2 42 ? -15.176 31.346 28.829 1.000 0.900 42 ARG B CA 1
ATOM 5172 C C . ARG B 2 42 ? -14.846 30.785 27.448 1.000 0.900 42 ARG B C 1
ATOM 5173 O O . ARG B 2 42 ? -14.940 29.575 27.255 1.000 0.900 42 ARG B O 1
ATOM 5194 N N . LEU B 2 43 ? -14.451 31.638 26.510 1.000 0.890 43 LEU B N 1
ATOM 5195 C CA . LEU B 2 43 ? -14.024 31.254 25.173 1.000 0.890 43 LEU B CA 1
ATOM 5196 C C . LEU B 2 43 ? -12.741 30.434 25.227 1.000 0.890 43 LEU B C 1
ATOM 5197 O O . LEU B 2 43 ? -12.693 29.365 24.625 1.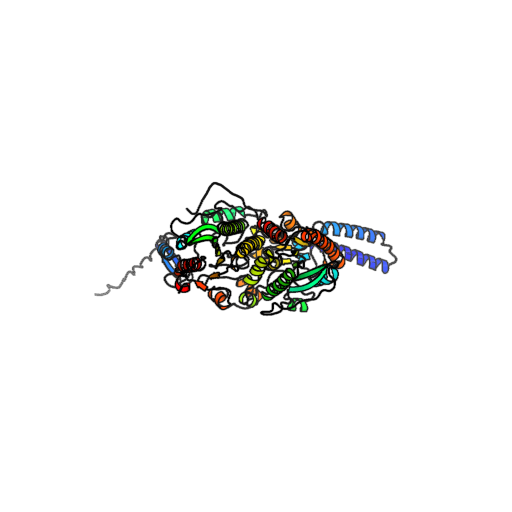000 0.890 43 LEU B O 1
ATOM 5213 N N . ALA B 2 44 ? -11.744 30.891 25.983 1.000 0.880 44 ALA B N 1
ATOM 5214 C CA . ALA B 2 44 ? -10.487 30.178 26.147 1.000 0.880 44 ALA B CA 1
ATOM 5215 C C . ALA B 2 44 ? -10.719 28.766 26.704 1.000 0.880 44 ALA B C 1
ATOM 5216 O O . ALA B 2 44 ? -10.182 27.803 26.153 1.000 0.880 44 ALA B O 1
ATOM 5223 N N . LYS B 2 45 ? -11.575 28.634 27.730 1.000 0.890 45 LYS B N 1
ATOM 5224 C CA . LYS B 2 45 ? -11.979 27.337 28.301 1.000 0.890 45 LYS B CA 1
ATOM 5225 C C . LYS B 2 45 ? -12.722 26.463 27.296 1.000 0.890 45 LYS B C 1
ATOM 5226 O O . LYS B 2 45 ? -12.348 25.314 27.112 1.000 0.890 45 LYS B O 1
ATOM 5245 N N . LEU B 2 46 ? -13.718 27.010 26.600 1.000 0.880 46 LEU B N 1
ATOM 5246 C CA . LEU B 2 46 ? -14.502 26.274 25.604 1.000 0.880 46 LEU B CA 1
ATOM 5247 C C . LEU B 2 46 ? -13.631 25.761 24.450 1.000 0.880 46 LEU B C 1
ATOM 5248 O O . LEU B 2 46 ? -13.758 24.611 24.041 1.000 0.880 46 LEU B O 1
ATOM 5264 N N . GLN B 2 47 ? -12.727 26.602 23.943 1.000 0.860 47 GLN B N 1
ATOM 5265 C CA . GLN B 2 47 ? -11.751 26.197 22.937 1.000 0.860 47 GLN B CA 1
ATOM 5266 C C . GLN B 2 47 ? -10.832 25.097 23.470 1.000 0.860 47 GLN B C 1
ATOM 5267 O O . GLN B 2 47 ? -10.525 24.156 22.749 1.000 0.860 47 GLN B O 1
ATOM 5281 N N . ASP B 2 48 ? -10.364 25.209 24.715 1.000 0.870 48 ASP B N 1
ATOM 5282 C CA . ASP B 2 48 ? -9.517 24.181 25.322 1.000 0.870 48 ASP B CA 1
ATOM 5283 C C . ASP B 2 48 ? -10.248 22.839 25.461 1.000 0.870 48 ASP B C 1
ATOM 5284 O O . ASP B 2 48 ? -9.704 21.813 25.059 1.000 0.870 48 ASP B O 1
ATOM 5293 N N . ASP B 2 49 ? -11.496 22.856 25.936 1.000 0.880 49 ASP B N 1
ATOM 5294 C CA . ASP B 2 49 ? -12.335 21.665 26.089 1.000 0.880 49 ASP B CA 1
ATOM 5295 C C . ASP B 2 49 ? -12.626 20.991 24.744 1.000 0.880 49 ASP B C 1
ATOM 5296 O O . ASP B 2 49 ? -12.563 19.765 24.645 1.000 0.880 49 ASP B O 1
ATOM 5305 N N . ILE B 2 50 ? -12.910 21.769 23.695 1.000 0.870 50 ILE B N 1
ATOM 5306 C CA . ILE B 2 50 ? -13.185 21.235 22.355 1.000 0.870 50 ILE B CA 1
ATOM 5307 C C . ILE B 2 50 ? -11.912 20.657 21.735 1.000 0.870 50 ILE B C 1
ATOM 5308 O O . ILE B 2 50 ? -11.900 19.493 21.336 1.000 0.870 50 ILE B O 1
ATOM 5324 N N . TYR B 2 51 ? -10.824 21.431 21.684 1.000 0.870 51 TYR B N 1
ATOM 5325 C CA . TYR B 2 51 ? -9.614 21.007 20.976 1.000 0.870 51 TYR B CA 1
ATOM 5326 C C . TYR B 2 51 ? -8.841 19.898 21.705 1.000 0.870 51 TYR B C 1
ATOM 5327 O O . TYR B 2 51 ? -8.155 19.115 21.053 1.000 0.870 51 TYR B O 1
ATOM 5345 N N . LYS B 2 52 ? -8.986 19.758 23.031 1.000 0.860 52 LYS B N 1
ATOM 5346 C CA . LYS B 2 52 ? -8.441 18.603 23.770 1.000 0.860 52 LYS B CA 1
ATOM 5347 C C . LYS B 2 52 ? -9.249 17.322 23.582 1.000 0.860 52 LYS B C 1
ATOM 5348 O O . LYS B 2 52 ? -8.711 16.243 23.805 1.000 0.860 52 LYS B O 1
ATOM 5367 N N . ASN B 2 53 ? -10.513 17.427 23.173 1.000 0.890 53 ASN B N 1
ATOM 5368 C CA . ASN B 2 53 ? -11.435 16.294 23.065 1.000 0.890 53 ASN B CA 1
ATOM 5369 C C . ASN B 2 53 ? -11.969 16.104 21.639 1.000 0.890 53 ASN B C 1
ATOM 5370 O O . ASN B 2 53 ? -13.104 15.659 21.449 1.000 0.890 53 ASN B O 1
ATOM 5381 N N . LEU B 2 54 ? -11.149 16.427 20.634 1.000 0.930 54 LEU B N 1
ATOM 5382 C CA . LEU B 2 54 ? -11.492 16.205 19.233 1.000 0.930 54 LEU B CA 1
ATOM 5383 C C . LEU B 2 54 ? -11.764 14.727 18.971 1.000 0.930 54 LEU B C 1
ATOM 5384 O O . LEU B 2 54 ? -10.930 13.858 19.251 1.000 0.930 54 LEU B O 1
ATOM 5400 N N . LYS B 2 55 ? -12.920 14.450 18.372 1.000 0.930 55 LYS B N 1
ATOM 5401 C CA . LYS B 2 55 ? -13.290 13.104 17.937 1.000 0.930 55 LYS B CA 1
ATOM 5402 C C . LYS B 2 55 ? -12.569 12.760 16.632 1.000 0.930 55 LYS B C 1
ATOM 5403 O O . LYS B 2 55 ? -12.152 13.661 15.901 1.000 0.930 55 LYS B O 1
ATOM 5422 N N . PRO B 2 56 ? -12.484 11.470 16.261 1.000 0.950 56 PRO B N 1
ATOM 5423 C CA . PRO B 2 56 ? -11.846 11.061 15.012 1.000 0.950 56 PRO B CA 1
ATOM 5424 C C . PRO B 2 56 ? -12.375 11.788 13.776 1.000 0.950 56 PRO B C 1
ATOM 5425 O O . PRO B 2 56 ? -11.594 12.253 12.951 1.000 0.950 56 PRO B O 1
ATOM 5436 N N . TRP B 2 57 ? -13.696 11.954 13.673 1.000 0.950 57 TRP B N 1
ATOM 5437 C CA . TRP B 2 57 ? -14.296 12.677 12.551 1.000 0.950 57 TRP B CA 1
ATOM 5438 C C . TRP B 2 57 ? -13.971 14.173 12.544 1.000 0.950 57 TRP B C 1
ATOM 5439 O O . TRP B 2 57 ? -13.789 14.739 11.472 1.000 0.950 57 TRP B O 1
ATOM 5460 N N . ASP B 2 58 ? -13.830 14.800 13.713 1.000 0.940 58 ASP B N 1
ATOM 5461 C CA . ASP B 2 58 ? -13.445 16.212 13.808 1.000 0.940 58 ASP B CA 1
ATOM 5462 C C . ASP B 2 58 ? -12.022 16.398 13.253 1.000 0.940 58 ASP B C 1
ATOM 5463 O O . ASP B 2 58 ? -11.778 17.271 12.421 1.000 0.940 58 ASP B O 1
ATOM 5472 N N . ARG B 2 59 ? -11.100 15.491 13.611 1.000 0.960 59 ARG B N 1
ATOM 5473 C CA . ARG B 2 59 ? -9.731 15.466 13.067 1.000 0.960 59 ARG B CA 1
ATOM 5474 C C . ARG B 2 59 ? -9.713 15.234 11.554 1.000 0.960 59 ARG B C 1
ATOM 5475 O O . ARG B 2 59 ? -9.020 15.958 10.848 1.000 0.960 59 ARG B O 1
ATOM 5496 N N . VAL B 2 60 ? -10.528 14.304 11.037 1.000 0.970 60 VAL B N 1
ATOM 5497 C CA . VAL B 2 60 ? -10.706 14.095 9.582 1.000 0.970 60 VAL B CA 1
ATOM 5498 C C . VAL B 2 60 ? -11.123 15.391 8.885 1.000 0.970 60 VAL B C 1
ATOM 5499 O O . VAL B 2 60 ? -10.625 15.696 7.803 1.000 0.970 60 VAL B O 1
ATOM 5512 N N . GLN B 2 61 ? -12.025 16.169 9.486 1.000 0.950 61 GLN B N 1
ATOM 5513 C CA . GLN B 2 61 ? -12.451 17.438 8.903 1.000 0.950 61 GLN B CA 1
ATOM 5514 C C . GLN B 2 61 ? -11.326 18.485 8.910 1.000 0.950 61 GLN B C 1
ATOM 5515 O O . GLN B 2 61 ? -11.124 19.132 7.885 1.000 0.950 61 GLN B O 1
ATOM 5529 N N . ILE B 2 62 ? -10.552 18.600 9.999 1.000 0.960 62 ILE B N 1
ATOM 5530 C CA . ILE B 2 62 ? -9.373 19.487 10.072 1.000 0.960 62 ILE B CA 1
ATOM 5531 C C . ILE B 2 62 ? -8.304 19.080 9.037 1.000 0.960 62 ILE B C 1
ATOM 5532 O O . ILE B 2 62 ? -7.680 19.945 8.420 1.000 0.960 62 ILE B O 1
ATOM 5548 N N . ALA B 2 63 ? -8.102 17.777 8.800 1.000 0.970 63 ALA B N 1
ATOM 5549 C CA . ALA B 2 63 ? -7.169 17.261 7.791 1.000 0.970 63 ALA B CA 1
ATOM 5550 C C . ALA B 2 63 ? -7.536 17.674 6.354 1.000 0.970 63 ALA B C 1
ATOM 5551 O O . ALA B 2 63 ? -6.665 17.761 5.496 1.000 0.970 63 ALA B O 1
ATOM 5558 N N . ARG B 2 64 ? -8.825 17.922 6.096 1.000 0.950 64 ARG B N 1
ATOM 5559 C CA . ARG B 2 64 ? -9.393 18.193 4.764 1.000 0.950 64 ARG B CA 1
ATOM 5560 C C . ARG B 2 64 ? -9.635 19.672 4.480 1.000 0.950 64 ARG B C 1
ATOM 5561 O O . ARG B 2 64 ? -10.199 20.013 3.439 1.000 0.950 64 ARG B O 1
ATOM 5582 N N . LEU B 2 65 ? -9.264 20.551 5.406 1.000 0.930 65 LEU B N 1
ATOM 5583 C CA . LEU B 2 65 ? -9.412 21.986 5.217 1.000 0.930 65 LEU B CA 1
ATOM 5584 C C . LEU B 2 65 ? -8.607 22.467 4.002 1.000 0.930 65 LEU B C 1
ATOM 5585 O O . LEU B 2 65 ? -7.475 22.044 3.769 1.000 0.930 65 LEU B O 1
ATOM 5601 N N . ALA B 2 66 ? -9.204 23.371 3.223 1.000 0.910 66 ALA B N 1
ATOM 5602 C CA . ALA B 2 66 ? -8.594 23.886 1.999 1.000 0.910 66 ALA B CA 1
ATOM 5603 C C . ALA B 2 66 ? -7.310 24.686 2.278 1.000 0.910 66 ALA B C 1
ATOM 5604 O O . ALA B 2 66 ? -6.367 24.617 1.498 1.000 0.910 66 ALA B O 1
ATOM 5611 N N . ASP B 2 67 ? -7.270 25.395 3.404 1.000 0.930 67 ASP B N 1
ATOM 5612 C CA . ASP B 2 67 ? -6.146 26.191 3.903 1.000 0.930 67 ASP B CA 1
ATOM 5613 C C . ASP B 2 67 ? -5.177 25.391 4.790 1.000 0.930 67 ASP B C 1
ATOM 5614 O O . ASP B 2 67 ? -4.234 25.961 5.341 1.000 0.930 67 ASP B O 1
ATOM 5623 N N . ARG B 2 68 ? -5.362 24.066 4.916 1.000 0.960 68 ARG B N 1
ATOM 5624 C CA . ARG B 2 68 ? -4.379 23.211 5.586 1.000 0.960 68 ARG B CA 1
ATOM 5625 C C . ARG B 2 68 ? -3.027 23.314 4.863 1.000 0.960 68 ARG B C 1
ATOM 5626 O O . ARG B 2 68 ? -3.010 23.078 3.649 1.000 0.960 68 ARG B O 1
ATOM 5647 N N . PRO B 2 69 ? -1.917 23.608 5.575 1.000 0.980 69 PRO B N 1
ATOM 5648 C CA . PRO B 2 69 ? -0.618 23.834 4.950 1.000 0.980 69 PRO B CA 1
ATOM 5649 C C . PRO B 2 69 ? -0.144 22.640 4.13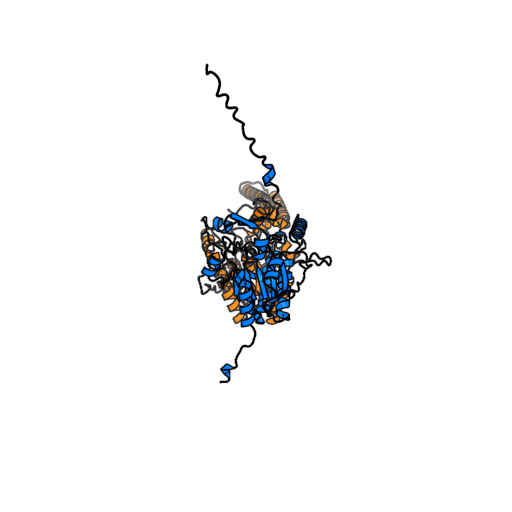0 1.000 0.980 69 PRO B C 1
ATOM 5650 O O . PRO B 2 69 ? -0.349 21.486 4.508 1.000 0.980 69 PRO B O 1
ATOM 5661 N N . THR B 2 70 ? 0.492 22.941 3.006 1.000 0.980 70 THR B N 1
ATOM 5662 C CA . THR B 2 70 ? 0.962 21.962 2.024 1.000 0.980 70 THR B CA 1
ATOM 5663 C C . THR B 2 70 ? 2.460 21.682 2.163 1.000 0.980 70 THR B C 1
ATOM 5664 O O . THR B 2 70 ? 3.163 22.325 2.945 1.000 0.980 70 THR B O 1
ATOM 5675 N N . THR B 2 71 ? 2.976 20.733 1.377 1.000 0.990 71 THR B N 1
ATOM 5676 C CA . THR B 2 71 ? 4.413 20.428 1.316 1.000 0.990 71 THR B CA 1
ATOM 5677 C C . THR B 2 71 ? 5.250 21.675 1.026 1.000 0.990 71 THR B C 1
ATOM 5678 O O . THR B 2 71 ? 6.211 21.938 1.747 1.000 0.990 71 THR B O 1
ATOM 5689 N N . LEU B 2 72 ? 4.875 22.477 0.024 1.000 0.990 72 LEU B N 1
ATOM 5690 C CA . LEU B 2 72 ? 5.607 23.702 -0.317 1.000 0.990 72 LEU B CA 1
ATOM 5691 C C . LEU B 2 72 ? 5.580 24.753 0.807 1.000 0.990 72 LEU B C 1
ATOM 5692 O O . LEU B 2 72 ? 6.592 25.415 1.027 1.000 0.990 72 LEU B O 1
ATOM 5708 N N . ASP B 2 73 ? 4.482 24.858 1.566 1.000 0.980 73 ASP B N 1
ATOM 5709 C CA . ASP B 2 73 ? 4.400 25.766 2.724 1.000 0.980 73 ASP B CA 1
ATOM 5710 C C . ASP B 2 73 ? 5.398 25.377 3.819 1.000 0.980 73 ASP B C 1
ATOM 5711 O O . ASP B 2 73 ? 6.091 26.221 4.388 1.000 0.980 73 ASP B O 1
ATOM 5720 N N . TYR B 2 74 ? 5.508 24.078 4.108 1.000 0.990 74 TYR B N 1
ATOM 5721 C CA . TYR B 2 74 ? 6.491 23.597 5.073 1.000 0.990 74 TYR B CA 1
ATOM 5722 C C . TYR B 2 74 ? 7.916 23.695 4.550 1.000 0.990 74 TYR B C 1
ATOM 5723 O O . TYR B 2 74 ? 8.827 23.924 5.347 1.000 0.990 74 TYR B O 1
ATOM 5741 N N . ILE B 2 75 ? 8.125 23.562 3.237 1.000 0.990 75 ILE B N 1
ATOM 5742 C CA . ILE B 2 75 ? 9.459 23.691 2.655 1.000 0.990 75 ILE B CA 1
ATOM 5743 C C . ILE B 2 75 ? 10.044 25.084 2.908 1.000 0.990 75 ILE B C 1
ATOM 5744 O O . ILE B 2 75 ? 11.200 25.176 3.321 1.000 0.990 75 ILE B O 1
ATOM 5760 N N . GLU B 2 76 ? 9.240 26.139 2.740 1.000 0.980 76 GLU B N 1
ATOM 5761 C CA . GLU B 2 76 ? 9.648 27.537 2.955 1.000 0.980 76 GLU B CA 1
ATOM 5762 C C . GLU B 2 76 ? 10.104 27.817 4.400 1.000 0.980 76 GLU B C 1
ATOM 5763 O O . GLU B 2 76 ? 10.963 28.668 4.636 1.000 0.980 76 GLU B O 1
ATOM 5775 N N . HIS B 2 77 ? 9.559 27.087 5.378 1.000 0.980 77 HIS B N 1
ATOM 5776 C CA . HIS B 2 77 ? 9.865 27.286 6.795 1.000 0.980 77 HIS B CA 1
ATOM 5777 C C . HIS B 2 77 ? 10.895 26.304 7.376 1.000 0.980 77 HIS B C 1
ATOM 5778 O O . HIS B 2 77 ? 11.559 26.652 8.353 1.000 0.980 77 HIS B O 1
ATOM 5792 N N . LEU B 2 78 ? 11.018 25.088 6.829 1.000 0.990 78 LEU B N 1
ATOM 5793 C CA . LEU B 2 78 ? 11.892 24.029 7.361 1.000 0.990 78 LEU B CA 1
ATOM 5794 C C . LEU B 2 78 ? 13.259 23.950 6.677 1.000 0.990 78 LEU B C 1
ATOM 5795 O O . LEU B 2 78 ? 14.199 23.413 7.268 1.000 0.990 78 LEU B O 1
ATOM 5811 N N . PHE B 2 79 ? 13.385 24.444 5.445 1.000 0.990 79 PHE B N 1
ATOM 5812 C CA . PHE B 2 79 ? 14.603 24.279 4.657 1.000 0.990 79 PHE B CA 1
ATOM 5813 C C . PHE B 2 79 ? 15.068 25.588 4.024 1.000 0.990 79 PHE B C 1
ATOM 5814 O O . PHE B 2 79 ? 14.294 26.507 3.780 1.000 0.990 79 PHE B O 1
ATOM 5831 N N . THR B 2 80 ? 16.359 25.650 3.713 1.000 0.990 80 THR B N 1
ATOM 5832 C CA . THR B 2 80 ? 16.965 26.733 2.927 1.000 0.990 80 THR B CA 1
ATOM 5833 C C . THR B 2 80 ? 17.502 26.185 1.607 1.000 0.990 80 THR B C 1
ATOM 5834 O O . THR B 2 80 ? 17.777 24.990 1.500 1.000 0.990 80 THR B O 1
ATOM 5845 N N . ASP B 2 81 ? 17.710 27.050 0.612 1.000 0.980 81 ASP B N 1
ATOM 5846 C CA . ASP B 2 81 ? 18.283 26.685 -0.696 1.000 0.980 81 ASP B CA 1
ATOM 5847 C C . ASP B 2 81 ? 17.506 25.578 -1.443 1.000 0.980 81 ASP B C 1
ATOM 5848 O O . ASP B 2 81 ? 18.115 24.750 -2.122 1.000 0.980 81 ASP B O 1
ATOM 5857 N N . PHE B 2 82 ? 16.174 25.518 -1.304 1.000 0.990 82 PHE B N 1
ATOM 5858 C CA . PHE B 2 82 ? 15.375 24.514 -2.011 1.000 0.990 82 PHE B CA 1
ATOM 5859 C C . PHE B 2 82 ? 15.463 24.711 -3.528 1.000 0.990 82 PHE B C 1
ATOM 5860 O O . PHE B 2 82 ? 15.068 25.742 -4.070 1.000 0.990 82 PHE B O 1
ATOM 5877 N N . PHE B 2 83 ? 15.973 23.691 -4.208 1.000 0.990 83 PHE B N 1
ATOM 5878 C CA . PHE B 2 83 ? 16.032 23.588 -5.654 1.000 0.990 83 PHE B CA 1
ATOM 5879 C C . PHE B 2 83 ? 15.100 22.468 -6.114 1.000 0.990 83 PHE B C 1
ATOM 5880 O O . PHE B 2 83 ? 15.409 21.278 -5.968 1.000 0.990 83 PHE B O 1
ATOM 5897 N N . GLU B 2 84 ? 13.956 22.854 -6.669 1.000 0.990 84 GLU B N 1
ATOM 5898 C CA . GLU B 2 84 ? 12.949 21.924 -7.169 1.000 0.990 84 GLU B CA 1
ATOM 5899 C C . GLU B 2 84 ? 13.422 21.198 -8.434 1.000 0.990 84 GLU B C 1
ATOM 5900 O O . GLU B 2 84 ? 14.045 21.765 -9.334 1.000 0.990 84 GLU B O 1
ATOM 5912 N N . CYS B 2 85 ? 13.127 19.906 -8.503 1.000 0.990 85 CYS B N 1
ATOM 5913 C CA . CYS B 2 85 ? 13.503 19.026 -9.591 1.000 0.990 85 CYS B CA 1
ATOM 5914 C C . CYS B 2 85 ? 12.262 18.409 -10.237 1.000 0.990 85 CYS B C 1
ATOM 5915 O O . CYS B 2 85 ? 11.411 17.830 -9.568 1.000 0.990 85 CYS B O 1
ATOM 5923 N N . HIS B 2 86 ? 12.247 18.406 -11.566 1.000 0.990 86 HIS B N 1
ATOM 5924 C CA . HIS B 2 86 ? 11.061 18.072 -12.350 1.000 0.990 86 HIS B CA 1
ATOM 5925 C C . HIS B 2 86 ? 11.256 16.801 -13.191 1.000 0.990 86 HIS B C 1
ATOM 5926 O O . HIS B 2 86 ? 12.385 16.436 -13.546 1.000 0.990 86 HIS B O 1
ATOM 5940 N N . GLY B 2 87 ? 10.146 16.137 -13.507 1.000 0.980 87 GLY B N 1
ATOM 5941 C CA . GLY B 2 87 ? 10.026 15.040 -14.468 1.000 0.980 87 GLY B CA 1
ATOM 5942 C C . GLY B 2 87 ? 10.487 13.668 -13.973 1.000 0.980 87 GLY B C 1
ATOM 5943 O O . GLY B 2 87 ? 11.442 13.546 -13.202 1.000 0.980 87 GLY B O 1
ATOM 5947 N N . ASP B 2 88 ? 9.854 12.612 -14.473 1.000 0.980 88 ASP B N 1
ATOM 5948 C CA . ASP B 2 88 ? 10.248 11.214 -14.251 1.000 0.980 88 ASP B CA 1
ATOM 5949 C C . ASP B 2 88 ? 11.325 10.707 -15.232 1.000 0.980 88 ASP B C 1
ATOM 5950 O O . ASP B 2 88 ? 11.981 9.710 -14.945 1.000 0.980 88 ASP B O 1
ATOM 5959 N N . ARG B 2 89 ? 11.585 11.455 -16.320 1.000 0.980 89 ARG B N 1
ATOM 5960 C CA . ARG B 2 89 ? 12.486 11.128 -17.455 1.000 0.980 89 ARG B CA 1
ATOM 5961 C C . ARG B 2 89 ? 11.935 10.103 -18.455 1.000 0.980 89 ARG B C 1
ATOM 5962 O O . ARG B 2 89 ? 12.684 9.707 -19.344 1.000 0.980 89 ARG B O 1
ATOM 5983 N N . ALA B 2 90 ? 10.669 9.714 -18.346 1.000 0.970 90 ALA B N 1
ATOM 5984 C CA . ALA B 2 90 ? 10.046 8.722 -19.220 1.000 0.970 90 ALA B CA 1
ATOM 5985 C C . ALA B 2 90 ? 8.744 9.229 -19.852 1.000 0.970 90 ALA B C 1
ATOM 5986 O O . ALA B 2 90 ? 8.553 9.064 -21.054 1.000 0.970 90 ALA B O 1
ATOM 5993 N N . TYR B 2 91 ? 7.871 9.867 -19.071 1.000 0.980 91 TYR B N 1
ATOM 5994 C CA . TYR B 2 91 ? 6.540 10.273 -19.517 1.000 0.980 91 TYR B CA 1
ATOM 5995 C C . TYR B 2 91 ? 6.239 11.750 -19.252 1.000 0.980 91 TYR B C 1
ATOM 5996 O O . TYR B 2 91 ? 5.747 12.442 -20.144 1.000 0.980 91 TYR B O 1
ATOM 6014 N N . GLY B 2 92 ? 6.538 12.260 -18.055 1.000 0.980 92 GLY B N 1
ATOM 6015 C CA . GLY B 2 92 ? 6.113 13.608 -17.694 1.000 0.980 92 GLY B CA 1
ATOM 6016 C C . GLY B 2 92 ? 6.523 14.067 -16.304 1.000 0.980 92 GLY B C 1
ATOM 6017 O O . GLY B 2 92 ? 7.259 13.401 -15.576 1.000 0.980 92 GLY B O 1
ATOM 6021 N N . ASP B 2 93 ? 6.045 15.256 -15.958 1.000 0.980 93 ASP B N 1
ATOM 6022 C CA . ASP B 2 93 ? 6.247 15.882 -14.662 1.000 0.980 93 ASP B CA 1
ATOM 6023 C C . ASP B 2 93 ? 4.910 16.021 -13.940 1.000 0.980 93 ASP B C 1
ATOM 6024 O O . ASP B 2 93 ? 4.087 16.860 -14.291 1.000 0.980 93 ASP B O 1
ATOM 6033 N N . ASP B 2 94 ? 4.671 15.149 -12.963 1.000 0.990 94 ASP B N 1
ATOM 6034 C CA . ASP B 2 94 ? 3.422 15.172 -12.211 1.000 0.990 94 ASP B CA 1
ATOM 6035 C C . ASP B 2 94 ? 3.415 16.316 -11.199 1.000 0.990 94 ASP B C 1
ATOM 6036 O O . ASP B 2 94 ? 4.159 16.295 -10.215 1.000 0.990 94 ASP B O 1
ATOM 6045 N N . GLU B 2 95 ? 2.543 17.290 -11.423 1.000 0.980 95 GLU B N 1
ATOM 6046 C CA . GLU B 2 95 ? 2.348 18.454 -10.562 1.000 0.980 95 GLU B CA 1
ATOM 6047 C C . GLU B 2 95 ? 1.825 18.087 -9.161 1.000 0.980 95 GLU B C 1
ATOM 6048 O O . GLU B 2 95 ? 1.978 18.884 -8.234 1.000 0.980 95 GLU B O 1
ATOM 6060 N N . ALA B 2 96 ? 1.233 16.898 -8.975 1.000 0.990 96 ALA B N 1
ATOM 6061 C CA . ALA B 2 96 ? 0.765 16.411 -7.673 1.000 0.990 96 ALA B CA 1
ATOM 6062 C C . ALA B 2 96 ? 1.905 15.957 -6.745 1.000 0.990 96 ALA B C 1
ATOM 6063 O O . ALA B 2 96 ? 1.679 15.757 -5.549 1.000 0.990 96 ALA B O 1
ATOM 6070 N N . ILE B 2 97 ? 3.119 15.781 -7.276 1.000 0.990 97 ILE B N 1
ATOM 6071 C CA . ILE B 2 97 ? 4.332 15.486 -6.510 1.000 0.990 97 ILE B CA 1
ATOM 6072 C C . ILE B 2 97 ? 5.311 16.630 -6.700 1.000 0.990 97 ILE B C 1
ATOM 6073 O O . ILE B 2 97 ? 5.686 16.947 -7.819 1.000 0.990 97 ILE B O 1
ATOM 6089 N N . VAL B 2 98 ? 5.810 17.190 -5.612 1.000 0.990 98 VAL B N 1
ATOM 6090 C CA . VAL B 2 98 ? 6.935 18.129 -5.642 1.000 0.990 98 VAL B CA 1
ATOM 6091 C C . VAL B 2 98 ? 8.145 17.474 -5.006 1.000 0.990 98 VAL B C 1
ATOM 6092 O O . VAL B 2 98 ? 8.024 16.574 -4.169 1.000 0.990 98 VAL B O 1
ATOM 6105 N N . GLY B 2 99 ? 9.334 17.905 -5.401 1.000 0.990 99 GLY B N 1
ATOM 6106 C CA . GLY B 2 99 ? 10.541 17.420 -4.760 1.000 0.990 99 GLY B CA 1
ATOM 6107 C C . GLY B 2 99 ? 11.802 18.067 -5.286 1.000 0.990 99 GLY B C 1
ATOM 6108 O O . GLY B 2 99 ? 11.842 18.615 -6.381 1.000 0.990 99 GLY B O 1
ATOM 6112 N N . GLY B 2 100 ? 12.855 18.002 -4.491 1.000 0.990 100 GLY B N 1
ATOM 6113 C CA . GLY B 2 100 ? 14.079 18.725 -4.770 1.000 0.990 100 GLY B CA 1
ATOM 6114 C C . GLY B 2 100 ? 15.138 18.504 -3.710 1.000 0.990 100 GLY B C 1
ATOM 6115 O O . GLY B 2 100 ? 15.005 17.651 -2.831 1.000 0.990 100 GLY B O 1
ATOM 6119 N N . ILE B 2 101 ? 16.207 19.280 -3.810 1.000 0.990 101 ILE B N 1
ATOM 6120 C CA . ILE B 2 101 ? 17.327 19.258 -2.867 1.000 0.990 101 ILE B CA 1
ATOM 6121 C C . ILE B 2 101 ? 17.292 20.561 -2.075 1.000 0.990 101 ILE B C 1
ATOM 6122 O O . ILE B 2 101 ? 17.029 21.608 -2.652 1.000 0.990 101 ILE B O 1
ATOM 6138 N N . ALA B 2 102 ? 17.562 20.511 -0.776 1.000 0.990 102 ALA B N 1
ATOM 6139 C CA . ALA B 2 102 ? 17.652 21.688 0.085 1.000 0.990 102 ALA B CA 1
ATOM 6140 C C . ALA B 2 102 ? 18.688 21.464 1.191 1.000 0.990 102 ALA B C 1
ATOM 6141 O O . ALA B 2 102 ? 19.373 20.437 1.220 1.000 0.990 102 ALA B O 1
ATOM 6148 N N . LYS B 2 103 ? 18.778 22.401 2.135 1.000 0.990 103 LYS B N 1
ATOM 6149 C CA . LYS B 2 103 ? 19.499 22.217 3.396 1.000 0.990 103 LYS B CA 1
ATOM 6150 C C . LYS B 2 103 ? 18.541 22.246 4.582 1.000 0.990 103 LYS B C 1
ATOM 6151 O O . LYS B 2 103 ? 17.740 23.165 4.707 1.000 0.990 103 LYS B O 1
ATOM 6170 N N . PHE B 2 104 ? 18.688 21.282 5.485 1.000 0.990 104 PHE B N 1
ATOM 6171 C CA . PHE B 2 104 ? 18.060 21.263 6.805 1.000 0.990 104 PHE B CA 1
ATOM 6172 C C . PHE B 2 104 ? 19.124 21.563 7.865 1.000 0.990 104 PHE B C 1
ATOM 6173 O O . PHE B 2 104 ? 20.015 20.745 8.081 1.000 0.990 104 PHE B O 1
ATOM 6190 N N . HIS B 2 105 ? 19.093 22.746 8.492 1.000 0.980 105 HIS B N 1
ATOM 6191 C CA . HIS B 2 105 ? 20.165 23.207 9.405 1.000 0.980 105 HIS B CA 1
ATOM 6192 C C . HIS B 2 105 ? 21.576 23.053 8.810 1.000 0.980 105 HIS B C 1
ATOM 6193 O O . HIS B 2 105 ? 22.513 22.613 9.471 1.000 0.980 105 HIS B O 1
ATOM 6207 N N . GLY B 2 106 ? 21.722 23.371 7.522 1.000 0.980 106 GLY B N 1
ATOM 6208 C CA . GLY B 2 106 ? 22.983 23.240 6.785 1.000 0.980 106 GLY B CA 1
ATOM 6209 C C . GLY B 2 106 ? 23.272 21.842 6.225 1.000 0.980 106 GLY B C 1
ATOM 6210 O O . GLY B 2 106 ? 24.092 21.734 5.315 1.000 0.980 106 GLY B O 1
ATOM 6214 N N . LEU B 2 107 ? 22.583 20.793 6.685 1.000 0.990 107 LEU B N 1
ATOM 6215 C CA . LEU B 2 107 ? 22.724 19.436 6.155 1.000 0.990 107 LEU B CA 1
ATOM 6216 C C . LEU B 2 107 ? 22.004 19.311 4.802 1.000 0.990 107 LEU B C 1
ATOM 6217 O O . LEU B 2 107 ? 20.797 19.551 4.757 1.000 0.990 107 LEU B O 1
ATOM 6233 N N . PRO B 2 108 ? 22.681 18.912 3.708 1.000 0.990 108 PRO B N 1
ATOM 6234 C CA . PRO B 2 108 ? 22.017 18.645 2.438 1.000 0.990 108 PRO B CA 1
ATOM 6235 C C . PRO B 2 108 ? 21.030 17.485 2.560 1.000 0.990 108 PRO B C 1
ATOM 6236 O O . PRO B 2 108 ? 21.390 16.394 2.998 1.000 0.990 108 PRO B O 1
ATOM 6247 N N . VAL B 2 109 ? 19.800 17.707 2.120 1.000 0.990 109 VAL B N 1
ATOM 6248 C CA . VAL B 2 109 ? 18.722 16.715 2.151 1.000 0.990 109 VAL B CA 1
ATOM 6249 C C . VAL B 2 109 ? 17.968 16.716 0.829 1.000 0.990 109 VAL B C 1
ATOM 6250 O O . VAL B 2 109 ? 17.997 17.696 0.082 1.000 0.990 109 VAL B O 1
ATOM 6263 N N . THR B 2 110 ? 17.292 15.613 0.532 1.000 0.990 110 THR B N 1
ATOM 6264 C CA . THR B 2 110 ? 16.292 15.551 -0.538 1.000 0.990 110 THR B CA 1
ATOM 6265 C C . THR B 2 110 ? 14.911 15.586 0.097 1.000 0.990 110 THR B C 1
ATOM 6266 O O . THR B 2 110 ? 14.638 14.817 1.015 1.000 0.990 110 THR B O 1
ATOM 6277 N N . VAL B 2 111 ? 14.039 16.464 -0.386 1.000 0.990 111 VAL B N 1
ATOM 6278 C CA . VAL B 2 111 ? 12.671 16.613 0.119 1.000 0.990 111 VAL B CA 1
ATOM 6279 C C . VAL B 2 111 ? 11.703 16.264 -0.997 1.000 0.990 111 VAL B C 1
ATOM 6280 O O . VAL B 2 111 ? 11.922 16.662 -2.139 1.000 0.990 111 VAL B O 1
ATOM 6293 N N . ILE B 2 112 ? 10.668 15.492 -0.689 1.000 0.990 112 ILE B N 1
ATOM 6294 C CA . ILE B 2 112 ? 9.652 15.044 -1.647 1.000 0.990 112 ILE B CA 1
ATOM 6295 C C . ILE B 2 112 ? 8.299 15.090 -0.944 1.000 0.990 112 ILE B C 1
ATOM 6296 O O . ILE B 2 112 ? 8.216 14.792 0.243 1.000 0.990 112 ILE B O 1
ATOM 6312 N N . GLY B 2 113 ? 7.220 15.419 -1.640 1.000 0.990 113 GLY B N 1
ATOM 6313 C CA . GLY B 2 113 ? 5.900 15.253 -1.052 1.000 0.990 113 GLY B CA 1
ATOM 6314 C C . GLY B 2 113 ? 4.754 15.481 -2.009 1.000 0.990 113 GLY B C 1
ATOM 6315 O O . GLY B 2 113 ? 4.932 15.974 -3.124 1.000 0.990 113 GLY B O 1
ATOM 6319 N N . HIS B 2 114 ? 3.564 15.109 -1.553 1.000 0.990 114 HIS B N 1
ATOM 6320 C CA . HIS B 2 114 ? 2.326 15.433 -2.251 1.000 0.990 114 HIS B CA 1
ATOM 6321 C C . HIS B 2 114 ? 2.059 16.932 -2.166 1.000 0.990 114 HIS B C 1
ATOM 6322 O O . HIS B 2 114 ? 2.227 17.544 -1.108 1.000 0.990 114 HIS B O 1
ATOM 6336 N N . GLN B 2 115 ? 1.622 17.525 -3.269 1.000 0.990 115 GLN B N 1
ATOM 6337 C CA . GLN B 2 115 ? 1.276 18.936 -3.323 1.000 0.990 115 GLN B CA 1
ATOM 6338 C C . GLN B 2 115 ? -0.179 19.093 -3.740 1.000 0.990 115 GLN B C 1
ATOM 6339 O O . GLN B 2 115 ? -0.550 18.764 -4.861 1.000 0.990 115 GLN B O 1
ATOM 6353 N N . ARG B 2 116 ? -1.005 19.621 -2.835 1.000 0.970 116 ARG B N 1
ATOM 6354 C CA . ARG B 2 116 ? -2.358 20.096 -3.153 1.000 0.970 116 ARG B CA 1
ATOM 6355 C C . ARG B 2 116 ? -2.312 21.538 -3.653 1.000 0.970 116 ARG B C 1
ATOM 6356 O O . ARG B 2 116 ? -1.309 22.232 -3.494 1.000 0.970 116 ARG B O 1
ATOM 6377 N N . GLY B 2 117 ? -3.413 21.995 -4.239 1.000 0.940 117 GLY B N 1
ATOM 6378 C CA . GLY B 2 117 ? -3.569 23.408 -4.561 1.000 0.940 117 GLY B CA 1
ATOM 6379 C C . GLY B 2 117 ? -4.169 24.203 -3.407 1.000 0.940 117 GLY B C 1
ATOM 6380 O O . GLY B 2 117 ? -4.963 23.678 -2.623 1.000 0.940 117 GLY B O 1
ATOM 6384 N N . LYS B 2 118 ? -3.839 25.492 -3.345 1.000 0.880 118 LYS B N 1
ATOM 6385 C CA . LYS B 2 118 ? -4.390 26.446 -2.369 1.000 0.880 118 LYS B CA 1
ATOM 6386 C C . LYS B 2 118 ? -5.716 27.056 -2.805 1.000 0.880 118 LYS B C 1
ATOM 6387 O O . LYS B 2 118 ? -6.527 27.463 -1.978 1.000 0.880 118 LYS B O 1
ATOM 6406 N N . ASP B 2 119 ? -5.950 27.110 -4.110 1.000 0.900 119 ASP B N 1
ATOM 6407 C CA . ASP B 2 119 ? -7.187 27.606 -4.700 1.000 0.900 119 ASP B CA 1
ATOM 6408 C C . ASP B 2 119 ? -7.749 26.619 -5.729 1.000 0.900 119 ASP B C 1
ATOM 6409 O O . ASP B 2 119 ? -7.177 25.561 -5.999 1.000 0.900 119 ASP B O 1
ATOM 6418 N N . THR B 2 120 ? -8.915 26.933 -6.291 1.000 0.910 120 THR B N 1
ATOM 6419 C CA . THR B 2 120 ? -9.576 26.068 -7.275 1.000 0.910 120 THR B CA 1
ATOM 6420 C C . THR B 2 120 ? -8.719 25.828 -8.519 1.000 0.910 120 THR B C 1
ATOM 6421 O O . THR B 2 120 ? -8.719 24.719 -9.045 1.000 0.910 120 THR B O 1
ATOM 6432 N N . LYS B 2 121 ? -7.982 26.838 -8.993 1.000 0.940 121 LYS B N 1
ATOM 6433 C CA . LYS B 2 121 ? -7.163 26.737 -10.204 1.000 0.940 121 LYS B CA 1
ATOM 6434 C C . LYS B 2 121 ? -5.947 25.855 -9.948 1.000 0.940 121 LYS B C 1
ATOM 6435 O O . LYS B 2 121 ? -5.675 24.951 -10.731 1.000 0.940 121 LYS B O 1
ATOM 6454 N N . GLU B 2 122 ? -5.247 26.093 -8.848 1.000 0.940 122 GLU B N 1
ATOM 6455 C CA . GLU B 2 122 ? -4.084 25.302 -8.472 1.000 0.940 122 GLU B CA 1
ATOM 6456 C C . GLU B 2 122 ? -4.481 23.861 -8.138 1.000 0.940 122 GLU B C 1
ATOM 6457 O O . GLU B 2 122 ? -3.781 22.941 -8.534 1.000 0.940 122 GLU B O 1
ATOM 6469 N N . ASN B 2 123 ? -5.632 23.627 -7.497 1.000 0.930 123 ASN B N 1
ATOM 6470 C CA . ASN B 2 123 ? -6.091 22.265 -7.209 1.000 0.930 123 ASN B CA 1
ATOM 6471 C C . ASN B 2 123 ? -6.303 21.437 -8.478 1.000 0.930 123 ASN B C 1
ATOM 6472 O O . ASN B 2 123 ? -6.007 20.246 -8.476 1.000 0.930 123 ASN B O 1
ATOM 6483 N N . LEU B 2 124 ? -6.772 22.057 -9.563 1.000 0.940 124 LEU B N 1
ATOM 6484 C CA . LEU B 2 124 ? -6.887 21.388 -10.858 1.000 0.940 124 LEU B CA 1
ATOM 6485 C C . LEU B 2 124 ? -5.512 21.073 -11.457 1.000 0.940 124 LEU B C 1
ATOM 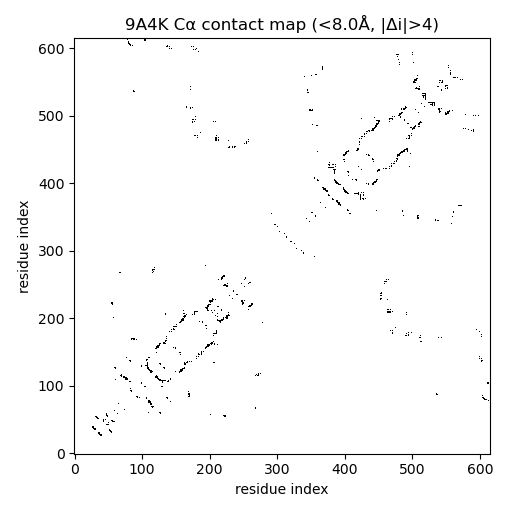6486 O O . LEU B 2 124 ? -5.302 19.951 -11.907 1.000 0.940 124 LEU B O 1
ATOM 6502 N N . VAL B 2 125 ? -4.574 22.028 -11.422 1.000 0.950 125 VAL B N 1
ATOM 6503 C CA . VAL B 2 125 ? -3.196 21.824 -11.913 1.000 0.950 125 VAL B CA 1
ATOM 6504 C C . VAL B 2 125 ? -2.491 20.718 -11.125 1.000 0.950 125 VAL B C 1
ATOM 6505 O O . VAL B 2 125 ? -1.906 19.817 -11.710 1.000 0.950 125 VAL B O 1
ATOM 6518 N N . ARG B 2 126 ? -2.605 20.753 -9.796 1.000 0.970 126 ARG B N 1
ATOM 6519 C CA . ARG B 2 126 ? -2.006 19.808 -8.843 1.000 0.970 126 ARG B CA 1
ATOM 6520 C C . ARG B 2 126 ? -2.779 18.494 -8.712 1.000 0.970 126 ARG B C 1
ATOM 6521 O O . ARG B 2 126 ? -2.448 17.679 -7.855 1.000 0.970 126 ARG B O 1
ATOM 6542 N N . ASN B 2 127 ? -3.861 18.314 -9.472 1.000 0.970 127 ASN B N 1
ATOM 6543 C CA . ASN B 2 127 ? -4.773 17.173 -9.369 1.000 0.970 127 ASN B CA 1
ATOM 6544 C C . ASN B 2 127 ? -5.177 16.833 -7.917 1.000 0.970 127 ASN B C 1
ATOM 6545 O O . ASN B 2 127 ? -5.214 15.670 -7.519 1.000 0.970 127 ASN B O 1
ATOM 6556 N N . PHE B 2 128 ? -5.428 17.852 -7.090 1.000 0.960 128 PHE B N 1
ATOM 6557 C CA . PHE B 2 128 ? -5.758 17.714 -5.665 1.000 0.960 128 PHE B CA 1
ATOM 6558 C C . PHE B 2 128 ? -4.735 16.890 -4.857 1.000 0.960 128 PHE B C 1
ATOM 6559 O O . PHE B 2 128 ? -5.108 16.217 -3.895 1.000 0.960 128 PHE B O 1
ATOM 6576 N N . GLY B 2 129 ? -3.458 16.910 -5.251 1.000 0.980 129 GLY B N 1
ATOM 6577 C CA . GLY B 2 129 ? -2.408 16.107 -4.623 1.000 0.980 129 GLY B CA 1
ATOM 6578 C C . GLY B 2 129 ? -2.583 14.602 -4.836 1.000 0.980 129 GLY B C 1
ATOM 6579 O O . GLY B 2 129 ? -2.093 13.818 -4.028 1.000 0.980 129 GLY B O 1
ATOM 6583 N N . MET B 2 130 ? -3.310 14.178 -5.877 1.000 0.990 130 MET B N 1
ATOM 6584 C CA . MET B 2 130 ? -3.483 12.772 -6.257 1.000 0.990 130 MET B CA 1
ATOM 6585 C C . MET B 2 130 ? -2.520 12.416 -7.398 1.000 0.990 130 MET B C 1
ATOM 6586 O O . MET B 2 130 ? -2.784 12.791 -8.544 1.000 0.990 130 MET B O 1
ATOM 6600 N N . PRO B 2 131 ? -1.422 11.688 -7.137 1.000 0.990 131 PRO B N 1
ATOM 6601 C CA . PRO B 2 131 ? -0.431 11.423 -8.169 1.000 0.990 131 PRO B CA 1
ATOM 6602 C C . PRO B 2 131 ? -0.889 10.395 -9.198 1.000 0.990 131 PRO B C 1
ATOM 6603 O O . PRO B 2 131 ? -1.613 9.436 -8.906 1.000 0.990 131 PRO B O 1
ATOM 6614 N N . HIS B 2 132 ? -0.400 10.595 -10.407 1.000 0.990 132 HIS B N 1
ATOM 6615 C CA . HIS B 2 132 ? -0.292 9.612 -11.467 1.000 0.990 132 HIS B CA 1
ATOM 6616 C C . HIS B 2 132 ? 0.986 8.763 -11.292 1.000 0.990 132 HIS B C 1
ATOM 6617 O O . HIS B 2 132 ? 1.844 9.086 -10.460 1.000 0.990 132 HIS B O 1
ATOM 6631 N N . PRO B 2 133 ? 1.160 7.693 -12.092 1.000 0.990 133 PRO B N 1
ATOM 6632 C CA . PRO B 2 133 ? 2.333 6.821 -12.002 1.000 0.990 133 PRO B CA 1
ATOM 6633 C C . PRO B 2 133 ? 3.657 7.578 -12.183 1.000 0.990 133 PRO B C 1
ATOM 6634 O O . PRO B 2 133 ? 4.616 7.355 -11.445 1.000 0.990 133 PRO B O 1
ATOM 6645 N N . GLU B 2 134 ? 3.705 8.526 -13.123 1.000 0.990 134 GLU B N 1
ATOM 6646 C CA . GLU B 2 134 ? 4.856 9.408 -13.353 1.000 0.990 134 GLU B CA 1
ATOM 6647 C C . GLU B 2 134 ? 5.243 10.241 -12.115 1.000 0.990 134 GLU B C 1
ATOM 6648 O O . GLU B 2 134 ? 6.423 10.530 -11.920 1.000 0.990 134 GLU B O 1
ATOM 6660 N N . GLY B 2 135 ? 4.306 10.566 -11.217 1.000 0.990 135 GLY B N 1
ATOM 6661 C CA . GLY B 2 135 ? 4.610 11.235 -9.951 1.000 0.990 135 GLY B CA 1
ATOM 6662 C C . GLY B 2 135 ? 5.388 10.342 -8.991 1.000 0.990 135 GLY B C 1
ATOM 6663 O O . GLY B 2 135 ? 6.406 10.766 -8.435 1.000 0.990 135 GLY B O 1
ATOM 6667 N N . TYR B 2 136 ? 4.974 9.081 -8.854 1.000 0.990 136 TYR B N 1
ATOM 6668 C CA . TYR B 2 136 ? 5.705 8.085 -8.065 1.000 0.990 136 TYR B CA 1
ATOM 6669 C C . TYR B 2 136 ? 7.086 7.791 -8.666 1.000 0.990 136 TYR B C 1
ATOM 6670 O O . TYR B 2 136 ? 8.073 7.771 -7.927 1.000 0.990 136 TYR B O 1
ATOM 6688 N N . ARG B 2 137 ? 7.189 7.682 -10.000 1.000 0.990 137 ARG B N 1
ATOM 6689 C CA . ARG B 2 137 ? 8.472 7.511 -10.710 1.000 0.990 137 ARG B CA 1
ATOM 6690 C C . ARG B 2 137 ? 9.398 8.719 -10.546 1.000 0.990 137 ARG B C 1
ATOM 6691 O O . ARG B 2 137 ? 10.595 8.541 -10.308 1.000 0.990 137 ARG B O 1
ATOM 6712 N N . LYS B 2 138 ? 8.870 9.950 -10.600 1.000 0.990 138 LYS B N 1
ATOM 6713 C CA . LYS B 2 138 ? 9.624 11.175 -10.281 1.000 0.990 138 LYS B CA 1
ATOM 6714 C C . LYS B 2 138 ? 10.154 11.135 -8.850 1.000 0.990 138 LYS B C 1
ATOM 6715 O O . LYS B 2 138 ? 11.342 11.384 -8.644 1.000 0.990 138 LYS B O 1
ATOM 6734 N N . ALA B 2 139 ? 9.307 10.789 -7.880 1.000 0.990 139 ALA B N 1
ATOM 6735 C CA . ALA B 2 139 ? 9.717 10.656 -6.487 1.000 0.990 139 ALA B CA 1
ATOM 6736 C C . ALA B 2 139 ? 10.856 9.636 -6.330 1.000 0.990 139 ALA B C 1
ATOM 6737 O O . ALA B 2 139 ? 11.908 9.971 -5.784 1.000 0.990 139 ALA B O 1
ATOM 6744 N N . LEU B 2 140 ? 10.712 8.437 -6.900 1.000 0.990 140 LEU B N 1
ATOM 6745 C CA . LEU B 2 140 ? 11.741 7.398 -6.853 1.000 0.990 140 LEU B CA 1
ATOM 6746 C C . LEU B 2 140 ? 13.057 7.845 -7.494 1.000 0.990 140 LEU B C 1
ATOM 6747 O O . LEU B 2 140 ? 14.130 7.612 -6.935 1.000 0.990 140 LEU B O 1
ATOM 6763 N N . ARG B 2 141 ? 12.996 8.545 -8.632 1.000 0.990 141 ARG B N 1
ATOM 6764 C CA . ARG B 2 141 ? 14.185 9.119 -9.273 1.000 0.990 141 ARG B CA 1
ATOM 6765 C C . ARG B 2 141 ? 14.943 10.049 -8.324 1.000 0.990 141 ARG B C 1
ATOM 6766 O O . ARG B 2 141 ? 16.172 9.992 -8.274 1.000 0.990 141 ARG B O 1
ATOM 6787 N N . LEU B 2 142 ? 14.238 10.908 -7.585 1.000 0.990 142 LEU B N 1
ATOM 6788 C CA . LEU B 2 142 ? 14.852 11.815 -6.611 1.000 0.990 142 LEU B CA 1
ATOM 6789 C C . LEU B 2 142 ? 15.409 11.061 -5.396 1.000 0.990 142 LEU B C 1
ATOM 6790 O O . LEU B 2 142 ? 16.508 11.382 -4.946 1.000 0.990 142 LEU B O 1
ATOM 6806 N N . MET B 2 143 ? 14.725 10.017 -4.920 1.000 0.990 143 MET B N 1
ATOM 6807 C CA . MET B 2 143 ? 15.220 9.155 -3.838 1.000 0.990 143 MET B CA 1
ATOM 6808 C C . MET B 2 143 ? 16.502 8.414 -4.233 1.000 0.990 143 MET B C 1
ATOM 6809 O O . MET B 2 143 ? 17.484 8.458 -3.499 1.000 0.990 143 MET B O 1
ATOM 6823 N N . LYS B 2 144 ? 16.549 7.800 -5.423 1.000 0.990 144 LYS B N 1
ATOM 6824 C CA . LYS B 2 144 ? 17.762 7.142 -5.943 1.000 0.990 144 LYS B CA 1
ATOM 6825 C C . LYS B 2 144 ? 18.913 8.125 -6.136 1.000 0.990 144 LYS B C 1
ATOM 6826 O O . LYS B 2 144 ? 20.070 7.784 -5.907 1.000 0.990 144 LYS B O 1
ATOM 6845 N N . GLN B 2 145 ? 18.610 9.361 -6.531 1.000 0.990 145 GLN B N 1
ATOM 6846 C CA . GLN B 2 145 ? 19.617 10.414 -6.588 1.000 0.990 145 GLN B CA 1
ATOM 6847 C C . GLN B 2 145 ? 20.139 10.770 -5.185 1.000 0.990 145 GLN B C 1
ATOM 6848 O O . GLN B 2 145 ? 21.339 10.973 -5.027 1.000 0.990 145 GLN B O 1
ATOM 6862 N N . ALA B 2 146 ? 19.272 10.843 -4.173 1.000 0.990 146 ALA B N 1
ATOM 6863 C CA . ALA B 2 146 ? 19.670 11.076 -2.788 1.000 0.990 146 ALA B CA 1
ATOM 6864 C C . ALA B 2 146 ? 20.578 9.955 -2.260 1.000 0.990 146 ALA B C 1
ATOM 6865 O O . ALA B 2 146 ? 21.634 10.262 -1.716 1.000 0.990 146 ALA B O 1
ATOM 6872 N N . ASP B 2 147 ? 20.214 8.692 -2.509 1.000 0.990 147 ASP B N 1
ATOM 6873 C CA . ASP B 2 147 ? 20.984 7.500 -2.129 1.000 0.990 147 ASP B CA 1
ATOM 6874 C C . ASP B 2 147 ? 22.400 7.525 -2.717 1.000 0.990 147 ASP B C 1
ATOM 6875 O O . ASP B 2 147 ? 23.389 7.444 -1.994 1.000 0.990 147 ASP B O 1
ATOM 6884 N N . LYS B 2 148 ? 22.506 7.783 -4.028 1.000 0.990 148 LYS B N 1
ATOM 6885 C CA . LYS B 2 148 ? 23.790 7.913 -4.733 1.000 0.990 148 LYS B CA 1
ATOM 6886 C C . LYS B 2 148 ? 24.717 8.968 -4.118 1.000 0.990 148 LYS B C 1
ATOM 6887 O O . LYS B 2 148 ? 25.936 8.824 -4.183 1.000 0.990 148 LYS B O 1
ATOM 6906 N N . PHE B 2 149 ? 24.152 10.056 -3.600 1.000 0.990 149 PHE B N 1
ATOM 6907 C CA . PHE B 2 149 ? 24.905 11.177 -3.031 1.000 0.990 149 PHE B CA 1
ATOM 6908 C C . PHE B 2 149 ? 24.821 11.237 -1.502 1.000 0.990 149 PHE B C 1
ATOM 6909 O O . PHE B 2 149 ? 25.111 12.286 -0.929 1.000 0.990 149 PHE B O 1
ATOM 6926 N N . ASN B 2 150 ? 24.422 10.136 -0.860 1.000 0.980 150 ASN B N 1
ATOM 6927 C CA . ASN B 2 150 ? 24.338 9.984 0.587 1.000 0.980 150 ASN B CA 1
ATOM 6928 C C . ASN B 2 150 ? 23.582 11.128 1.302 1.000 0.980 150 ASN B C 1
ATOM 6929 O O . ASN B 2 150 ? 24.038 11.675 2.308 1.000 0.980 150 ASN B O 1
ATOM 6940 N N . ARG B 2 151 ? 22.438 11.551 0.746 1.000 0.990 151 ARG B N 1
ATOM 6941 C CA . ARG B 2 151 ? 21.573 12.578 1.347 1.000 0.990 151 ARG B CA 1
ATOM 6942 C C . ARG B 2 151 ? 20.377 11.937 2.046 1.000 0.990 151 ARG B C 1
ATOM 6943 O O . ARG B 2 151 ? 19.655 11.186 1.388 1.000 0.990 151 ARG B O 1
ATOM 6964 N N . PRO B 2 152 ? 20.080 12.304 3.306 1.000 0.990 152 PRO B N 1
ATOM 6965 C CA . PRO B 2 152 ? 18.811 11.957 3.931 1.000 0.990 152 PRO B CA 1
ATOM 6966 C C . PRO B 2 152 ? 17.615 12.401 3.083 1.000 0.990 152 PRO B C 1
ATOM 6967 O O . PRO B 2 152 ? 17.656 13.446 2.421 1.000 0.990 152 PRO B O 1
ATOM 6978 N N . ILE B 2 153 ? 16.543 11.615 3.127 1.000 0.990 153 ILE B N 1
ATOM 6979 C CA . ILE B 2 153 ? 15.297 11.857 2.403 1.000 0.990 153 ILE B CA 1
ATOM 6980 C C . ILE B 2 153 ? 14.200 12.202 3.407 1.000 0.990 153 ILE B C 1
ATOM 6981 O O . ILE B 2 153 ? 13.980 11.472 4.375 1.000 0.990 153 ILE B O 1
ATOM 6997 N N . ILE B 2 154 ? 13.483 13.294 3.153 1.000 0.990 154 ILE B N 1
ATOM 6998 C CA . ILE B 2 154 ? 12.327 13.722 3.941 1.000 0.990 154 ILE B CA 1
ATOM 6999 C C . ILE B 2 154 ? 11.094 13.717 3.033 1.000 0.990 154 ILE B C 1
ATOM 7000 O O . ILE B 2 154 ? 11.050 14.440 2.040 1.000 0.990 154 ILE B O 1
ATOM 7016 N N . CYS B 2 155 ? 10.108 12.883 3.363 1.000 0.990 155 CYS B N 1
ATOM 7017 C CA . CYS B 2 155 ? 8.865 12.736 2.610 1.000 0.990 155 CYS B CA 1
ATOM 7018 C C . CYS B 2 155 ? 7.683 13.368 3.355 1.000 0.990 155 CYS B C 1
ATOM 7019 O O . CYS B 2 155 ? 7.433 13.025 4.511 1.000 0.990 155 CYS B O 1
ATOM 7027 N N . PHE B 2 156 ? 6.913 14.226 2.689 1.000 0.990 156 PHE B N 1
ATOM 7028 C CA . PHE B 2 156 ? 5.650 14.763 3.195 1.000 0.990 156 PHE B CA 1
ATOM 7029 C C . PHE B 2 156 ? 4.460 14.095 2.509 1.000 0.990 156 PHE B C 1
ATOM 7030 O O . PHE B 2 156 ? 4.346 14.098 1.284 1.000 0.990 156 PHE B O 1
ATOM 7047 N N . ILE B 2 157 ? 3.574 13.512 3.311 1.000 0.990 157 ILE B N 1
ATOM 7048 C CA . ILE B 2 157 ? 2.407 12.770 2.835 1.000 0.990 157 ILE B CA 1
ATOM 7049 C C . ILE B 2 157 ? 1.155 13.629 3.038 1.000 0.990 157 ILE B C 1
ATOM 7050 O O . ILE B 2 157 ? 0.786 13.942 4.174 1.000 0.990 157 ILE B O 1
ATOM 7066 N N . ASP B 2 158 ? 0.507 13.999 1.934 1.000 0.990 158 ASP B N 1
ATOM 7067 C CA . ASP B 2 158 ? -0.744 14.771 1.912 1.000 0.990 158 ASP B CA 1
ATOM 7068 C C . ASP B 2 158 ? -1.569 14.448 0.661 1.000 0.990 158 ASP B C 1
ATOM 7069 O O . ASP B 2 158 ? -1.608 15.199 -0.316 1.000 0.990 158 ASP B O 1
ATOM 7078 N N . THR B 2 159 ? -2.201 13.280 0.665 1.000 0.990 159 THR B N 1
ATOM 7079 C CA . THR B 2 159 ? -3.012 12.812 -0.450 1.000 0.990 159 THR B CA 1
ATOM 7080 C C . THR B 2 159 ? -4.227 12.031 0.024 1.000 0.990 159 THR B C 1
ATOM 7081 O O . THR B 2 159 ? -4.139 11.131 0.854 1.000 0.990 159 THR B O 1
ATOM 7092 N N . LYS B 2 160 ? -5.381 12.285 -0.589 1.000 0.980 160 LYS B N 1
ATOM 7093 C CA . LYS B 2 160 ? -6.568 11.420 -0.460 1.000 0.980 160 LYS B CA 1
ATOM 7094 C C . LYS B 2 160 ? -6.394 10.054 -1.145 1.000 0.980 160 LYS B C 1
ATOM 7095 O O . LYS B 2 160 ? -7.241 9.176 -0.979 1.000 0.980 160 LYS B O 1
ATOM 7114 N N . GLY B 2 161 ? -5.314 9.874 -1.908 1.000 0.980 161 GLY B N 1
ATOM 7115 C CA . GLY B 2 161 ? -4.930 8.635 -2.577 1.000 0.980 161 GLY B CA 1
ATOM 7116 C C . GLY B 2 161 ? -4.374 8.876 -3.980 1.000 0.980 161 GLY B C 1
ATOM 7117 O O . GLY B 2 161 ? -4.505 9.964 -4.539 1.000 0.980 161 GLY B O 1
ATOM 7121 N N . ALA B 2 162 ? -3.784 7.833 -4.565 1.000 0.990 162 ALA B N 1
ATOM 7122 C CA . ALA B 2 162 ? -3.327 7.867 -5.952 1.000 0.990 162 ALA B CA 1
ATOM 7123 C C . ALA B 2 162 ? -4.511 8.102 -6.898 1.000 0.990 162 ALA B C 1
ATOM 7124 O O . ALA B 2 162 ? -5.630 7.660 -6.618 1.000 0.990 162 ALA B O 1
ATOM 7131 N N . TYR B 2 163 ? -4.274 8.791 -8.012 1.000 0.980 163 TYR B N 1
ATOM 7132 C CA . TYR B 2 163 ? -5.337 9.149 -8.942 1.000 0.980 163 TYR B CA 1
ATOM 7133 C C . TYR B 2 163 ? -5.967 7.899 -9.586 1.000 0.980 163 TYR B C 1
ATOM 7134 O O . TYR B 2 163 ? -5.265 7.155 -10.280 1.000 0.980 163 TYR B O 1
ATOM 7152 N N . PRO B 2 164 ? -7.277 7.645 -9.387 1.000 0.970 164 PRO B N 1
ATOM 7153 C CA . PRO B 2 164 ? -7.961 6.472 -9.923 1.000 0.970 164 PRO B CA 1
ATOM 7154 C C . PRO B 2 164 ? -8.480 6.762 -11.339 1.000 0.970 164 PRO B C 1
ATOM 7155 O O . PRO B 2 164 ? -9.685 6.860 -11.570 1.000 0.970 164 PRO B O 1
ATOM 7166 N N . GLY B 2 165 ? -7.562 6.958 -12.283 1.000 0.960 165 GLY B N 1
ATOM 7167 C CA . GLY B 2 165 ? -7.879 7.345 -13.658 1.000 0.960 165 GLY B CA 1
ATOM 7168 C C . GLY B 2 165 ? -7.563 6.260 -14.679 1.000 0.960 165 GLY B C 1
ATOM 7169 O O . GLY B 2 165 ? -6.635 5.477 -14.498 1.000 0.960 165 GLY B O 1
ATOM 7173 N N . ARG B 2 166 ? -8.272 6.281 -15.814 1.000 0.960 166 ARG B N 1
ATOM 7174 C CA . ARG B 2 166 ? -7.990 5.403 -16.961 1.000 0.960 166 ARG B CA 1
ATOM 7175 C C . ARG B 2 166 ? -6.513 5.453 -17.358 1.000 0.960 166 ARG B C 1
ATOM 7176 O O . ARG B 2 166 ? -5.846 4.429 -17.405 1.000 0.960 166 ARG B O 1
ATOM 7197 N N . ALA B 2 167 ? -6.010 6.664 -17.575 1.000 0.960 167 ALA B N 1
ATOM 7198 C CA . ALA B 2 167 ? -4.643 6.886 -18.015 1.000 0.960 167 ALA B CA 1
ATOM 7199 C C . ALA B 2 167 ? -3.606 6.506 -16.933 1.000 0.960 167 ALA B C 1
ATOM 7200 O O . ALA B 2 167 ? -2.477 6.162 -17.262 1.000 0.960 167 ALA B O 1
ATOM 7207 N N . ALA B 2 168 ? -3.982 6.539 -15.648 1.000 0.980 168 ALA B N 1
ATOM 7208 C CA . ALA B 2 168 ? -3.124 6.075 -14.561 1.000 0.980 168 ALA B CA 1
ATOM 7209 C C . ALA B 2 168 ? -2.981 4.544 -14.569 1.000 0.980 168 ALA B C 1
ATOM 7210 O O . ALA B 2 168 ? -1.873 4.036 -14.427 1.000 0.980 168 ALA B O 1
ATOM 7217 N N . GLU B 2 169 ? -4.072 3.804 -14.792 1.000 0.980 169 GLU B N 1
ATOM 7218 C CA . GLU B 2 169 ? -4.014 2.344 -14.959 1.000 0.980 169 GLU B CA 1
ATOM 7219 C C . GLU B 2 169 ? -3.220 1.958 -16.219 1.000 0.980 169 GLU B C 1
ATOM 7220 O O . GLU B 2 169 ? -2.332 1.116 -16.143 1.000 0.980 169 GLU B O 1
ATOM 7232 N N . GLU B 2 170 ? -3.468 2.627 -17.355 1.000 0.980 170 GLU B N 1
ATOM 7233 C CA . GLU B 2 170 ? -2.739 2.410 -18.621 1.000 0.980 170 GLU B CA 1
ATOM 7234 C C . GLU B 2 170 ? -1.224 2.631 -18.482 1.000 0.980 170 GLU B C 1
ATOM 7235 O O . GLU B 2 170 ? -0.442 2.020 -19.205 1.000 0.980 170 GLU B O 1
ATOM 7247 N N . ARG B 2 171 ? -0.799 3.494 -17.551 1.000 0.980 171 ARG B N 1
ATOM 7248 C CA . ARG B 2 171 ? 0.613 3.797 -17.274 1.000 0.980 171 ARG B CA 1
ATO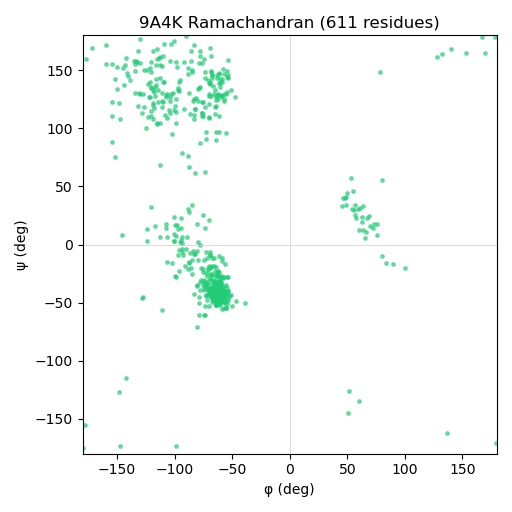M 7249 C C . ARG B 2 171 ? 1.183 3.070 -16.054 1.000 0.980 171 ARG B C 1
ATOM 7250 O O . ARG B 2 171 ? 2.296 3.403 -15.644 1.000 0.980 171 ARG B O 1
ATOM 7271 N N . GLY B 2 172 ? 0.460 2.111 -15.475 1.000 0.980 172 GLY B N 1
ATOM 7272 C CA . GLY B 2 172 ? 0.960 1.259 -14.393 1.000 0.980 172 GLY B CA 1
ATOM 7273 C C . GLY B 2 172 ? 0.929 1.904 -13.005 1.000 0.980 172 GLY B C 1
ATOM 7274 O O . GLY B 2 172 ? 1.951 1.955 -12.329 1.000 0.980 172 GLY B O 1
ATOM 7278 N N . GLN B 2 173 ? -0.232 2.387 -12.550 1.000 0.980 173 GLN B N 1
ATOM 7279 C CA . GLN B 2 173 ? -0.396 2.923 -11.184 1.000 0.980 173 GLN B CA 1
ATOM 7280 C C . GLN B 2 173 ? -0.011 1.905 -10.099 1.000 0.980 173 GLN B C 1
ATOM 7281 O O . GLN B 2 173 ? 0.677 2.261 -9.143 1.000 0.980 173 GLN B O 1
ATOM 7295 N N . SER B 2 174 ? -0.406 0.638 -10.263 1.000 0.990 174 SER B N 1
ATOM 7296 C CA . SER B 2 174 ? -0.013 -0.445 -9.355 1.000 0.990 174 SER B CA 1
ATOM 7297 C C . SER B 2 174 ? 1.501 -0.654 -9.333 1.000 0.990 174 SER B C 1
ATOM 7298 O O . SER B 2 174 ? 2.093 -0.640 -8.257 1.000 0.990 174 SER B O 1
ATOM 7306 N N . GLU B 2 175 ? 2.121 -0.797 -10.508 1.000 0.990 175 GLU B N 1
ATOM 7307 C CA . GLU B 2 175 ? 3.567 -1.001 -10.658 1.000 0.990 175 GLU B CA 1
ATOM 7308 C C . GLU B 2 175 ? 4.361 0.156 -10.053 1.000 0.990 175 GLU B C 1
ATOM 7309 O O . GLU B 2 175 ? 5.243 -0.082 -9.235 1.000 0.990 175 GLU B O 1
ATOM 7321 N N . ALA B 2 176 ? 3.998 1.404 -10.355 1.000 0.990 176 ALA B N 1
ATOM 7322 C CA . ALA B 2 176 ? 4.735 2.566 -9.873 1.000 0.990 176 ALA B CA 1
ATOM 7323 C C . ALA B 2 176 ? 4.714 2.682 -8.337 1.000 0.990 176 ALA B C 1
ATOM 7324 O O . ALA B 2 176 ? 5.739 2.980 -7.723 1.000 0.990 176 ALA B O 1
ATOM 7331 N N . ILE B 2 177 ? 3.571 2.404 -7.695 1.000 0.990 177 ILE B N 1
ATOM 7332 C CA . ILE B 2 177 ? 3.486 2.361 -6.228 1.000 0.990 177 ILE B CA 1
ATOM 7333 C C . ILE B 2 177 ? 4.293 1.178 -5.689 1.000 0.990 177 ILE B C 1
ATOM 7334 O O . ILE B 2 177 ? 5.111 1.371 -4.791 1.000 0.990 177 ILE B O 1
ATOM 7350 N N . ALA B 2 178 ? 4.100 -0.023 -6.238 1.000 0.990 178 ALA B N 1
ATOM 7351 C CA . ALA B 2 178 ? 4.783 -1.232 -5.789 1.000 0.990 178 ALA B CA 1
ATOM 7352 C C . ALA B 2 178 ? 6.310 -1.082 -5.861 1.000 0.990 178 ALA B C 1
ATOM 7353 O O . ALA B 2 178 ? 7.014 -1.362 -4.888 1.000 0.990 178 ALA B O 1
ATOM 7360 N N . LYS B 2 179 ? 6.815 -0.571 -6.989 1.000 0.990 179 LYS B N 1
ATOM 7361 C CA . LYS B 2 179 ? 8.234 -0.309 -7.231 1.000 0.990 179 LYS B CA 1
ATOM 7362 C C . LYS B 2 179 ? 8.788 0.699 -6.236 1.000 0.990 179 LYS B C 1
ATOM 7363 O O . LYS B 2 179 ? 9.892 0.496 -5.735 1.000 0.990 179 LYS B O 1
ATOM 7382 N N . ASN B 2 180 ? 8.022 1.731 -5.877 1.000 0.990 180 ASN B N 1
ATOM 7383 C CA . ASN B 2 180 ? 8.417 2.627 -4.795 1.000 0.990 180 ASN B CA 1
ATOM 7384 C C . ASN B 2 180 ? 8.553 1.882 -3.464 1.000 0.990 180 ASN B C 1
ATOM 7385 O O . ASN B 2 180 ? 9.588 2.027 -2.824 1.000 0.990 180 ASN B O 1
ATOM 7396 N N . LEU B 2 181 ? 7.576 1.060 -3.055 1.000 0.990 181 LEU B N 1
ATOM 7397 C CA . LEU B 2 181 ? 7.671 0.307 -1.792 1.000 0.990 181 LEU B CA 1
ATOM 7398 C C . LEU B 2 181 ? 8.926 -0.573 -1.752 1.000 0.990 181 LEU B C 1
ATOM 7399 O O . LEU B 2 181 ? 9.671 -0.560 -0.772 1.000 0.990 181 LEU B O 1
ATOM 7415 N N . PHE B 2 182 ? 9.162 -1.303 -2.842 1.000 0.990 182 PHE B N 1
ATOM 7416 C CA . PHE B 2 182 ? 10.295 -2.202 -3.017 1.000 0.990 182 PHE B CA 1
ATOM 7417 C C . PHE B 2 182 ? 11.635 -1.459 -2.988 1.000 0.990 182 PHE B C 1
ATOM 7418 O O . PHE B 2 182 ? 12.530 -1.805 -2.221 1.000 0.990 182 PHE B O 1
ATOM 7435 N N . GLU B 2 183 ? 11.793 -0.402 -3.785 1.000 0.990 183 GLU B N 1
ATOM 7436 C CA . GLU B 2 183 ? 13.060 0.326 -3.856 1.000 0.990 183 GLU B CA 1
ATOM 7437 C C . GLU B 2 183 ? 13.324 1.176 -2.612 1.000 0.990 183 GLU B C 1
ATOM 7438 O O . GLU B 2 183 ? 14.484 1.309 -2.218 1.000 0.990 183 GLU B O 1
ATOM 7450 N N . MET B 2 184 ? 12.280 1.725 -1.978 1.000 0.990 184 MET B N 1
ATOM 7451 C CA . MET B 2 184 ? 12.406 2.454 -0.716 1.000 0.990 184 MET B CA 1
ATOM 7452 C C . MET B 2 184 ? 12.892 1.548 0.414 1.000 0.990 184 MET B C 1
ATOM 7453 O O . MET B 2 184 ? 13.697 1.990 1.232 1.000 0.990 184 MET B O 1
ATOM 7467 N N . ALA B 2 185 ? 12.468 0.280 0.442 1.000 0.990 185 ALA B N 1
ATOM 7468 C CA . ALA B 2 185 ? 12.934 -0.684 1.434 1.000 0.990 185 ALA B CA 1
ATOM 7469 C C . ALA B 2 185 ? 14.464 -0.849 1.416 1.000 0.990 185 ALA B C 1
ATOM 7470 O O . ALA B 2 185 ? 15.071 -0.948 2.480 1.000 0.990 185 ALA B O 1
ATOM 7477 N N . GLY B 2 186 ? 15.086 -0.775 0.234 1.000 0.990 186 GLY B N 1
ATOM 7478 C CA . GLY B 2 186 ? 16.533 -0.915 0.043 1.000 0.990 186 GLY B CA 1
ATOM 7479 C C . GLY B 2 186 ? 17.338 0.390 0.027 1.000 0.990 186 GLY B C 1
ATOM 7480 O O . GLY B 2 186 ? 18.524 0.346 -0.284 1.000 0.990 186 GLY B O 1
ATOM 7484 N N . LEU B 2 187 ? 16.741 1.556 0.315 1.000 0.990 187 LEU B N 1
ATOM 7485 C CA . LEU B 2 187 ? 17.497 2.818 0.391 1.000 0.990 187 LEU B CA 1
ATOM 7486 C C . LEU B 2 187 ? 18.501 2.779 1.549 1.000 0.990 187 LEU B C 1
ATOM 7487 O O . LEU B 2 187 ? 18.140 2.452 2.679 1.000 0.990 187 LEU B O 1
ATOM 7503 N N . ARG B 2 188 ? 19.743 3.180 1.298 1.000 0.990 188 ARG B N 1
ATOM 7504 C CA . ARG B 2 188 ? 20.855 3.121 2.259 1.000 0.990 188 ARG B CA 1
ATOM 7505 C C . ARG B 2 188 ? 21.069 4.433 3.015 1.000 0.990 188 ARG B C 1
ATOM 7506 O O . ARG B 2 188 ? 21.960 4.538 3.845 1.000 0.990 188 ARG B O 1
ATOM 7527 N N . VAL B 2 189 ? 20.217 5.425 2.760 1.000 0.990 189 VAL B N 1
ATOM 7528 C CA . VAL B 2 189 ? 20.177 6.718 3.457 1.000 0.990 189 VAL B CA 1
ATOM 7529 C C . VAL B 2 189 ? 19.013 6.794 4.451 1.000 0.990 189 VAL B C 1
ATOM 7530 O O . VAL B 2 189 ? 18.015 6.085 4.282 1.000 0.990 189 VAL B O 1
ATOM 7543 N N . PRO B 2 190 ? 19.077 7.678 5.466 1.000 0.990 190 PRO B N 1
ATOM 7544 C CA . PRO B 2 190 ? 17.943 7.934 6.345 1.000 0.990 190 PRO B CA 1
ATOM 7545 C C . PRO B 2 190 ? 16.711 8.388 5.562 1.000 0.990 190 PRO B C 1
ATOM 7546 O O . PRO B 2 190 ? 16.783 9.348 4.794 1.000 0.990 190 PRO B O 1
ATOM 7557 N N . VAL B 2 191 ? 15.570 7.744 5.802 1.000 0.990 191 VAL B N 1
ATOM 7558 C CA . VAL B 2 191 ? 14.276 8.142 5.233 1.000 0.990 191 VAL B CA 1
ATOM 7559 C C . VAL B 2 191 ? 13.318 8.493 6.365 1.000 0.990 191 VAL B C 1
ATOM 7560 O O . VAL B 2 191 ? 13.017 7.649 7.212 1.000 0.990 191 VAL B O 1
ATOM 7573 N N . ILE B 2 192 ? 12.835 9.735 6.381 1.000 0.990 192 ILE B N 1
ATOM 7574 C CA . ILE B 2 192 ? 11.869 10.237 7.363 1.000 0.990 192 ILE B CA 1
ATOM 7575 C C . ILE B 2 192 ? 10.601 10.660 6.625 1.000 0.990 192 ILE B C 1
ATOM 7576 O O . ILE B 2 192 ? 10.645 11.537 5.769 1.000 0.990 192 ILE B O 1
ATOM 7592 N N . CYS B 2 193 ? 9.467 10.068 6.972 1.000 0.990 193 CYS B N 1
ATOM 7593 C CA . CYS B 2 193 ? 8.164 10.381 6.396 1.000 0.990 193 CYS B CA 1
ATOM 7594 C C . CYS B 2 193 ? 7.301 11.111 7.431 1.000 0.990 193 CYS B C 1
ATOM 7595 O O . CYS B 2 193 ? 7.291 10.736 8.603 1.000 0.990 193 CYS B O 1
ATOM 7603 N N . ILE B 2 194 ? 6.544 12.126 7.018 1.000 0.990 194 ILE B N 1
ATOM 7604 C CA . ILE B 2 194 ? 5.595 12.839 7.879 1.000 0.990 194 ILE B CA 1
ATOM 7605 C C . ILE B 2 194 ? 4.261 12.959 7.147 1.000 0.990 194 ILE B C 1
ATOM 7606 O O . ILE B 2 194 ? 4.190 13.588 6.093 1.000 0.990 194 ILE B O 1
ATOM 7622 N N . VAL B 2 195 ? 3.191 12.397 7.711 1.000 0.990 195 VAL B N 1
ATOM 7623 C CA . VAL B 2 195 ? 1.830 12.674 7.232 1.000 0.990 195 VAL B CA 1
ATOM 7624 C C . VAL B 2 195 ? 1.414 14.049 7.731 1.000 0.990 195 VAL B C 1
ATOM 7625 O O . VAL B 2 195 ? 1.275 14.265 8.936 1.000 0.990 195 VAL B O 1
ATOM 7638 N N . ILE B 2 196 ? 1.253 14.988 6.801 1.000 0.990 196 ILE B N 1
ATOM 7639 C CA . ILE B 2 196 ? 0.877 16.374 7.097 1.000 0.990 196 ILE B CA 1
ATOM 7640 C C . ILE B 2 196 ? -0.597 16.651 6.816 1.000 0.990 196 ILE B C 1
ATOM 7641 O O . ILE B 2 196 ? -1.122 17.616 7.356 1.000 0.990 196 ILE B O 1
ATOM 7657 N N . GLY B 2 197 ? -1.294 15.796 6.065 1.000 0.990 197 GLY B N 1
ATOM 7658 C CA . GLY B 2 197 ? -2.728 15.928 5.790 1.000 0.990 197 GLY B CA 1
ATOM 7659 C C . GLY B 2 197 ? -3.446 14.585 5.762 1.000 0.990 197 GLY B C 1
ATOM 7660 O O . GLY B 2 197 ? -3.557 13.920 6.794 1.000 0.990 197 GLY B O 1
ATOM 7664 N N . GLU B 2 198 ? -3.966 14.184 4.605 1.000 0.980 198 GLU B N 1
ATOM 7665 C CA . GLU B 2 198 ? -4.540 12.844 4.444 1.000 0.980 198 GLU B CA 1
ATOM 7666 C C . GLU B 2 198 ? -3.458 11.829 4.037 1.000 0.980 198 GLU B C 1
ATOM 7667 O O . GLU B 2 198 ? -2.687 12.032 3.105 1.000 0.980 198 GLU B O 1
ATOM 7679 N N . GLY B 2 199 ? -3.396 10.705 4.742 1.000 0.990 199 GLY B N 1
ATOM 7680 C CA . GLY B 2 199 ? -2.633 9.517 4.383 1.000 0.990 199 GLY B CA 1
ATOM 7681 C C . GLY B 2 199 ? -3.534 8.552 3.619 1.000 0.990 199 GLY B C 1
ATOM 7682 O O . GLY B 2 199 ? -4.079 7.600 4.180 1.000 0.990 199 GLY B O 1
ATOM 7686 N N . GLY B 2 200 ? -3.761 8.825 2.340 1.000 0.980 200 GLY B N 1
ATOM 7687 C CA . GLY B 2 200 ? -4.652 8.053 1.482 1.000 0.980 200 GLY B CA 1
ATOM 7688 C C . GLY B 2 200 ? -4.050 6.741 0.985 1.000 0.980 200 GLY B C 1
ATOM 7689 O O . GLY B 2 200 ? -3.535 6.673 -0.132 1.000 0.980 200 GLY B O 1
ATOM 7693 N N . SER B 2 201 ? -4.200 5.670 1.767 1.000 0.980 201 SER B N 1
ATOM 7694 C CA . SER B 2 201 ? -3.961 4.279 1.350 1.000 0.980 201 SER B CA 1
ATOM 7695 C C . SER B 2 201 ? -2.595 4.061 0.672 1.000 0.980 201 SER B C 1
ATOM 7696 O O . SER B 2 201 ? -1.599 4.684 1.042 1.000 0.980 201 SER B O 1
ATOM 7704 N N . GLY B 2 202 ? -2.530 3.172 -0.325 1.000 0.990 202 GLY B N 1
ATOM 7705 C CA . GLY B 2 202 ? -1.318 2.879 -1.094 1.000 0.990 202 GLY B CA 1
ATOM 7706 C C . GLY B 2 202 ? -0.722 4.113 -1.775 1.000 0.990 202 GLY B C 1
ATOM 7707 O O . GLY B 2 202 ? 0.492 4.200 -1.928 1.000 0.990 202 GLY B O 1
ATOM 7711 N N . GLY B 2 203 ? -1.549 5.109 -2.108 1.000 0.990 203 GLY B N 1
ATOM 7712 C CA . GLY B 2 203 ? -1.065 6.346 -2.713 1.000 0.990 203 GLY B CA 1
ATOM 7713 C C . GLY B 2 203 ? -0.241 7.222 -1.767 1.000 0.990 203 GLY B C 1
ATOM 7714 O O . GLY B 2 203 ? 0.668 7.921 -2.218 1.000 0.990 203 GLY B O 1
ATOM 7718 N N . ALA B 2 204 ? -0.527 7.152 -0.466 1.000 0.990 204 ALA B N 1
ATOM 7719 C CA . ALA B 2 204 ? 0.306 7.717 0.588 1.000 0.990 204 ALA B CA 1
ATOM 7720 C C . ALA B 2 204 ? 1.517 6.824 0.891 1.000 0.990 204 ALA B C 1
ATOM 7721 O O . ALA B 2 204 ? 2.644 7.314 0.974 1.000 0.990 204 ALA B O 1
ATOM 7728 N N . LEU B 2 205 ? 1.297 5.508 0.998 1.000 0.990 205 LEU B N 1
ATOM 7729 C CA . LEU B 2 205 ? 2.352 4.545 1.322 1.000 0.990 205 LEU B CA 1
ATOM 7730 C C . LEU B 2 205 ? 3.457 4.486 0.258 1.000 0.990 205 LEU B C 1
ATOM 7731 O O . LEU B 2 205 ? 4.604 4.221 0.605 1.000 0.990 205 LEU B O 1
ATOM 7747 N N . GLY B 2 206 ? 3.155 4.827 -0.998 1.000 0.990 206 GLY B N 1
ATOM 7748 C CA . GLY B 2 206 ? 4.141 4.965 -2.074 1.000 0.990 206 GLY B CA 1
ATOM 7749 C C . GLY B 2 206 ? 5.252 5.996 -1.813 1.000 0.990 206 GLY B C 1
ATOM 7750 O O . GLY B 2 206 ? 6.234 6.003 -2.548 1.000 0.990 206 GLY B O 1
ATOM 7754 N N . LEU B 2 207 ? 5.126 6.849 -0.784 1.000 0.990 207 LEU B N 1
ATOM 7755 C CA . LEU B 2 207 ? 6.194 7.714 -0.245 1.000 0.990 207 LEU B CA 1
ATOM 7756 C C . LEU B 2 207 ? 6.423 7.495 1.264 1.000 0.990 207 LEU B C 1
ATOM 7757 O O . LEU B 2 207 ? 7.041 8.318 1.939 1.000 0.990 207 LEU B O 1
ATOM 7773 N N . GLY B 2 208 ? 5.866 6.419 1.819 1.000 0.990 208 GLY B N 1
ATOM 7774 C CA . GLY B 2 208 ? 5.717 6.198 3.256 1.000 0.990 208 GLY B CA 1
ATOM 7775 C C . GLY B 2 208 ? 6.554 5.061 3.830 1.000 0.990 208 GLY B C 1
ATOM 7776 O O . GLY B 2 208 ? 6.362 4.731 5.000 1.000 0.990 208 GLY B O 1
ATOM 7780 N N . VAL B 2 209 ? 7.446 4.453 3.040 1.000 0.990 209 VAL B N 1
ATOM 7781 C CA . VAL B 2 209 ? 8.352 3.380 3.489 1.000 0.990 209 VAL B CA 1
ATOM 7782 C C . VAL B 2 209 ? 9.646 3.981 4.052 1.000 0.990 209 VAL B C 1
ATOM 7783 O O . VAL B 2 209 ? 10.678 4.017 3.387 1.000 0.990 209 VAL B O 1
ATOM 7796 N N . GLY B 2 210 ? 9.577 4.519 5.271 1.000 0.990 210 GLY B N 1
ATOM 7797 C CA . GLY B 2 210 ? 10.671 5.234 5.934 1.000 0.990 210 GLY B CA 1
ATOM 7798 C C . GLY B 2 210 ? 11.238 4.514 7.157 1.000 0.990 210 GLY B C 1
ATOM 7799 O O . GLY B 2 210 ? 10.585 3.664 7.760 1.000 0.990 210 GLY B O 1
ATOM 7803 N N . ASN B 2 211 ? 12.452 4.893 7.567 1.000 0.990 211 ASN B N 1
ATOM 7804 C CA . ASN B 2 211 ? 13.013 4.485 8.860 1.000 0.990 211 ASN B CA 1
ATOM 7805 C C . ASN B 2 211 ? 12.149 5.036 9.999 1.000 0.990 211 ASN B C 1
ATOM 7806 O O . ASN B 2 211 ? 11.746 4.302 10.905 1.000 0.990 211 ASN B O 1
ATOM 7817 N N . HIS B 2 212 ? 11.811 6.325 9.904 1.000 0.990 212 HIS B N 1
ATOM 7818 C CA . HIS B 2 212 ? 10.853 6.990 10.778 1.000 0.990 212 HIS B CA 1
ATOM 7819 C C . HIS B 2 212 ? 9.630 7.461 9.979 1.000 0.990 212 HIS B C 1
ATOM 7820 O O . HIS B 2 212 ? 9.762 8.023 8.894 1.000 0.990 212 HIS B O 1
ATOM 7834 N N . LEU B 2 213 ? 8.446 7.255 10.542 1.000 0.990 213 LEU B N 1
ATOM 7835 C CA . LEU B 2 213 ? 7.143 7.693 10.069 1.000 0.990 213 LEU B CA 1
ATOM 7836 C C . LEU B 2 213 ? 6.461 8.463 11.205 1.000 0.990 213 LEU B C 1
ATOM 7837 O O . LEU B 2 213 ? 6.197 7.926 12.283 1.000 0.990 213 LEU B O 1
ATOM 7853 N N . HIS B 2 214 ? 6.166 9.731 10.965 1.000 0.990 214 HIS B N 1
ATOM 7854 C CA . HIS B 2 214 ? 5.486 10.615 11.902 1.000 0.990 214 HIS B CA 1
ATOM 7855 C C . HIS B 2 214 ? 4.162 11.100 11.322 1.000 0.990 214 HIS B C 1
ATOM 7856 O O . HIS B 2 214 ? 3.905 10.988 10.123 1.000 0.990 214 HIS B O 1
ATOM 7870 N N . MET B 2 215 ? 3.323 11.674 12.174 1.000 0.990 215 MET B N 1
ATOM 7871 C CA . MET B 2 215 ? 2.054 12.273 11.766 1.000 0.990 215 MET B CA 1
ATOM 7872 C C . MET B 2 215 ? 1.823 13.578 12.503 1.000 0.990 215 MET B C 1
ATOM 7873 O O . MET B 2 215 ? 2.108 13.655 13.698 1.000 0.990 215 MET B O 1
ATOM 7887 N N . LEU B 2 216 ? 1.267 14.577 11.820 1.000 0.990 216 LEU B N 1
ATOM 7888 C CA . LEU B 2 216 ? 0.665 15.715 12.508 1.000 0.990 216 LEU B CA 1
ATOM 7889 C C . LEU B 2 216 ? -0.592 15.257 13.256 1.000 0.990 216 LEU B C 1
ATOM 7890 O O . LEU B 2 216 ? -1.306 14.367 12.801 1.000 0.990 216 LEU B O 1
ATOM 7906 N N . GLU B 2 217 ? -0.871 15.859 14.402 1.000 0.980 217 GLU B N 1
ATOM 7907 C CA . GLU B 2 217 ? -1.913 15.417 15.332 1.000 0.980 217 GLU B CA 1
ATOM 7908 C C . GLU B 2 217 ? -3.313 15.275 14.710 1.000 0.980 217 GLU B C 1
ATOM 7909 O O . GLU B 2 217 ? -4.053 14.352 15.053 1.000 0.980 217 GLU B O 1
ATOM 7921 N N . ASN B 2 218 ? -3.681 16.171 13.788 1.000 0.980 218 ASN B N 1
ATOM 7922 C CA . ASN B 2 218 ? -4.968 16.136 13.093 1.000 0.980 218 ASN B CA 1
ATOM 7923 C C . ASN B 2 218 ? -4.871 15.533 11.692 1.000 0.980 218 ASN B C 1
ATOM 7924 O O . ASN B 2 218 ? -5.878 15.487 10.995 1.000 0.980 218 ASN B O 1
ATOM 7935 N N . SER B 2 219 ? -3.695 15.063 11.270 1.000 0.990 219 SER B N 1
ATOM 7936 C CA . SER B 2 219 ? -3.584 14.251 10.058 1.000 0.990 219 SER B CA 1
ATOM 7937 C C . SER B 2 219 ? -4.245 12.884 10.264 1.000 0.990 219 SER B C 1
ATOM 7938 O O . SER B 2 219 ? -4.502 12.441 11.389 1.000 0.990 219 SER B O 1
ATOM 7946 N N . THR B 2 220 ? -4.542 12.201 9.165 1.000 0.990 220 THR B N 1
ATOM 7947 C CA . THR B 2 220 ? -5.163 10.869 9.191 1.000 0.990 220 THR B CA 1
ATOM 7948 C C . THR B 2 220 ? -4.382 9.920 8.307 1.000 0.990 220 THR B C 1
ATOM 7949 O O . THR B 2 220 ? -3.699 10.367 7.396 1.000 0.990 220 THR B O 1
ATOM 7960 N N . TYR B 2 221 ? -4.462 8.615 8.544 1.000 0.990 221 TYR B N 1
ATOM 7961 C CA . TYR B 2 221 ? -3.849 7.626 7.660 1.000 0.990 221 TYR B CA 1
ATOM 7962 C C . TYR B 2 221 ? -4.694 6.354 7.672 1.000 0.990 221 TYR B C 1
ATOM 7963 O O . TYR B 2 221 ? -4.949 5.770 8.723 1.000 0.990 221 TYR B O 1
ATOM 7981 N N . SER B 2 222 ? -5.178 5.942 6.502 1.000 0.990 222 SER B N 1
ATOM 7982 C CA . SER B 2 222 ? -6.131 4.842 6.382 1.000 0.990 222 SER B CA 1
ATOM 7983 C C . SER B 2 222 ? -5.901 4.011 5.127 1.000 0.990 222 SER B C 1
ATOM 7984 O O . SER B 2 222 ? -5.465 4.519 4.098 1.000 0.990 222 SER B O 1
ATOM 7992 N N . VAL B 2 223 ? -6.278 2.732 5.185 1.000 0.980 223 VAL B N 1
ATOM 7993 C CA . VAL B 2 223 ? -6.282 1.812 4.033 1.000 0.980 223 VAL B CA 1
ATOM 7994 C C . VAL B 2 223 ? -7.360 2.154 2.997 1.000 0.980 223 VAL B C 1
ATOM 7995 O O . VAL B 2 223 ? -7.263 1.753 1.839 1.000 0.980 223 VAL B O 1
ATOM 8008 N N . ILE B 2 224 ? -8.390 2.904 3.390 1.000 0.970 224 ILE B N 1
ATOM 8009 C CA . ILE B 2 224 ? -9.491 3.348 2.528 1.000 0.970 224 ILE B CA 1
ATOM 8010 C C . ILE B 2 224 ? -10.109 4.632 3.093 1.000 0.970 224 ILE B C 1
ATOM 8011 O O . ILE B 2 224 ? -10.046 4.876 4.301 1.000 0.970 224 ILE B O 1
ATOM 8027 N N . SER B 2 225 ? -10.743 5.448 2.250 1.000 0.970 225 SER B N 1
ATOM 8028 C CA . SER B 2 225 ? -11.500 6.597 2.749 1.000 0.970 225 SER B CA 1
ATOM 8029 C C . SER B 2 225 ? -12.646 6.149 3.672 1.000 0.970 225 SER B C 1
ATOM 8030 O O . SER B 2 225 ? -13.250 5.092 3.441 1.000 0.970 225 SER B O 1
ATOM 8038 N N . PRO B 2 226 ? -12.994 6.943 4.699 1.000 0.970 226 PRO B N 1
ATOM 8039 C CA . PRO B 2 226 ? -14.147 6.661 5.549 1.000 0.970 226 PRO B CA 1
ATOM 8040 C C . PRO B 2 226 ? -15.444 6.470 4.755 1.000 0.970 226 PRO B C 1
ATOM 8041 O O . PRO B 2 226 ? -16.215 5.555 5.037 1.000 0.970 226 PRO B O 1
ATOM 8052 N N . GLU B 2 227 ? -15.661 7.282 3.719 1.000 0.960 227 GLU B N 1
ATOM 8053 C CA . GLU B 2 227 ? -16.820 7.184 2.829 1.000 0.960 227 GLU B CA 1
ATOM 8054 C C . GLU B 2 227 ? -16.838 5.853 2.066 1.000 0.960 227 GLU B C 1
ATOM 8055 O O . GLU B 2 227 ? -17.879 5.200 1.974 1.000 0.960 227 GLU B O 1
ATOM 8067 N N . GLY B 2 228 ? -15.680 5.427 1.548 1.000 0.950 228 GLY B N 1
ATOM 8068 C CA . GLY B 2 228 ? -15.532 4.164 0.828 1.000 0.950 228 GLY B CA 1
ATOM 8069 C C . GLY B 2 228 ? -15.769 2.956 1.733 1.000 0.950 228 GLY B C 1
ATOM 8070 O O . GLY B 2 228 ? -16.504 2.040 1.360 1.000 0.950 228 GLY B O 1
ATOM 8074 N N . ALA B 2 229 ? -15.216 2.976 2.948 1.000 0.960 229 ALA B N 1
ATOM 8075 C CA . ALA B 2 229 ? -15.475 1.951 3.956 1.000 0.960 229 ALA B CA 1
ATOM 8076 C C . ALA B 2 229 ? -16.962 1.878 4.316 1.000 0.960 229 ALA B C 1
ATOM 8077 O O . ALA B 2 229 ? -17.544 0.795 4.300 1.000 0.960 229 ALA B O 1
ATOM 8084 N N . ALA B 2 230 ? -17.599 3.018 4.588 1.000 0.960 230 ALA B N 1
ATOM 8085 C CA . ALA B 2 230 ? -19.011 3.072 4.950 1.000 0.960 230 ALA B CA 1
ATOM 8086 C C . ALA B 2 230 ? -19.920 2.531 3.828 1.000 0.960 230 ALA B C 1
ATOM 8087 O O . ALA B 2 230 ? -20.807 1.704 4.074 1.000 0.960 230 ALA B O 1
ATOM 8094 N N . ALA B 2 231 ? -19.627 2.902 2.578 1.000 0.930 231 ALA B N 1
ATOM 8095 C CA . ALA B 2 231 ? -20.337 2.412 1.401 1.000 0.930 231 ALA B CA 1
ATOM 8096 C C . ALA B 2 231 ? -20.180 0.895 1.187 1.000 0.930 231 ALA B C 1
ATOM 8097 O O . ALA B 2 231 ? -21.119 0.238 0.743 1.000 0.930 231 ALA B O 1
ATOM 8104 N N . LEU B 2 232 ? -19.022 0.314 1.506 1.000 0.890 232 LEU B N 1
ATOM 8105 C CA . LEU B 2 232 ? -18.782 -1.122 1.330 1.000 0.890 232 LEU B CA 1
ATOM 8106 C C . LEU B 2 232 ? -19.320 -1.961 2.494 1.000 0.890 232 LEU B C 1
ATOM 8107 O O . LEU B 2 232 ? -19.925 -3.009 2.277 1.000 0.890 232 LEU B O 1
ATOM 8123 N N . LEU B 2 233 ? -19.115 -1.505 3.728 1.000 0.900 233 LEU B N 1
ATOM 8124 C CA . LEU B 2 233 ? -19.465 -2.254 4.935 1.000 0.900 233 LEU B CA 1
ATOM 8125 C C . LEU B 2 233 ? -20.953 -2.192 5.256 1.000 0.900 233 LEU B C 1
ATOM 8126 O O . LEU B 2 233 ? -21.530 -3.186 5.696 1.000 0.900 233 LEU B O 1
ATOM 8142 N N . TRP B 2 234 ? -21.555 -1.022 5.055 1.000 0.920 234 TRP B N 1
ATOM 8143 C CA . TRP B 2 234 ? -22.922 -0.742 5.486 1.000 0.920 234 TRP B CA 1
ATOM 8144 C C . TRP B 2 234 ? -23.831 -0.283 4.350 1.000 0.920 234 TRP B C 1
ATOM 8145 O O . TRP B 2 234 ? -25.000 -0.013 4.598 1.000 0.920 234 TRP B O 1
ATOM 8166 N N . LYS B 2 235 ? -23.335 -0.241 3.103 1.000 0.920 235 LYS B N 1
ATOM 8167 C CA . LYS B 2 235 ? -24.087 0.233 1.926 1.000 0.920 235 LYS B CA 1
ATOM 8168 C C . LYS B 2 235 ? -24.614 1.662 2.075 1.000 0.920 235 LYS B C 1
ATOM 8169 O O . LYS B 2 235 ? -25.581 2.031 1.414 1.000 0.920 235 LYS B O 1
ATOM 8188 N N . ASP B 2 236 ? -23.954 2.459 2.911 1.000 0.940 236 ASP B N 1
ATOM 8189 C CA . ASP B 2 236 ? -24.355 3.824 3.218 1.000 0.940 236 ASP B CA 1
ATOM 8190 C C . ASP B 2 236 ? -23.118 4.686 3.477 1.000 0.940 236 ASP B C 1
ATOM 8191 O O . ASP B 2 236 ? -22.449 4.561 4.503 1.000 0.940 236 ASP B O 1
ATOM 8200 N N . SER B 2 237 ? -22.808 5.573 2.533 1.000 0.920 237 SER B N 1
ATOM 8201 C CA . SER B 2 237 ? -21.671 6.489 2.631 1.000 0.920 237 SER B CA 1
ATOM 8202 C C . SER B 2 237 ? -21.843 7.555 3.714 1.000 0.920 237 SER B C 1
ATOM 8203 O O . SER B 2 237 ? -20.849 8.131 4.147 1.000 0.920 237 SER B O 1
ATOM 8211 N N . SER B 2 238 ? -23.069 7.824 4.179 1.000 0.940 238 SER B N 1
ATOM 8212 C CA . SER B 2 238 ? -23.315 8.800 5.251 1.000 0.940 238 SER B CA 1
ATOM 8213 C C . SER B 2 238 ? -22.752 8.341 6.602 1.000 0.940 238 SER B C 1
ATOM 8214 O O . SER B 2 238 ? -22.466 9.159 7.476 1.000 0.940 238 SER B O 1
ATOM 8222 N N . LEU B 2 239 ? -22.479 7.040 6.747 1.000 0.960 239 LEU B N 1
ATOM 8223 C CA . LEU B 2 239 ? -21.846 6.450 7.926 1.000 0.960 239 LEU B CA 1
ATOM 8224 C C . LEU B 2 239 ? -20.314 6.619 7.943 1.000 0.960 239 LEU B C 1
ATOM 8225 O O . LEU B 2 239 ? -19.630 5.933 8.704 1.000 0.960 239 LEU B O 1
ATOM 8241 N N . ALA B 2 240 ? -19.760 7.541 7.147 1.000 0.960 240 ALA B N 1
ATOM 8242 C CA . ALA B 2 240 ? -18.329 7.847 7.093 1.000 0.960 240 ALA B CA 1
ATOM 8243 C C . ALA B 2 240 ? -17.739 8.177 8.476 1.000 0.960 240 ALA B C 1
ATOM 8244 O O . ALA B 2 240 ? -16.670 7.680 8.824 1.000 0.960 240 ALA B O 1
ATOM 8251 N N . LYS B 2 241 ? -18.476 8.917 9.314 1.000 0.960 241 LYS B N 1
ATOM 8252 C CA . LYS B 2 241 ? -18.084 9.189 10.706 1.000 0.960 241 LYS B CA 1
ATOM 8253 C C . LYS B 2 241 ? -17.842 7.908 11.505 1.000 0.960 241 LYS B C 1
ATOM 8254 O O . LYS B 2 241 ? -16.781 7.735 12.099 1.000 0.960 241 LYS B O 1
ATOM 8273 N N . LYS B 2 242 ? -18.800 6.980 11.450 1.000 0.960 242 LYS B N 1
ATOM 8274 C CA . LYS B 2 242 ? -18.688 5.673 12.102 1.000 0.960 242 LYS B CA 1
ATOM 8275 C C . LYS B 2 242 ? -17.524 4.865 11.522 1.000 0.960 242 LYS B C 1
ATOM 8276 O O . LYS B 2 242 ? -16.818 4.205 12.276 1.000 0.960 242 LYS B O 1
ATOM 8295 N N . ALA B 2 243 ? -17.301 4.916 10.206 1.000 0.970 243 ALA B N 1
ATOM 8296 C CA . ALA B 2 243 ? -16.175 4.232 9.567 1.000 0.970 243 ALA B CA 1
ATOM 8297 C C . ALA B 2 243 ? -14.821 4.758 10.062 1.000 0.970 243 ALA B C 1
ATOM 8298 O O . ALA B 2 243 ? -13.957 3.953 10.393 1.000 0.970 243 ALA B O 1
ATOM 8305 N N . ALA B 2 244 ? -14.650 6.082 10.150 1.000 0.970 244 ALA B N 1
ATOM 8306 C CA . ALA B 2 244 ? -13.422 6.710 10.638 1.000 0.970 244 ALA B CA 1
ATOM 8307 C C . ALA B 2 244 ? -13.093 6.297 12.082 1.000 0.970 244 ALA B C 1
ATOM 8308 O O . ALA B 2 244 ? -11.956 5.935 12.371 1.000 0.970 244 ALA B O 1
ATOM 8315 N N . GLU B 2 245 ? -14.097 6.294 12.963 1.000 0.970 245 GLU B N 1
ATOM 8316 C CA . GLU B 2 245 ? -13.956 5.849 14.356 1.000 0.970 245 GLU B CA 1
ATOM 8317 C C . GLU B 2 245 ? -13.633 4.346 14.440 1.000 0.970 245 GLU B C 1
ATOM 8318 O O . GLU B 2 245 ? -12.730 3.943 15.165 1.000 0.970 245 GLU B O 1
ATOM 8330 N N . THR B 2 246 ? -14.323 3.509 13.654 1.000 0.970 246 THR B N 1
ATOM 8331 C CA . THR B 2 246 ? -14.150 2.043 13.695 1.000 0.970 246 THR B CA 1
ATOM 8332 C C . THR B 2 246 ? -12.805 1.595 13.107 1.000 0.970 246 THR B C 1
ATOM 8333 O O . THR B 2 246 ? -12.228 0.612 13.562 1.000 0.970 246 THR B O 1
ATOM 8344 N N . MET B 2 247 ? -12.296 2.294 12.088 1.000 0.980 247 MET B N 1
ATOM 8345 C CA . MET B 2 247 ? -11.015 1.974 11.446 1.000 0.980 247 MET B CA 1
ATOM 8346 C C . MET B 2 247 ? -9.797 2.560 12.169 1.000 0.980 247 MET B C 1
ATOM 8347 O O . MET B 2 247 ? -8.682 2.248 11.755 1.000 0.980 247 MET B O 1
ATOM 8361 N N . LYS B 2 248 ? -9.988 3.375 13.222 1.000 0.980 248 LYS B N 1
ATOM 8362 C CA . LYS B 2 248 ? -8.897 3.928 14.041 1.000 0.980 248 LYS B CA 1
ATOM 8363 C C . LYS B 2 248 ? -7.829 4.657 13.203 1.000 0.980 248 LYS B C 1
ATOM 8364 O O . LYS B 2 248 ? -6.660 4.287 13.188 1.000 0.980 248 LYS B O 1
ATOM 8383 N N . ILE B 2 249 ? -8.258 5.664 12.436 1.000 0.990 249 ILE B N 1
ATOM 8384 C CA . ILE B 2 249 ? -7.440 6.311 11.387 1.000 0.990 249 ILE B CA 1
ATOM 8385 C C . ILE B 2 249 ? -6.671 7.560 11.850 1.000 0.990 249 ILE B C 1
ATOM 8386 O O . ILE B 2 249 ? -6.049 8.238 11.026 1.000 0.990 249 ILE B O 1
ATOM 8402 N N . THR B 2 250 ? -6.775 7.931 13.129 1.000 0.980 250 THR B N 1
ATOM 8403 C CA . THR B 2 250 ? -6.193 9.173 13.661 1.000 0.980 250 THR B CA 1
ATOM 8404 C C . THR B 2 250 ? -4.732 8.986 14.073 1.000 0.980 250 THR B C 1
ATOM 8405 O O . THR B 2 250 ? -4.301 7.873 14.366 1.000 0.980 250 THR B O 1
ATOM 8416 N N . ALA B 2 251 ? -3.954 10.070 14.144 1.000 0.980 251 ALA B N 1
ATOM 8417 C CA . ALA B 2 251 ? -2.574 9.989 14.626 1.000 0.980 251 ALA B CA 1
ATOM 8418 C C . ALA B 2 251 ? -2.443 9.363 16.041 1.000 0.980 251 ALA B C 1
ATOM 8419 O O . ALA B 2 251 ? -1.562 8.515 16.212 1.000 0.980 251 ALA B O 1
ATOM 8426 N N . PRO B 2 252 ? -3.310 9.675 17.035 1.000 0.980 252 PRO B N 1
ATOM 8427 C CA . PRO B 2 252 ? -3.313 8.972 18.321 1.000 0.980 252 PRO B CA 1
ATOM 8428 C C . PRO B 2 252 ? -3.533 7.462 18.195 1.000 0.980 252 PRO B C 1
ATOM 8429 O O . PRO B 2 252 ? -2.782 6.687 18.785 1.000 0.980 252 PRO B O 1
ATOM 8440 N N . ASP B 2 253 ? -4.511 7.043 17.388 1.000 0.980 253 ASP B N 1
ATOM 8441 C CA . ASP B 2 253 ? -4.796 5.624 17.165 1.000 0.980 253 ASP B CA 1
ATOM 8442 C C . ASP B 2 253 ? -3.585 4.900 16.565 1.000 0.980 253 ASP B C 1
ATOM 8443 O O . ASP B 2 253 ? -3.181 3.831 17.019 1.000 0.980 253 ASP B O 1
ATOM 8452 N N . LEU B 2 254 ? -2.965 5.500 15.548 1.000 0.990 254 LEU B N 1
ATOM 8453 C CA . LEU B 2 254 ? -1.799 4.927 14.885 1.000 0.990 254 LEU B CA 1
ATOM 8454 C C . LEU B 2 254 ? -0.584 4.855 15.805 1.000 0.990 254 LEU B C 1
ATOM 8455 O O . LEU B 2 254 ? 0.239 3.945 15.673 1.000 0.990 254 LEU B O 1
ATOM 8471 N N . LYS B 2 255 ? -0.469 5.803 16.738 1.000 0.980 255 LYS B N 1
ATOM 8472 C CA . LYS B 2 255 ? 0.569 5.778 17.763 1.000 0.980 255 LYS B CA 1
ATOM 8473 C C . LYS B 2 255 ? 0.342 4.635 18.750 1.000 0.980 255 LYS B C 1
ATOM 8474 O O . LYS B 2 255 ? 1.303 3.943 19.077 1.000 0.980 255 LYS B O 1
ATOM 8493 N N . GLU B 2 256 ? -0.899 4.414 19.184 1.000 0.980 256 GLU B N 1
ATOM 8494 C CA . GLU B 2 256 ? -1.283 3.294 20.058 1.000 0.980 256 GLU B CA 1
ATOM 8495 C C . GLU B 2 256 ? -1.057 1.934 19.374 1.000 0.980 256 GLU B C 1
ATOM 8496 O O . GLU B 2 256 ? -0.573 0.995 20.002 1.000 0.980 256 GLU B O 1
ATOM 8508 N N . LEU B 2 257 ? -1.327 1.846 18.067 1.000 0.980 257 LEU B N 1
ATOM 8509 C CA . LEU B 2 257 ? -1.071 0.654 17.250 1.000 0.980 257 LEU B CA 1
ATOM 8510 C C . LEU B 2 257 ? 0.418 0.412 16.947 1.000 0.980 257 LEU B C 1
ATOM 8511 O O . LEU B 2 257 ? 0.748 -0.613 16.356 1.000 0.980 257 LEU B O 1
ATOM 8527 N N . GLY B 2 258 ? 1.314 1.335 17.317 1.000 0.970 258 GLY B N 1
ATOM 8528 C CA . GLY B 2 258 ? 2.754 1.216 17.064 1.000 0.970 258 GLY B CA 1
ATOM 8529 C C . GLY B 2 258 ? 3.167 1.436 15.604 1.000 0.970 258 GLY B C 1
ATOM 8530 O O . GLY B 2 258 ? 4.269 1.060 15.221 1.000 0.970 258 GLY B O 1
ATOM 8534 N N . ILE B 2 259 ? 2.303 2.044 14.786 1.000 0.980 259 ILE B N 1
ATOM 8535 C CA . ILE B 2 259 ? 2.550 2.258 13.350 1.000 0.980 259 ILE B CA 1
ATOM 8536 C C . ILE B 2 259 ? 3.439 3.473 13.103 1.000 0.980 259 ILE B C 1
ATOM 8537 O O . ILE B 2 259 ? 4.240 3.484 12.169 1.000 0.980 259 ILE B O 1
ATOM 8553 N N . ILE B 2 260 ? 3.294 4.502 13.938 1.000 0.990 260 ILE B N 1
ATOM 8554 C CA . ILE B 2 260 ? 4.048 5.750 13.818 1.000 0.990 260 ILE B CA 1
ATOM 8555 C C . ILE B 2 260 ? 5.005 5.923 14.993 1.000 0.990 260 ILE B C 1
ATOM 8556 O O . ILE B 2 260 ? 4.689 5.631 16.152 1.000 0.990 260 ILE B O 1
ATOM 8572 N N . ASP B 2 261 ? 6.179 6.474 14.711 1.000 0.990 261 ASP B N 1
ATOM 8573 C CA . ASP B 2 261 ? 7.213 6.680 15.722 1.000 0.990 261 ASP B CA 1
ATOM 8574 C C . ASP B 2 261 ? 6.905 7.901 16.585 1.000 0.990 261 ASP B C 1
ATOM 8575 O O . ASP B 2 261 ? 7.197 7.913 17.781 1.000 0.990 261 ASP B O 1
ATOM 8584 N N . HIS B 2 262 ? 6.267 8.926 16.018 1.000 0.980 262 HIS B N 1
ATOM 8585 C CA . HIS B 2 262 ? 5.932 10.140 16.753 1.000 0.980 262 HIS B CA 1
ATOM 8586 C C . HIS B 2 262 ? 4.694 10.835 16.188 1.000 0.980 262 HIS B C 1
ATOM 8587 O O . HIS B 2 262 ? 4.503 10.892 14.974 1.000 0.980 262 HIS B O 1
ATOM 8601 N N . MET B 2 263 ? 3.882 11.388 17.086 1.000 0.990 263 MET B N 1
ATOM 8602 C CA . MET B 2 263 ? 2.774 12.274 16.750 1.000 0.990 263 MET B CA 1
ATOM 8603 C C . MET B 2 263 ? 3.199 13.705 17.069 1.000 0.990 263 MET B C 1
ATOM 8604 O O . MET B 2 263 ? 3.403 14.054 18.230 1.000 0.990 263 MET B O 1
ATOM 8618 N N . ILE B 2 264 ? 3.339 14.521 16.034 1.000 0.990 264 ILE B N 1
ATOM 8619 C CA . ILE B 2 264 ? 3.720 15.925 16.130 1.000 0.990 264 ILE B CA 1
ATOM 8620 C C . ILE B 2 264 ? 2.458 16.718 16.467 1.000 0.990 264 ILE B C 1
ATOM 8621 O O . ILE B 2 264 ? 1.514 16.742 15.677 1.000 0.990 264 ILE B O 1
ATOM 8637 N N . LYS B 2 265 ? 2.434 17.366 17.634 1.000 0.970 265 LYS B N 1
ATOM 8638 C CA . LYS B 2 265 ? 1.306 18.214 18.053 1.000 0.970 265 LYS B CA 1
ATOM 8639 C C . LYS B 2 265 ? 0.985 19.288 17.007 1.000 0.970 265 LYS B C 1
ATOM 8640 O O . LYS B 2 265 ? 1.895 19.787 16.333 1.000 0.970 265 LYS B O 1
ATOM 8659 N N . GLU B 2 266 ? -0.281 19.684 16.915 1.000 0.970 266 GLU B N 1
ATOM 8660 C CA . GLU B 2 266 ? -0.671 20.825 16.086 1.000 0.970 266 GLU B CA 1
ATOM 8661 C C . GLU B 2 266 ? -0.846 22.115 16.892 1.000 0.970 266 GLU B C 1
ATOM 8662 O O . GLU B 2 266 ? -1.072 22.106 18.104 1.000 0.970 266 GLU B O 1
ATOM 8674 N N . VAL B 2 267 ? -0.733 23.252 16.208 1.000 0.940 267 VAL B N 1
ATOM 8675 C CA . VAL B 2 267 ? -1.212 24.537 16.728 1.000 0.940 267 VAL B CA 1
ATOM 8676 C C . VAL B 2 267 ? -2.689 24.404 17.116 1.000 0.940 267 VAL B C 1
ATOM 8677 O O . VAL B 2 267 ? -3.449 23.682 16.471 1.000 0.940 267 VAL B O 1
ATOM 8690 N N . LYS B 2 268 ? -3.112 25.083 18.189 1.000 0.890 268 LYS B N 1
ATOM 8691 C CA . LYS B 2 268 ? -4.492 25.013 18.693 1.000 0.890 268 LYS B CA 1
ATOM 8692 C C . LYS B 2 268 ? -5.487 25.420 17.595 1.000 0.890 268 LYS B C 1
ATOM 8693 O O . LYS B 2 268 ? -5.360 26.500 17.032 1.000 0.890 268 LYS B O 1
ATOM 8712 N N . GLY B 2 269 ? -6.456 24.548 17.313 1.000 0.870 269 GLY B N 1
ATOM 8713 C CA . GLY B 2 269 ? -7.412 24.670 16.199 1.000 0.870 269 GLY B CA 1
ATOM 8714 C C . GLY B 2 269 ? -6.953 24.023 14.883 1.000 0.870 269 GLY B C 1
ATOM 8715 O O . GLY B 2 269 ? -7.770 23.700 14.031 1.000 0.870 269 GLY B O 1
ATOM 8719 N N . GLY B 2 270 ? -5.660 23.731 14.742 1.000 0.930 270 GLY B N 1
ATOM 8720 C CA . GLY B 2 270 ? -5.075 23.050 13.593 1.000 0.930 270 GLY B CA 1
ATOM 8721 C C . GLY B 2 270 ? -3.893 23.808 12.994 1.000 0.930 270 GLY B C 1
ATOM 8722 O O . GLY B 2 270 ? -3.721 25.011 13.187 1.000 0.930 270 GLY B O 1
ATOM 8726 N N . ALA B 2 271 ? -3.087 23.092 12.213 1.000 0.970 271 ALA B N 1
ATOM 8727 C CA . ALA B 2 271 ? -1.861 23.592 11.586 1.000 0.970 271 ALA B CA 1
ATOM 8728 C C . ALA B 2 271 ? -2.021 24.881 10.749 1.000 0.970 271 ALA B C 1
ATOM 8729 O O . ALA B 2 271 ? -1.067 25.643 10.609 1.000 0.970 271 ALA B O 1
ATOM 8736 N N . HIS B 2 272 ? -3.210 25.124 10.191 1.000 0.950 272 HIS B N 1
ATOM 8737 C CA . HIS B 2 272 ? -3.520 26.272 9.332 1.000 0.950 272 HIS B CA 1
ATOM 8738 C C . HIS B 2 272 ? -3.562 27.613 10.085 1.000 0.950 272 HIS B C 1
ATOM 8739 O O . HIS B 2 272 ? -3.429 28.662 9.458 1.000 0.950 272 HIS B O 1
ATOM 8753 N N . HIS B 2 273 ? -3.695 27.607 11.417 1.000 0.930 273 HIS B N 1
ATOM 8754 C CA . HIS B 2 273 ? -3.718 28.846 12.201 1.000 0.930 273 HIS B CA 1
ATOM 8755 C C . HIS B 2 273 ? -2.350 29.520 12.351 1.000 0.930 273 HIS B C 1
ATOM 8756 O O . HIS B 2 273 ? -2.293 30.743 12.460 1.000 0.930 273 HIS B O 1
ATOM 8770 N N . ASP B 2 274 ? -1.258 28.750 12.369 1.000 0.970 274 ASP B N 1
ATOM 8771 C CA . ASP B 2 274 ? 0.105 29.288 12.435 1.000 0.970 274 ASP B CA 1
ATOM 8772 C C . ASP B 2 274 ? 1.103 28.290 11.827 1.000 0.970 274 ASP B C 1
ATOM 8773 O O . ASP B 2 274 ? 1.681 27.437 12.506 1.000 0.970 274 ASP B O 1
ATOM 8782 N N . VAL B 2 275 ? 1.306 28.403 10.513 1.000 0.980 275 VAL B N 1
ATOM 8783 C CA . VAL B 2 275 ? 2.191 27.513 9.743 1.000 0.980 275 VAL B CA 1
ATOM 8784 C C . VAL B 2 275 ? 3.633 27.579 10.241 1.000 0.980 275 VAL B C 1
ATOM 8785 O O . VAL B 2 275 ? 4.318 26.558 10.288 1.000 0.980 275 VAL B O 1
ATOM 8798 N N . LYS B 2 276 ? 4.093 28.758 10.671 1.000 0.980 276 LYS B N 1
ATOM 8799 C CA . LYS B 2 276 ? 5.459 28.965 11.159 1.000 0.980 276 LYS B CA 1
ATOM 8800 C C . LYS B 2 276 ? 5.675 28.264 12.499 1.000 0.980 276 LYS B C 1
ATOM 8801 O O . LYS B 2 276 ? 6.692 27.595 12.689 1.000 0.980 276 LYS B O 1
ATOM 8820 N N . LEU B 2 277 ? 4.722 28.381 13.424 1.000 0.980 277 LEU B N 1
ATOM 8821 C CA . LEU B 2 277 ? 4.766 27.659 14.694 1.000 0.980 277 LEU B CA 1
ATOM 8822 C C . LEU B 2 277 ? 4.643 26.150 14.471 1.000 0.980 277 LEU B C 1
ATOM 8823 O O . LEU B 2 277 ? 5.400 25.385 15.071 1.000 0.980 277 LEU B O 1
ATOM 8839 N N . GLN B 2 278 ? 3.771 25.720 13.557 1.000 0.990 278 GLN B N 1
ATOM 8840 C CA . GLN B 2 278 ? 3.656 24.312 13.189 1.000 0.990 278 GLN B CA 1
ATOM 8841 C C . GLN B 2 278 ? 4.968 23.762 12.616 1.000 0.990 278 GLN B C 1
ATOM 8842 O O . GLN B 2 278 ? 5.410 22.682 13.016 1.000 0.990 278 GLN B O 1
ATOM 8856 N N . ALA B 2 279 ? 5.617 24.521 11.729 1.000 0.990 279 ALA B N 1
ATOM 8857 C CA . ALA B 2 279 ? 6.919 24.177 11.177 1.000 0.990 279 ALA B CA 1
ATOM 8858 C C . ALA B 2 279 ? 7.976 24.059 12.284 1.000 0.990 279 ALA B C 1
ATOM 8859 O O . ALA B 2 279 ? 8.760 23.120 12.266 1.000 0.990 279 ALA B O 1
ATOM 8866 N N . SER B 2 280 ? 7.952 24.910 13.317 1.000 0.990 280 SER B N 1
ATOM 8867 C CA . SER B 2 280 ? 8.879 24.770 14.454 1.000 0.990 280 SER B CA 1
ATOM 8868 C C . SER B 2 280 ? 8.697 23.460 15.238 1.000 0.990 280 SER B C 1
ATOM 8869 O O . SER B 2 280 ? 9.667 22.896 15.738 1.000 0.990 280 SER B O 1
ATOM 8877 N N . TYR B 2 281 ? 7.473 22.926 15.321 1.000 0.990 281 TYR B N 1
ATOM 8878 C CA . TYR B 2 281 ? 7.228 21.625 15.957 1.000 0.990 281 TYR B CA 1
ATOM 8879 C C . TYR B 2 281 ? 7.741 20.466 15.096 1.000 0.990 281 TYR B C 1
ATOM 8880 O O . TYR B 2 281 ? 8.251 19.468 15.615 1.000 0.990 281 TYR B O 1
ATOM 8898 N N . MET B 2 282 ? 7.637 20.607 13.775 1.000 0.990 282 MET B N 1
ATOM 8899 C CA . MET B 2 282 ? 8.187 19.646 12.820 1.000 0.990 282 MET B CA 1
ATOM 8900 C C . MET B 2 282 ? 9.717 19.679 12.802 1.000 0.990 282 MET B C 1
ATOM 8901 O O . MET B 2 282 ? 10.339 18.621 12.750 1.000 0.990 282 MET B O 1
ATOM 8915 N N . ASP B 2 283 ? 10.311 20.867 12.918 1.000 0.990 283 ASP B N 1
ATOM 8916 C CA . ASP B 2 283 ? 11.756 21.090 12.975 1.000 0.990 283 ASP B CA 1
ATOM 8917 C C . ASP B 2 283 ? 12.418 20.260 14.085 1.000 0.990 283 ASP B C 1
ATOM 8918 O O . ASP B 2 283 ? 13.363 19.509 13.841 1.000 0.990 283 ASP B O 1
ATOM 8927 N N . GLU B 2 284 ? 11.864 20.304 15.297 1.000 0.990 284 GLU B N 1
ATOM 8928 C CA . GLU B 2 284 ? 12.382 19.533 16.431 1.000 0.990 284 GLU B CA 1
ATOM 8929 C C . GLU B 2 284 ? 12.275 18.017 16.211 1.000 0.990 284 GLU B C 1
ATOM 8930 O O . GLU B 2 284 ? 13.210 17.268 16.515 1.000 0.990 284 GLU B O 1
ATOM 8942 N N . THR B 2 285 ? 11.176 17.558 15.606 1.000 0.990 285 THR B N 1
ATOM 8943 C CA . THR B 2 285 ? 10.989 16.135 15.282 1.000 0.990 285 THR B CA 1
ATOM 8944 C C . THR B 2 285 ? 11.998 15.672 14.228 1.000 0.990 285 THR B C 1
ATOM 8945 O O . THR B 2 285 ? 12.638 14.633 14.395 1.000 0.990 285 THR B O 1
ATOM 8956 N N . LEU B 2 286 ? 12.204 16.462 13.169 1.000 0.990 286 LEU B N 1
ATOM 8957 C CA . LEU B 2 286 ? 13.179 16.171 12.116 1.000 0.990 286 LEU B CA 1
ATOM 8958 C C . LEU B 2 286 ? 14.614 16.149 12.656 1.000 0.990 286 LEU B C 1
ATOM 8959 O O . LEU B 2 286 ? 15.361 15.217 12.349 1.000 0.990 286 LEU B O 1
ATOM 8975 N N . LYS B 2 287 ? 14.994 17.107 13.516 1.000 0.990 287 LYS B N 1
ATOM 8976 C CA . LYS B 2 287 ? 16.304 17.103 14.191 1.000 0.990 287 LYS B CA 1
ATOM 8977 C C . LYS B 2 287 ? 16.519 15.824 14.979 1.000 0.990 287 LYS B C 1
ATOM 8978 O O . LYS B 2 287 ? 17.591 15.228 14.886 1.000 0.990 287 LYS B O 1
ATOM 8997 N N . GLN B 2 288 ? 15.529 15.416 15.769 1.000 0.990 288 GLN B N 1
ATOM 8998 C CA . GLN B 2 288 ? 15.658 14.225 16.596 1.000 0.990 288 GLN B CA 1
ATOM 8999 C C . GLN B 2 288 ? 15.786 12.964 15.738 1.000 0.990 288 GLN B C 1
ATOM 9000 O O . GLN B 2 288 ? 16.660 12.136 15.990 1.000 0.990 288 GLN B O 1
ATOM 9014 N N . SER B 2 289 ? 14.976 12.852 14.687 1.000 0.990 289 SER B N 1
ATOM 9015 C CA . SER B 2 289 ? 15.035 11.734 13.750 1.000 0.990 289 SER B CA 1
ATOM 9016 C C . SER B 2 289 ? 16.382 11.643 13.035 1.000 0.990 289 SER B C 1
ATOM 9017 O O . SER B 2 289 ? 17.002 10.582 13.053 1.000 0.990 289 SER B O 1
ATOM 9025 N N . LEU B 2 290 ? 16.899 12.751 12.496 1.000 0.990 290 LEU B N 1
ATOM 9026 C CA . LEU B 2 290 ? 18.215 12.781 11.848 1.000 0.990 290 LEU B CA 1
ATOM 9027 C C . LEU B 2 290 ? 19.348 12.470 12.830 1.000 0.990 290 LEU B C 1
ATOM 9028 O O . LEU B 2 290 ? 20.241 11.702 12.494 1.000 0.990 290 LEU B O 1
ATOM 9044 N N . LYS B 2 291 ? 19.300 12.992 14.062 1.000 0.980 291 LYS B N 1
ATOM 9045 C CA . LYS B 2 291 ? 20.302 12.685 15.100 1.000 0.980 291 LYS B CA 1
ATOM 9046 C C . LYS B 2 291 ? 20.378 11.200 15.439 1.000 0.980 291 LYS B C 1
ATOM 9047 O O . LYS B 2 291 ? 21.452 10.730 15.809 1.000 0.980 291 LYS B O 1
ATOM 9066 N N . THR B 2 292 ? 19.255 10.490 15.383 1.000 0.980 292 THR B N 1
ATOM 9067 C CA . THR B 2 292 ? 19.222 9.045 15.618 1.000 0.980 292 THR B CA 1
ATOM 9068 C C . THR B 2 292 ? 19.688 8.285 14.380 1.000 0.980 292 THR B C 1
ATOM 9069 O O . THR B 2 292 ? 20.582 7.454 14.491 1.000 0.980 292 THR B O 1
ATOM 9080 N N . LEU B 2 293 ? 19.139 8.594 13.203 1.000 0.990 293 LEU B N 1
ATOM 9081 C CA . LEU B 2 293 ? 19.375 7.815 11.984 1.000 0.990 293 LEU B CA 1
ATOM 9082 C C . LEU B 2 293 ? 20.764 8.034 11.371 1.000 0.990 293 LEU B C 1
ATOM 9083 O O . LEU B 2 293 ? 21.336 7.093 10.843 1.000 0.990 293 LEU B O 1
ATOM 9099 N N . LEU B 2 294 ? 21.349 9.233 11.486 1.000 0.980 294 LEU B N 1
ATOM 9100 C CA . LEU B 2 294 ? 22.704 9.519 10.981 1.000 0.980 294 LEU B CA 1
ATOM 9101 C C . LEU B 2 294 ? 23.819 8.803 11.761 1.000 0.980 294 LEU B C 1
ATOM 9102 O O . LEU B 2 294 ? 24.984 8.915 11.391 1.000 0.980 294 LEU B O 1
ATOM 9118 N N . LYS B 2 295 ? 23.490 8.118 12.863 1.000 0.980 295 LYS B N 1
ATOM 9119 C CA . LYS B 2 295 ? 24.447 7.299 13.622 1.000 0.980 295 LYS B CA 1
ATOM 9120 C C . LYS B 2 295 ? 24.551 5.866 13.105 1.000 0.980 295 LYS B C 1
ATOM 9121 O O . LYS B 2 295 ? 25.478 5.177 13.510 1.000 0.980 295 LYS B O 1
ATOM 9140 N N . LEU B 2 296 ? 23.593 5.434 12.289 1.000 0.990 296 LEU B N 1
ATOM 9141 C CA . LEU B 2 296 ? 23.511 4.079 11.761 1.000 0.990 296 LEU B CA 1
ATOM 9142 C C . LEU B 2 296 ? 24.312 3.966 10.458 1.000 0.990 296 LEU B C 1
ATOM 9143 O O . LEU B 2 296 ? 24.364 4.924 9.682 1.000 0.990 296 LEU B O 1
ATOM 9159 N N . SER B 2 297 ? 24.915 2.802 10.211 1.000 0.990 297 SER B N 1
ATOM 9160 C CA . SER B 2 297 ? 25.519 2.470 8.916 1.000 0.990 297 SER B CA 1
ATOM 9161 C C . SER B 2 297 ? 24.461 2.283 7.821 1.000 0.990 297 SER B C 1
ATOM 9162 O O . SER B 2 297 ? 23.263 2.186 8.095 1.000 0.990 297 SER B O 1
ATOM 9170 N N . GLU B 2 298 ? 24.903 2.205 6.564 1.000 0.980 298 GLU B N 1
ATOM 9171 C CA . GLU B 2 298 ? 24.033 1.903 5.419 1.000 0.980 298 GLU B CA 1
ATOM 9172 C C . GLU B 2 298 ? 23.268 0.582 5.626 1.000 0.980 298 GLU B C 1
ATOM 9173 O O . GLU B 2 298 ? 22.053 0.520 5.424 1.000 0.980 298 GLU B O 1
ATOM 9185 N N . GLU B 2 299 ? 23.963 -0.458 6.093 1.000 0.980 299 GLU B N 1
ATOM 9186 C CA . GLU B 2 299 ? 23.393 -1.776 6.384 1.000 0.980 299 GLU B CA 1
ATOM 9187 C C . GLU B 2 299 ? 22.416 -1.720 7.564 1.000 0.980 299 GLU B C 1
ATOM 9188 O O . GLU B 2 299 ? 21.329 -2.295 7.498 1.000 0.980 299 GLU B O 1
ATOM 9200 N N . GLU B 2 300 ? 22.758 -0.985 8.626 1.000 0.990 300 GLU B N 1
ATOM 9201 C CA . GLU B 2 300 ? 21.880 -0.804 9.785 1.000 0.990 300 GLU B CA 1
ATOM 9202 C C . GLU B 2 300 ? 20.606 -0.028 9.425 1.000 0.990 300 GLU B C 1
ATOM 9203 O O . GLU B 2 300 ? 19.535 -0.346 9.940 1.000 0.990 300 GLU B O 1
ATOM 9215 N N . LEU B 2 301 ? 20.679 0.956 8.520 1.000 0.990 301 LEU B N 1
ATOM 9216 C CA . LEU B 2 301 ? 19.513 1.700 8.034 1.000 0.990 301 LEU B CA 1
ATOM 9217 C C . LEU B 2 301 ? 18.549 0.809 7.248 1.000 0.990 301 LEU B C 1
ATOM 9218 O O . LEU B 2 301 ? 17.334 0.908 7.443 1.000 0.990 301 LEU B O 1
ATOM 9234 N N . VAL B 2 302 ? 19.071 -0.054 6.373 1.000 0.990 302 VAL B N 1
ATOM 9235 C CA . VAL B 2 302 ? 18.257 -1.016 5.617 1.000 0.990 302 VAL B CA 1
ATOM 9236 C C . VAL B 2 302 ? 17.644 -2.046 6.565 1.000 0.990 302 VAL B C 1
ATOM 9237 O O . VAL B 2 302 ? 16.429 -2.259 6.529 1.000 0.990 302 VAL B O 1
ATOM 9250 N N . GLN B 2 303 ? 18.442 -2.622 7.470 1.000 0.990 303 GLN B N 1
ATOM 9251 C CA . GLN B 2 303 ? 17.958 -3.630 8.413 1.000 0.990 303 GLN B CA 1
ATOM 9252 C C . GLN B 2 303 ? 16.921 -3.056 9.383 1.000 0.990 303 GLN B C 1
ATOM 9253 O O . GLN B 2 303 ? 15.877 -3.666 9.599 1.000 0.990 303 GLN B O 1
ATOM 9267 N N . GLN B 2 304 ? 17.155 -1.863 9.938 1.000 0.990 304 GLN B N 1
ATOM 9268 C CA . GLN B 2 304 ? 16.207 -1.214 10.845 1.000 0.990 304 GLN B CA 1
ATOM 9269 C C . GLN B 2 304 ? 14.866 -0.952 10.156 1.000 0.990 304 GLN B C 1
ATOM 9270 O O . GLN B 2 304 ? 13.812 -1.145 10.768 1.000 0.990 304 GLN B O 1
ATOM 9284 N N . ARG B 2 305 ? 14.892 -0.536 8.884 1.000 0.990 305 ARG B N 1
ATOM 9285 C CA . ARG B 2 305 ? 13.670 -0.341 8.102 1.000 0.990 305 ARG B CA 1
ATOM 9286 C C . ARG B 2 305 ? 12.951 -1.669 7.884 1.000 0.990 305 ARG B C 1
ATOM 9287 O O . ARG B 2 305 ? 11.745 -1.732 8.102 1.000 0.990 305 ARG B O 1
ATOM 9308 N N . TYR B 2 306 ? 13.677 -2.723 7.510 1.000 0.990 306 TYR B N 1
ATOM 9309 C CA . TYR B 2 306 ? 13.103 -4.054 7.321 1.000 0.990 306 TYR B CA 1
ATOM 9310 C C . TYR B 2 306 ? 12.402 -4.567 8.583 1.000 0.990 306 TYR B C 1
ATOM 9311 O O . TYR B 2 306 ? 11.210 -4.867 8.537 1.000 0.990 306 TYR B O 1
ATOM 9329 N N . GLU B 2 307 ? 13.105 -4.587 9.719 1.000 0.990 307 GLU B N 1
ATOM 9330 C CA . GLU B 2 307 ? 12.568 -5.089 10.990 1.000 0.990 307 GLU B CA 1
ATOM 9331 C C . GLU B 2 307 ? 11.337 -4.308 11.448 1.000 0.990 307 GLU B C 1
ATOM 9332 O O . GLU B 2 307 ? 10.354 -4.894 11.905 1.000 0.990 307 GLU B O 1
ATOM 9344 N N . LYS B 2 308 ? 11.348 -2.982 11.261 1.000 0.990 308 LYS B N 1
ATOM 9345 C CA . LYS B 2 308 ? 10.192 -2.130 11.551 1.000 0.990 308 LYS B CA 1
ATOM 9346 C C . LYS B 2 308 ? 8.947 -2.612 10.810 1.000 0.990 308 LYS B C 1
ATOM 9347 O O . LYS B 2 308 ? 7.920 -2.817 11.447 1.000 0.990 308 LYS B O 1
ATOM 9366 N N . TYR B 2 309 ? 9.012 -2.771 9.485 1.000 0.990 309 TYR B N 1
ATOM 9367 C CA . TYR B 2 309 ? 7.842 -3.182 8.697 1.000 0.990 309 TYR B CA 1
ATOM 9368 C C . TYR B 2 309 ? 7.493 -4.659 8.900 1.000 0.990 309 TYR B C 1
ATOM 9369 O O . TYR B 2 309 ? 6.308 -4.994 8.935 1.000 0.990 309 TYR B O 1
ATOM 9387 N N . LYS B 2 310 ? 8.494 -5.529 9.097 1.000 0.990 310 LYS B N 1
ATOM 9388 C CA . LYS B 2 310 ? 8.309 -6.943 9.455 1.000 0.990 310 LYS B CA 1
ATOM 9389 C C . LYS B 2 310 ? 7.465 -7.093 10.720 1.000 0.990 310 LYS B C 1
ATOM 9390 O O . LYS B 2 310 ? 6.528 -7.888 10.734 1.000 0.990 310 LYS B O 1
ATOM 9409 N N . ALA B 2 311 ? 7.729 -6.277 11.736 1.000 0.980 311 ALA B N 1
ATOM 9410 C CA . ALA B 2 311 ? 7.012 -6.313 13.006 1.000 0.980 311 ALA B CA 1
ATOM 9411 C C . ALA B 2 311 ? 5.542 -5.848 12.927 1.000 0.980 311 ALA B C 1
ATOM 9412 O O . ALA B 2 311 ? 4.808 -5.992 13.904 1.000 0.980 311 ALA B O 1
ATOM 9419 N N . ILE B 2 312 ? 5.083 -5.281 11.803 1.000 0.990 312 ILE B N 1
ATOM 9420 C CA . ILE B 2 312 ? 3.717 -4.757 11.698 1.000 0.990 312 ILE B CA 1
ATOM 9421 C C . ILE B 2 312 ? 2.717 -5.869 11.373 1.000 0.990 312 ILE B C 1
ATOM 9422 O O . ILE B 2 312 ? 2.800 -6.544 10.345 1.000 0.990 312 ILE B O 1
ATOM 9438 N N . GLY B 2 313 ? 1.692 -5.970 12.213 1.000 0.980 313 GLY B N 1
ATOM 9439 C CA . GLY B 2 313 ? 0.589 -6.918 12.090 1.000 0.980 313 GLY B CA 1
ATOM 9440 C C . GLY B 2 313 ? 0.333 -7.615 13.421 1.000 0.980 313 GLY B C 1
ATOM 9441 O O . GLY B 2 313 ? 1.160 -7.556 14.328 1.000 0.980 313 GLY B O 1
ATOM 9445 N N . LYS B 2 314 ? -0.829 -8.255 13.556 1.000 0.970 314 LYS B N 1
ATOM 9446 C CA . LYS B 2 314 ? -1.128 -9.131 14.695 1.000 0.970 314 LYS B CA 1
ATOM 9447 C C . LYS B 2 314 ? -1.666 -10.465 14.215 1.000 0.970 314 LYS B C 1
ATOM 9448 O O . LYS B 2 314 ? -2.591 -10.504 13.404 1.000 0.970 314 LYS B O 1
ATOM 9467 N N . VAL B 2 315 ? -1.074 -11.537 14.719 1.000 0.960 315 VAL B N 1
ATOM 9468 C CA . VAL B 2 315 ? -1.405 -12.915 14.363 1.000 0.960 315 VAL B CA 1
ATOM 9469 C C . VAL B 2 315 ? -1.341 -13.779 15.617 1.000 0.960 315 VAL B C 1
ATOM 9470 O O . VAL B 2 315 ? -0.516 -13.529 16.496 1.000 0.960 315 VAL B O 1
ATOM 9483 N N . SER B 2 316 ? -2.180 -14.805 15.674 1.000 0.940 316 SER B N 1
ATOM 9484 C CA . SER B 2 316 ? -2.121 -15.865 16.681 1.000 0.940 316 SER B CA 1
ATOM 9485 C C . SER B 2 316 ? -1.796 -17.204 16.017 1.000 0.940 316 SER B C 1
ATOM 9486 O O . SER B 2 316 ? -1.800 -17.310 14.790 1.000 0.940 316 SER B O 1
ATOM 9494 N N . VAL B 2 317 ? -1.474 -18.222 16.817 1.000 0.910 317 VAL B N 1
ATOM 9495 C CA . VAL B 2 317 ? -1.202 -19.584 16.338 1.000 0.910 317 VAL B CA 1
ATOM 9496 C C . VAL B 2 317 ? -2.016 -20.572 17.173 1.000 0.910 317 VAL B C 1
ATOM 9497 O O . VAL B 2 317 ? -1.983 -20.490 18.400 1.000 0.910 317 VAL B O 1
ATOM 9510 N N . GLU B 2 318 ? -2.733 -21.490 16.522 1.000 0.840 318 GLU B N 1
ATOM 9511 C CA . GLU B 2 318 ? -3.431 -22.619 17.163 1.000 0.840 318 GLU B CA 1
ATOM 9512 C C . GLU B 2 318 ? -2.935 -23.977 16.642 1.000 0.840 318 GLU B C 1
ATOM 9513 O O . GLU B 2 318 ? -2.585 -24.116 15.469 1.000 0.840 318 GLU B O 1
ATOM 9525 N N . ASP B 2 319 ? -2.959 -24.991 17.520 1.000 0.690 319 ASP B N 1
ATOM 9526 C CA . ASP B 2 319 ? -2.509 -26.362 17.227 1.000 0.690 319 ASP B CA 1
ATOM 9527 C C . ASP B 2 319 ? -3.599 -27.287 16.637 1.000 0.690 319 ASP B C 1
ATOM 9528 O O . ASP B 2 319 ? -3.265 -28.318 16.054 1.000 0.690 319 ASP B O 1
ATOM 9537 N N . GLN B 2 320 ? -4.902 -27.008 16.803 1.000 0.570 320 GLN B N 1
ATOM 9538 C CA . GLN B 2 320 ? -5.962 -27.866 16.239 1.000 0.570 320 GLN B CA 1
ATOM 9539 C C . GLN B 2 320 ? -6.227 -27.508 14.774 1.000 0.570 320 GLN B C 1
ATOM 9540 O O . GLN B 2 320 ? -6.760 -26.447 14.460 1.000 0.570 320 GLN B O 1
ATOM 9554 N N . TYR B 2 321 ? -5.858 -28.420 13.873 1.000 0.570 321 TYR B N 1
ATOM 9555 C CA . TYR B 2 321 ? -5.752 -28.131 12.448 1.000 0.570 321 TYR B CA 1
ATOM 9556 C C . TYR B 2 321 ? -6.893 -28.672 11.594 1.000 0.570 321 TYR B C 1
ATOM 9557 O O . TYR B 2 321 ? -7.139 -29.876 11.548 1.000 0.570 321 TYR B O 1
ATOM 9575 N N . ILE B 2 322 ? -7.496 -27.774 10.814 1.000 0.490 322 ILE B N 1
ATOM 9576 C CA . ILE B 2 322 ? -8.176 -28.115 9.564 1.000 0.490 322 ILE B CA 1
ATOM 9577 C C . ILE B 2 322 ? -7.206 -27.698 8.452 1.000 0.490 322 ILE B C 1
ATOM 9578 O O . ILE B 2 322 ? -7.095 -26.515 8.141 1.000 0.490 322 ILE B O 1
ATOM 9594 N N . GLY B 2 323 ? -6.402 -28.643 7.964 1.000 0.510 323 GLY B N 1
ATOM 9595 C CA . GLY B 2 323 ? -5.383 -28.414 6.933 1.000 0.510 323 GLY B CA 1
ATOM 9596 C C . GLY B 2 323 ? -5.821 -28.910 5.555 1.000 0.510 323 GLY B C 1
ATOM 9597 O O . GLY B 2 323 ? -6.854 -29.563 5.413 1.000 0.510 323 GLY B O 1
ATOM 9601 N N . VAL B 2 324 ? -5.020 -28.607 4.532 1.000 0.470 324 VAL B N 1
ATOM 9602 C CA . VAL B 2 324 ? -5.332 -28.936 3.130 1.000 0.470 324 VAL B CA 1
ATOM 9603 C C . VAL B 2 324 ? -5.026 -30.404 2.768 1.000 0.470 324 VAL B C 1
ATOM 9604 O O . VAL B 2 324 ? -5.497 -30.874 1.726 1.000 0.470 324 VAL B O 1
ATOM 9617 N N . ASN B 2 325 ? -4.287 -31.131 3.616 1.000 0.360 325 ASN B N 1
ATOM 9618 C CA . ASN B 2 325 ? -3.932 -32.546 3.422 1.000 0.360 325 ASN B CA 1
ATOM 9619 C C . ASN B 2 325 ? -5.113 -33.497 3.652 1.000 0.360 325 ASN B C 1
ATOM 9620 O O . ASN B 2 325 ? -5.620 -33.541 4.794 1.000 0.360 325 ASN B O 1
#

Sequence (615 aa):
MLKDIFTKKKKYASVPSDQAKHDVPEGIMTKCPKCKKIMLTKELDKNMRVCMNCDYHFPMNAKQRIESLMDEQSFEEFNQGMLSENPLGFPGYLEKLEKDREKTSLNEAVVTGKGTIGGHPAVVAVMDSSFRMGSMGSVVGEKITLAIEKAKADKVPFIIFTASGGARMQEGVLSLMQMAKTSSALKLFSEEQGLIISVMTHPTTGGVSASFASLGDYNFAEPGALIGFAGRRIIEQTIGEKLPEDFQTAEFLLKHGQLDAVIHRDDMKKTLENLLDMHQTGGDIEWLQDMAPRLEFEKPVIELQTKIAELKKFTQDSDMDLSAEIERLEDRLAKLQDDIYKNLKPWDRVQIARLADRPTTLDYIEHLFTDFFECHGDRAYGDDEAIVGGIAKFHGLPVTVIGHQRGKDTKENLVRNFGMPHPEGYRKALRLMKQADKFNRPIICFIDTKGAYPGRAAEERGQSEAIAKNLFEMAGLRVPVICIVIGEGGSGGALGLGVGNHLHMLENSTYSVISPEGAAALLWKDSSLAKKAAETMKITAPDLKELGIIDHMIKEVKGGAHHDVKLQASYMDETLKQSLKTLLKLSEEELVQQRYEKYKAIGKVSVEDQYIGVN

Secondary structure (DSSP, 8-state):
--------------PPPGGGGTTS-TTSEEE-TTT--EEEHHHHHHTTTB-TTT--B----HHHHHHHHSPTT--EEESTTEEE--TT--TTHHHHHHHHHHHHS-SSSEEEEEEEETTEEEEEEEE-TTTGGG---HHHHHHHHHHHHHHHHHT--EEEEEEESS--GGGTHHHHHHHHHHHHHHHHHHTTT--EEEEEEEEEEHHHHTTGGG--SEEEE-TT-BEESS-HHHHHHHHTSPPPTTTTBHHHHHHTTS-SEE--HHHHHHHHHHHHHHTSS----GGG--/-----GGGHHHHHHHHHHHHHHHHHHHSS---HHHHHHHHHHHHHHHHHHHHT--HHHHHHHHT-TTS--HHHHHHHH-EEEEE----SSS---TTEEEEEEEETTEEEEEEEE---SSHHHHHHTGGG---HHHHHHHHHHHHHHHHTT--EEEEEEES-S---HHHHHTTHHHHHHHHHHHHHT--S-EEEEEEEEEEHHHHHTT---SEEEEETT-EEESS-HHHHHHHHSS-GGGHHHHHHHTT-BHHHHHHTT--SEEEPPPTT-GGG-HHHHHHHHHHHHHHHHHHHTTS-HHHHHHHHHHHHHT-S-EEE-SS-----

Nearest PDB structures (foldseek):
  2f9i-assembly1_D  TM=9.937E-01  e=3.923E-41  Staphylococcus aureus
  5kdr-assembly1_B-2  TM=9.699E-01  e=1.071E-38  Staphylococcus aureus RF122
  8uz2-assembly1_H  TM=9.831E-01  e=1.812E-31  Escherichia coli
  8uz2-assembly1_D  TM=9.156E-01  e=1.361E-32  Escherichia coli
  2f9y-assembly1_B-2  TM=9.818E-01  e=2.623E-31  Escherichia coli

Radius of gyration: 29.25 Å; Cα contacts (8 Å, |Δi|>4): 1264; chains: 2; bounding box: 117×96×72 Å

Foldseek 3Di:
DDPDDDPPPPPPDDDDDPVVVPPPPPPQWDADPPPRDIDGNVVCLVVLNADPVPRDRDADFPVSLCVLAFDPPFKDWPPQPDADDQVPPQPCLVVLQVVLCVVRVGRAQKIWTWGDQLNAIETEIEGGCSGVRSAAAPSNLVSLLVSLVVCQVVVGAYEYEGTHPDHPCSRPVRRLCSQVSNQVSVVVSVVVVHAYHAEQEAEHEASRLVHSNQPGPFHEYEFFHAYYHDDQVVVCVVVVHHDDPCPRGRVVCVVVVSGPYHDHSVCVSVVVSVVSVVPDPDDPCVVVVD/DWDDQPLCVVLVVLVVVLVVVVVVVVVDVDDCVVVSVVSVVVSVVSLCVSLVDPALVSLLVLLPTLLQDWQVLLCVQQWAPWDWDAWLVPDGGQLQKIWGWTDGVNAIAIEIEGGADSDPVRNVSNVRSAAALRRLSRVVVSLVVCLVVQHEYEYEYRDLYHDPDPVSVVVCVPNSLVVLLVVLLLRLHAYAYEHRGEQRASRRCSNQLGLAYEYEQSHWHANHQLQVQCCVVPVGSVCSSVSSNVRQTGRVSCVVLVNHPYHQYADRVGCSVDVNVSSVSVSVVVVVSCVVRVVDGSVRRSVSSVVSVVPHDDDDDDDDDPDPD

B-factor: mean 0.92, std 0.16, range [0.18, 0.99]